Protein AF-0000000076527736 (afdb_homodimer)

Secondary structure (DSSP, 8-state):
-HHHHHHHHHHHHHHHHHHHHHTT----SSS-SS--HHHHHTSTHHHHHHHHHHH---SS--B-TTSPBPP-GGGS-SHHHHHHHHGGGG---HHHHHHHHHHHHHHHHHHHHHHHHHHHH-HHHHHHHHHHHTTSTTGGGGGSS-SHHHHHHHHHHHHHHHHTT-HHHHHHHHHHHHTTSTTHHHHHHHHHHHHHHHHHHHTTSS-HHHHHHH-TT-PPPPHHHHHHHHHHHHHHHHHHHHHHHHHHHHHS-TTHHHHHHHTTTSS---TTHHHHHHHHHHH-TTTHHHHHHHHHHHHHHHHHSHHHHTT-HHHHHHHHHHHHHHHHH---STTHHHHTGGGTHHHHHHHHHS-HHHHHHHHHHHHHHHHHIIIIIIT----------/-HHHHHHHHHHHHHHHHHHHHHTT----SSS-SS--HHHHHTSTHHHHHHHHHHH---SS--B-TTSPBPP-GGGS-SHHHHHHHHGGGG---HHHHHHHHHHHHHHHHHHHHHHHHHHHH-HHHHHHHHHHHTTSTTGGGGGSS-SHHHHHHHHHHHHHHHHTT-HHHHHHHHHHHHTTSTTHHHHHHHHHHHHHHHHHHHTTSS-HHHHHHH-TT-PPPPHHHHHHHHHHHHHHHHHHHHHHHHHHHHHS-TTHHHHHHHTTTSS---TTHHHHHHHHHHH-TTTHHHHHHHHHHHHHHHHHSHHHHTT-HHHHHHHHHHHHHHHHH---STTHHHHTGGGTHHHHHHHHHS-HHHHHHHHHHHHHHHHHIIIIIIT----------

Organism: NCBI:txid131109

Foldseek 3Di:
DLLLVLLVVLLVLLVVLLLVLLQQFDCDPQGHHSDDPLSLLCPDCNVLLVCCLVPNFDLAFDADPVRAGAAHNLLAFNLLSVQLVVVVVVVDDSFVSLLVVLLVLQSLLSVLLCLQQCVLQNNQLSSLLSNLLCLAQVVNQSRGNALLSVLSNLLSQLLSCVSVLNLQVSQVSLLSSLRSHLLLQLLLQLLVVLLVVLVCVVVPNQDPVNVCQQAVPDDRDDPVSSVSSVVSSVSSNVSSCVSLVVLCVSRVDNCRNVSNVCNVVVDDDAFLVLQLVVLCVVVHNVCSVVVVVVVVVVLVCLLSDPLQSSSGSSLSSSLVSLVNVCNTTNNPDVCVSVSCSSNSSSSSSQSSVDDPVSSVVSSVVRNVSNSVCSNVPSSVHPDDDDDDD/DLLLVLLVVLLVLLVVLLLVLLQQFDCDPQGHHSDDPLSLLCPDCNVLLVCCLVPNFDLAFDADPVRAGAAHNLLAFNLLSVQLVVVVVVVDDSFVSLLVVLLVLQSLLSVLLCLQQCVLQNNQLSSLLSNLLCLAQVVNQSRGNALLSVLSNLLSQLLSCVSVLNLQVSQVSLLSSLRSHLLLQLLLQLLVVLLVVLVCVVVVNQDPVNVCQQAVPDDRDDPVSSVSSVVSSVSSNVSSCVSLVVLCVSRVDNCRNVSNVCNVVVDDDAFLVLQLVVLCVVVHNVCSVVVVVVVVVVLVCLLSDPLQSSSGSSLSSSLVSLVNVCNTTNNPDVCVSVSCSSNSSSSSSQSSVDDPVSSVVSSVVRNVSNSVCSNVPSSVHPDDDDDDD

Radius of gyration: 29.12 Å; Cα contacts (8 Å, |Δi|>4): 1274; chains: 2; bounding box: 53×88×79 Å

Sequence (778 aa):
MQVLAVWAAASLTTFIILRLGAQDTPATPWAGAAPGWAQHMAFWDAGWYERISREGYPATLPVDGDGRVSQNSWAFMPLLPLLAGVLGWTGWSFHACAAAVSVAASAGAAIVADRWLAPRTGPTASLWAVGLVWSSPCAAILQVPYAESLGLLLVGLALLRLSRGRALSAIPFAVLASFARPVGVPLGAALGLWWAWETAHARGLVPRHWYRRLLPAQEPLVARSRLHLLVAALTTCAAALAWPAIAWAVTGRADAYTATETSWRGDHLVPFTPWLIRAGWWVGDHLGWALVLVALLAAALILSARASRLLGAPAWFWCAGYIVYLLAFFDPTTSLIRLLLPLAPLAWGAASVLGARGRLALLASCLGGQLWWVAWVWDLGTVHIQWVPMQVLAVWAAASLTTFIILRLGAQDTPATPWAGAAPGWAQHMAFWDAGWYERISREGYPATLPVDGDGRVSQNSWAFMPLLPLLAGVLGWTGWSFHACAAAVSVAASAGAAIVADRWLAPRTGPTASLWAVGLVWSSPCAAILQVPYAESLGLLLVGLALLRLSRGRALSAIPFAVLASFARPVGVPLGAALGLWWAWETAHARGLVPRHWYRRLLPAQEPLVARSRLHLLVAALTTCAAALAWPAIAWAVTGRADAYTATETSWRGDHLVPFTPWLIRAGWWVGDHLGWALVLVALLAAALILSARASRLLGAPAWFWCAGYIVYLLAFFDPTTSLIRLLLPLAPLAWGAASVLGARGRLALLASCLGGQLWWVAWVWDLGTVHIQWVP

Structure (mmCIF, N/CA/C/O backbone):
data_AF-0000000076527736-model_v1
#
loop_
_entity.id
_entity.type
_entity.pdbx_description
1 polymer 'Integral membrane protein'
#
loop_
_atom_site.group_PDB
_atom_site.id
_atom_site.type_symbol
_atom_site.label_atom_id
_atom_site.label_alt_id
_atom_site.label_comp_id
_atom_site.label_asym_id
_atom_site.label_entity_id
_atom_site.label_seq_id
_atom_site.pdbx_PDB_ins_code
_atom_site.Cartn_x
_atom_site.Cartn_y
_atom_site.Cartn_z
_atom_site.occupancy
_atom_site.B_iso_or_equiv
_atom_site.auth_seq_id
_atom_site.auth_comp_id
_atom_site.auth_asym_id
_atom_site.auth_atom_id
_atom_site.pdbx_PDB_model_num
ATOM 1 N N . MET A 1 1 ? -17.891 25.969 -6.906 1 87.19 1 MET A N 1
ATOM 2 C CA . MET A 1 1 ? -18.984 25.031 -6.703 1 87.19 1 MET A CA 1
ATOM 3 C C . MET A 1 1 ? -18.531 23.594 -6.949 1 87.19 1 MET A C 1
ATOM 5 O O . MET A 1 1 ? -18.797 22.703 -6.141 1 87.19 1 MET A O 1
ATOM 9 N N . GLN A 1 2 ? -17.672 23.406 -7.859 1 96.69 2 GLN A N 1
ATOM 10 C CA . GLN A 1 2 ? -17.25 22.047 -8.164 1 96.69 2 GLN A CA 1
ATOM 11 C C . GLN A 1 2 ? -16.328 21.5 -7.074 1 96.69 2 GLN A C 1
ATOM 13 O O . GLN A 1 2 ? -16.438 20.328 -6.703 1 96.69 2 GLN A O 1
ATOM 18 N N . VAL A 1 3 ? -15.555 22.359 -6.527 1 98.31 3 VAL A N 1
ATOM 19 C CA . VAL A 1 3 ? -14.625 21.938 -5.484 1 98.31 3 VAL A CA 1
ATOM 20 C C . VAL A 1 3 ? -15.406 21.453 -4.262 1 98.31 3 VAL A C 1
ATOM 22 O O . VAL A 1 3 ? -15.109 20.406 -3.703 1 98.31 3 VAL A O 1
ATOM 25 N N . LEU A 1 4 ? -16.375 22.156 -3.881 1 98.5 4 LEU A N 1
ATOM 26 C CA . LEU A 1 4 ? -17.172 21.797 -2.713 1 98.5 4 LEU A CA 1
ATOM 27 C C . LEU A 1 4 ? -17.984 20.531 -2.977 1 98.5 4 LEU A C 1
ATOM 29 O O . LEU A 1 4 ? -18.219 19.734 -2.062 1 98.5 4 LEU A O 1
ATOM 33 N N . ALA A 1 5 ? -18.406 20.359 -4.215 1 98.62 5 ALA A N 1
ATOM 34 C CA . ALA A 1 5 ? -19.125 19.141 -4.559 1 98.62 5 ALA A CA 1
ATOM 35 C C . ALA A 1 5 ? -18.234 17.922 -4.402 1 98.62 5 ALA A C 1
ATOM 37 O O . ALA A 1 5 ? -18.672 16.891 -3.881 1 98.62 5 ALA A O 1
ATOM 38 N N . VAL A 1 6 ? -17 18 -4.891 1 98.75 6 VAL A N 1
ATOM 39 C CA . VAL A 1 6 ? -16.047 16.891 -4.766 1 98.75 6 VAL A CA 1
ATOM 40 C C . VAL A 1 6 ? -15.695 16.672 -3.297 1 98.75 6 VAL A C 1
ATOM 42 O O . VAL A 1 6 ? -15.648 15.531 -2.83 1 98.75 6 VAL A O 1
ATOM 45 N N . TRP A 1 7 ? -15.508 17.781 -2.586 1 98.75 7 TRP A N 1
ATOM 46 C CA . TRP A 1 7 ? -15.25 17.703 -1.15 1 98.75 7 TRP A CA 1
ATOM 47 C C . TRP A 1 7 ? -16.406 17.016 -0.429 1 98.75 7 TRP A C 1
ATOM 49 O O . TRP A 1 7 ? -16.172 16.141 0.41 1 98.75 7 TRP A O 1
ATOM 59 N N . ALA A 1 8 ? -17.625 17.406 -0.76 1 98.75 8 ALA A N 1
ATOM 60 C CA . ALA A 1 8 ? -18.797 16.844 -0.107 1 98.75 8 ALA A CA 1
ATOM 61 C C . ALA A 1 8 ? -18.953 15.359 -0.407 1 98.75 8 ALA A C 1
ATOM 63 O O . ALA A 1 8 ? -19.297 14.578 0.476 1 98.75 8 ALA A O 1
ATOM 64 N N . ALA A 1 9 ? -18.703 14.969 -1.603 1 98.69 9 ALA A N 1
ATOM 65 C CA . ALA A 1 9 ? -18.812 13.562 -1.987 1 98.69 9 ALA A CA 1
ATOM 66 C C . ALA A 1 9 ? -17.781 12.711 -1.238 1 98.69 9 ALA A C 1
ATOM 68 O O . ALA A 1 9 ? -18.109 11.641 -0.732 1 98.69 9 ALA A O 1
ATOM 69 N N . ALA A 1 10 ? -16.578 13.188 -1.2 1 98.69 10 ALA A N 1
ATOM 70 C CA . ALA A 1 10 ? -15.523 12.469 -0.484 1 98.69 10 ALA A CA 1
ATOM 71 C C . ALA A 1 10 ? -15.812 12.414 1.013 1 98.69 10 ALA A C 1
ATOM 73 O O . ALA A 1 10 ? -15.648 11.367 1.646 1 98.69 10 ALA A O 1
ATOM 74 N N . SER A 1 11 ? -16.25 13.539 1.567 1 98.69 11 SER A N 1
ATOM 75 C CA . SER A 1 11 ? -16.547 13.609 2.992 1 98.69 11 SER A CA 1
ATOM 76 C C . SER A 1 11 ? -17.734 12.719 3.35 1 98.69 11 SER A C 1
ATOM 78 O O . SER A 1 11 ? -17.75 12.102 4.414 1 98.69 11 SER A O 1
ATOM 80 N N . LEU A 1 12 ? -18.719 12.688 2.482 1 98.5 12 LEU A N 1
ATOM 81 C CA . LEU A 1 12 ? -19.859 11.82 2.701 1 98.5 12 LEU A CA 1
ATOM 82 C C . LEU A 1 12 ? -19.453 10.352 2.652 1 98.5 12 LEU A C 1
ATOM 84 O O . LEU A 1 12 ? -19.953 9.539 3.443 1 98.5 12 LEU A O 1
ATOM 88 N N . THR A 1 13 ? -18.609 10.031 1.723 1 98.44 13 THR A N 1
ATOM 89 C CA . THR A 1 13 ? -18.094 8.664 1.639 1 98.44 13 THR A CA 1
ATOM 90 C C . THR A 1 13 ? -17.375 8.273 2.926 1 98.44 13 THR A C 1
ATOM 92 O O . THR A 1 13 ? -17.609 7.191 3.465 1 98.44 13 THR A O 1
ATOM 95 N N . THR A 1 14 ? -16.547 9.148 3.387 1 98.25 14 THR A N 1
ATOM 96 C CA . THR A 1 14 ? -15.828 8.914 4.641 1 98.25 14 THR A CA 1
ATOM 97 C C . THR A 1 14 ? -16.812 8.773 5.801 1 98.25 14 THR A C 1
ATOM 99 O O . THR A 1 14 ? -16.625 7.93 6.676 1 98.25 14 THR A O 1
ATOM 102 N N . PHE A 1 15 ? -17.844 9.609 5.801 1 98 15 PHE A N 1
ATOM 103 C CA . PHE A 1 15 ? -18.859 9.555 6.836 1 98 15 PHE A CA 1
ATOM 104 C C . PHE A 1 15 ? -19.547 8.188 6.836 1 98 15 PHE A C 1
ATOM 106 O O . PHE A 1 15 ? -19.75 7.594 7.898 1 98 15 PHE A O 1
ATOM 113 N N . ILE A 1 16 ? -19.859 7.688 5.684 1 98.06 16 ILE A N 1
ATOM 114 C CA . ILE A 1 16 ? -20.531 6.395 5.547 1 98.06 16 ILE A CA 1
ATOM 115 C C . ILE A 1 16 ? -19.594 5.285 6.035 1 98.06 16 ILE A C 1
ATOM 117 O O . ILE A 1 16 ? -20.031 4.379 6.75 1 98.06 16 ILE A O 1
ATOM 121 N N . ILE A 1 17 ? -18.359 5.32 5.715 1 97.56 17 ILE A N 1
ATOM 122 C CA . ILE A 1 17 ? -17.375 4.336 6.152 1 97.56 17 ILE A CA 1
ATOM 123 C C . ILE A 1 17 ? -17.281 4.348 7.676 1 97.56 17 ILE A C 1
ATOM 125 O O . ILE A 1 17 ? -17.25 3.289 8.312 1 97.56 17 ILE A O 1
ATOM 129 N N . LEU A 1 18 ? -17.281 5.535 8.258 1 96.75 18 LEU A N 1
ATOM 130 C CA . LEU A 1 18 ? -17.203 5.664 9.703 1 96.75 18 LEU A CA 1
ATOM 131 C C . LEU A 1 18 ? -18.453 5.078 10.367 1 96.75 18 LEU A C 1
ATOM 133 O O . LEU A 1 18 ? -18.344 4.363 11.367 1 96.75 18 LEU A O 1
ATOM 137 N N . ARG A 1 19 ? -19.562 5.383 9.773 1 96.81 19 ARG A N 1
ATOM 138 C CA . ARG A 1 19 ? -20.812 4.922 10.375 1 96.81 19 ARG A CA 1
ATOM 139 C C . ARG A 1 19 ? -20.938 3.408 10.266 1 96.81 19 ARG A C 1
ATOM 141 O O . ARG A 1 19 ? -21.391 2.75 11.211 1 96.81 19 ARG A O 1
ATOM 148 N N . LEU A 1 20 ? -20.562 2.889 9.188 1 95.88 20 LEU A N 1
ATOM 149 C CA . LEU A 1 20 ? -20.609 1.441 9.016 1 95.88 20 LEU A CA 1
ATOM 150 C C . LEU A 1 20 ? -19.562 0.757 9.891 1 95.88 20 LEU A C 1
ATOM 152 O O . LEU A 1 20 ? -19.844 -0.277 10.5 1 95.88 20 LEU A O 1
ATOM 156 N N . GLY A 1 21 ? -18.375 1.313 9.945 1 94.12 21 GLY A N 1
ATOM 157 C CA . GLY A 1 21 ? -17.312 0.765 10.781 1 94.12 21 GLY A CA 1
ATOM 158 C C . GLY A 1 21 ? -17.656 0.791 12.258 1 94.12 21 GLY A C 1
ATOM 159 O O . GLY A 1 21 ? -17.25 -0.094 13.016 1 94.12 21 GLY A O 1
ATOM 160 N N . ALA A 1 22 ? -18.406 1.789 12.656 1 95.12 22 ALA A N 1
ATOM 161 C CA . ALA A 1 22 ? -18.797 1.945 14.055 1 95.12 22 ALA A CA 1
ATOM 162 C C . ALA A 1 22 ? -19.578 0.734 14.547 1 95.12 22 ALA A C 1
ATOM 164 O O . ALA A 1 22 ? -19.5 0.374 15.727 1 95.12 22 ALA A O 1
ATOM 165 N N . GLN A 1 23 ? -20.312 0.082 13.656 1 94.19 23 GLN A N 1
ATOM 166 C CA . GLN A 1 23 ? -21.125 -1.074 14.016 1 94.19 23 GLN A CA 1
ATOM 167 C C . GLN A 1 23 ? -20.25 -2.242 14.469 1 94.19 23 GLN A C 1
ATOM 169 O O . GLN A 1 23 ? -20.703 -3.111 15.219 1 94.19 23 GLN A O 1
ATOM 174 N N . ASP A 1 24 ? -19.016 -2.227 14.07 1 91.44 24 ASP A N 1
ATOM 175 C CA . ASP A 1 24 ? -18.109 -3.322 14.383 1 91.44 24 ASP A CA 1
ATOM 176 C C . ASP A 1 24 ? -17.125 -2.922 15.477 1 91.44 24 ASP A C 1
ATOM 178 O O . ASP A 1 24 ? -16.266 -3.711 15.859 1 91.44 24 ASP A O 1
ATOM 182 N N . THR A 1 25 ? -17.156 -1.716 15.93 1 91.81 25 THR A N 1
ATOM 183 C CA . THR A 1 25 ? -16.266 -1.224 16.969 1 91.81 25 THR A CA 1
ATOM 184 C C . THR A 1 25 ? -16.547 -1.905 18.297 1 91.81 25 THR A C 1
ATOM 186 O O . THR A 1 25 ? -17.688 -1.92 18.766 1 91.81 25 THR A O 1
ATOM 189 N N . PRO A 1 26 ? -15.562 -2.492 18.906 1 90.88 26 PRO A N 1
ATOM 190 C CA . PRO A 1 26 ? -15.766 -3.076 20.234 1 90.88 26 PRO A CA 1
ATOM 191 C C . PRO A 1 26 ? -15.891 -2.021 21.344 1 90.88 26 PRO A C 1
ATOM 193 O O . PRO A 1 26 ? -15.797 -0.824 21.062 1 90.88 26 PRO A O 1
ATOM 196 N N . ALA A 1 27 ? -16.141 -2.545 22.547 1 92.38 27 ALA A N 1
ATOM 197 C CA . ALA A 1 27 ? -16.109 -1.615 23.672 1 92.38 27 ALA A CA 1
ATOM 198 C C . ALA A 1 27 ? -14.719 -1.013 23.844 1 92.38 27 ALA A C 1
ATOM 200 O O . ALA A 1 27 ? -13.711 -1.72 23.75 1 92.38 27 ALA A O 1
ATOM 201 N N . THR A 1 28 ? -14.703 0.259 23.891 1 89.44 28 THR A N 1
ATOM 202 C CA . THR A 1 28 ? -13.461 0.995 24.078 1 89.44 28 THR A CA 1
ATOM 203 C C . THR A 1 28 ? -13.5 1.788 25.391 1 89.44 28 THR A C 1
ATOM 205 O O . THR A 1 28 ? -14.531 1.833 26.062 1 89.44 28 THR A O 1
ATOM 208 N N . PRO A 1 29 ? -12.359 2.34 25.812 1 86.62 29 PRO A N 1
ATOM 209 C CA . PRO A 1 29 ? -12.375 3.178 27.016 1 86.62 29 PRO A CA 1
ATOM 210 C C . PRO A 1 29 ? -13.312 4.379 26.891 1 86.62 29 PRO A C 1
ATOM 212 O O . PRO A 1 29 ? -13.711 4.965 27.906 1 86.62 29 PRO A O 1
ATOM 215 N N . TRP A 1 30 ? -13.773 4.668 25.703 1 90.56 30 TRP A N 1
ATOM 216 C CA . TRP A 1 30 ? -14.516 5.902 25.469 1 90.56 30 TRP A CA 1
ATOM 217 C C . TRP A 1 30 ? -16 5.625 25.281 1 90.56 30 TRP A C 1
ATOM 219 O O . TRP A 1 30 ? -16.828 6.504 25.484 1 90.56 30 TRP A O 1
ATOM 229 N N . ALA A 1 31 ? -16.266 4.418 24.828 1 92.5 31 ALA A N 1
ATOM 230 C CA . ALA A 1 31 ? -17.656 4.109 24.516 1 92.5 31 ALA A CA 1
ATOM 231 C C . ALA A 1 31 ? -17.891 2.604 24.516 1 92.5 31 ALA A C 1
ATOM 233 O O . ALA A 1 31 ? -16.953 1.82 24.375 1 92.5 31 ALA A O 1
ATOM 234 N N . GLY A 1 32 ? -19.219 2.266 24.672 1 93.31 32 GLY A N 1
ATOM 235 C CA . GLY A 1 32 ? -19.594 0.875 24.484 1 93.31 32 GLY A CA 1
ATOM 236 C C . GLY A 1 32 ? -19.484 0.402 23.047 1 93.31 32 GLY A C 1
ATOM 237 O O . GLY A 1 32 ? -19.125 1.175 22.172 1 93.31 32 GLY A O 1
ATOM 238 N N . ALA A 1 33 ? -19.797 -0.866 22.906 1 94.06 33 ALA A N 1
ATOM 239 C CA . ALA A 1 33 ? -19.734 -1.447 21.578 1 94.06 33 ALA A CA 1
ATOM 240 C C . ALA A 1 33 ? -20.719 -0.768 20.641 1 94.06 33 ALA A C 1
ATOM 242 O O . ALA A 1 33 ? -21.781 -0.306 21.078 1 94.06 33 ALA A O 1
ATOM 243 N N . ALA A 1 34 ? -20.297 -0.664 19.359 1 94.94 34 ALA A N 1
ATOM 244 C CA . ALA A 1 34 ? -21.141 -0.097 18.297 1 94.94 34 ALA A CA 1
ATOM 245 C C . ALA A 1 34 ? -21.625 1.298 18.688 1 94.94 34 ALA A C 1
ATOM 247 O O . ALA A 1 34 ? -22.828 1.56 18.688 1 94.94 34 ALA A O 1
ATOM 248 N N . PRO A 1 35 ? -20.703 2.148 18.953 1 95.75 35 PRO A N 1
ATOM 249 C CA . PRO A 1 35 ? -21.062 3.49 19.422 1 95.75 35 PRO A CA 1
ATOM 250 C C . PRO A 1 35 ? -21.891 4.273 18.391 1 95.75 35 PRO A C 1
ATOM 252 O O . PRO A 1 35 ? -21.734 4.066 17.188 1 95.75 35 PRO A O 1
ATOM 255 N N . GLY A 1 36 ? -22.688 5.156 18.938 1 95.25 36 GLY A N 1
ATOM 256 C CA . GLY A 1 36 ? -23.375 6.113 18.078 1 95.25 36 GLY A CA 1
ATOM 257 C C . GLY A 1 36 ? -22.453 7.168 17.516 1 95.25 36 GLY A C 1
ATOM 258 O O . GLY A 1 36 ? -21.25 7.145 17.75 1 95.25 36 GLY A O 1
ATOM 259 N N . TRP A 1 37 ? -22.969 8.023 16.703 1 94 37 TRP A N 1
ATOM 260 C CA . TRP A 1 37 ? -22.172 9.039 16.016 1 94 37 TRP A CA 1
ATOM 261 C C . TRP A 1 37 ? -21.422 9.914 17 1 94 37 TRP A C 1
ATOM 263 O O . TRP A 1 37 ? -20.219 10.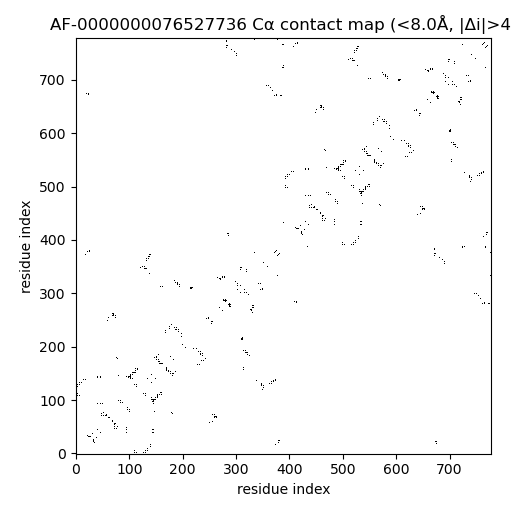094 16.891 1 94 37 TRP A O 1
ATOM 273 N N . ALA A 1 38 ? -22.078 10.406 18.031 1 92.5 38 ALA A N 1
ATOM 274 C CA . ALA A 1 38 ? -21.5 11.344 19 1 92.5 38 ALA A CA 1
ATOM 275 C C . ALA A 1 38 ? -20.375 10.695 19.797 1 92.5 38 ALA A C 1
ATOM 277 O O . ALA A 1 38 ? -19.344 11.312 20.031 1 92.5 38 ALA A O 1
ATOM 278 N N . GLN A 1 39 ? -20.594 9.508 20.141 1 93.94 39 GLN A N 1
ATOM 279 C CA . GLN A 1 39 ? -19.578 8.781 20.891 1 93.94 39 GLN A CA 1
ATOM 280 C C . GLN A 1 39 ? -18.375 8.445 20.016 1 93.94 39 GLN A C 1
ATOM 282 O O . GLN A 1 39 ? -17.219 8.578 20.453 1 93.94 39 GLN A O 1
ATOM 287 N N . HIS A 1 40 ? -18.688 8.023 18.812 1 93.94 40 HIS A N 1
ATOM 288 C CA . HIS A 1 40 ? -17.641 7.582 17.891 1 93.94 40 HIS A CA 1
ATOM 289 C C . HIS A 1 40 ? -16.703 8.734 17.531 1 93.94 40 HIS A C 1
ATOM 291 O O . HIS A 1 40 ? -15.5 8.531 17.359 1 93.94 40 HIS A O 1
ATOM 297 N N . MET A 1 41 ? -17.219 9.93 17.438 1 92.12 41 MET A N 1
ATOM 298 C CA . MET A 1 41 ? -16.391 11.078 17.047 1 92.12 41 MET A CA 1
ATOM 299 C C . MET A 1 41 ? -15.594 11.594 18.25 1 92.12 41 MET A C 1
ATOM 301 O O . MET A 1 41 ? -14.641 12.359 18.078 1 92.12 41 MET A O 1
ATOM 305 N N . ALA A 1 42 ? -15.875 11.078 19.438 1 92.5 42 ALA A N 1
ATOM 306 C CA . ALA A 1 42 ? -15.242 11.586 20.656 1 92.5 42 ALA A CA 1
ATOM 307 C C . ALA A 1 42 ? -14.031 10.742 21.031 1 92.5 42 ALA A C 1
ATOM 309 O O . ALA A 1 42 ? -13.477 10.898 22.125 1 92.5 42 ALA A O 1
ATOM 310 N N . PHE A 1 43 ? -13.688 9.906 20.109 1 92.75 43 PHE A N 1
ATOM 311 C CA . PHE A 1 43 ? -12.562 9.016 20.391 1 92.75 43 PHE A CA 1
ATOM 312 C C . PHE A 1 43 ? -11.25 9.789 20.406 1 92.75 43 PHE A C 1
ATOM 314 O O . PHE A 1 43 ? -11.117 10.812 19.719 1 92.75 43 PHE A O 1
ATOM 321 N N . TRP A 1 44 ? -10.242 9.32 21.156 1 92.94 44 TRP A N 1
ATOM 322 C CA . TRP A 1 44 ? -8.836 9.688 21.094 1 92.94 44 TRP A CA 1
ATOM 323 C C . TRP A 1 44 ? -8.633 11.156 21.438 1 92.94 44 TRP A C 1
ATOM 325 O O . TRP A 1 44 ? -8.945 11.594 22.547 1 92.94 44 TRP A O 1
ATOM 335 N N . ASP A 1 45 ? -8.172 11.953 20.5 1 93.94 45 ASP A N 1
ATOM 336 C CA . ASP A 1 45 ? -7.762 13.32 20.812 1 93.94 45 ASP A CA 1
ATOM 337 C C . ASP A 1 45 ? -8.969 14.195 21.141 1 93.94 45 ASP A C 1
ATOM 339 O O . ASP A 1 45 ? -8.828 15.25 21.766 1 93.94 45 ASP A O 1
ATOM 343 N N . ALA A 1 46 ? -10.133 13.781 20.703 1 95.62 46 ALA A N 1
ATOM 344 C CA . ALA A 1 46 ? -11.336 14.57 20.953 1 95.62 46 ALA A CA 1
ATOM 345 C C . ALA A 1 46 ? -11.57 14.758 22.453 1 95.62 46 ALA A C 1
ATOM 347 O O . ALA A 1 46 ? -12.023 15.82 22.875 1 95.62 46 ALA A O 1
ATOM 348 N N . GLY A 1 47 ? -11.258 13.773 23.203 1 94.19 47 GLY A N 1
ATOM 349 C CA . GLY A 1 47 ? -11.406 13.852 24.656 1 94.19 47 GLY A CA 1
ATOM 350 C C . GLY A 1 47 ? -10.508 14.891 25.297 1 94.19 47 GLY A C 1
ATOM 351 O O . GLY A 1 47 ? -10.891 15.539 26.266 1 94.19 47 GLY A O 1
ATOM 352 N N . TRP A 1 48 ? -9.391 15.016 24.766 1 94.69 48 TRP A N 1
ATOM 353 C CA . TRP A 1 48 ? -8.461 16 25.297 1 94.69 48 TRP A CA 1
ATOM 354 C C . TRP A 1 48 ? -8.953 17.422 25.016 1 94.69 48 TRP A C 1
ATOM 356 O O . TRP A 1 48 ? -8.836 18.312 25.875 1 94.69 48 TRP A O 1
ATOM 366 N N . TYR A 1 49 ? -9.5 17.609 23.891 1 97.06 49 TYR A N 1
ATOM 367 C CA . TYR A 1 49 ? -10.031 18.938 23.562 1 97.06 49 TYR A CA 1
ATOM 368 C C . TYR A 1 49 ? -11.242 19.266 24.422 1 97.06 49 TYR A C 1
ATOM 370 O O . TYR A 1 49 ? -11.43 20.422 24.812 1 97.06 49 TYR A O 1
ATOM 378 N N . GLU A 1 50 ? -11.984 18.281 24.672 1 96.25 50 GLU A N 1
ATOM 379 C CA . GLU A 1 50 ? -13.102 18.5 25.594 1 96.25 50 GLU A CA 1
ATOM 380 C C . GLU A 1 50 ? -12.609 18.859 26.984 1 96.25 50 GLU A C 1
ATOM 382 O O . GLU A 1 50 ? -13.172 19.75 27.641 1 96.25 50 GLU A O 1
ATOM 387 N N . ARG A 1 51 ? -11.609 18.203 27.406 1 95.62 51 ARG A N 1
ATOM 388 C CA . ARG A 1 51 ? -11.023 18.469 28.719 1 95.62 51 ARG A CA 1
ATOM 389 C C . ARG A 1 51 ? -10.523 19.906 28.797 1 95.62 51 ARG A C 1
ATOM 391 O O . ARG A 1 51 ? -10.703 20.578 29.828 1 95.62 51 ARG A O 1
ATOM 398 N N . ILE A 1 52 ? -9.93 20.344 27.812 1 97.19 52 ILE A N 1
ATOM 399 C CA . ILE A 1 52 ? -9.445 21.719 27.75 1 97.19 52 ILE A CA 1
ATOM 400 C C . ILE A 1 52 ? -10.617 22.672 27.891 1 97.19 52 ILE A C 1
ATOM 402 O O . ILE A 1 52 ? -10.516 23.688 28.594 1 97.19 52 ILE A O 1
ATOM 406 N N . SER A 1 53 ? -11.633 22.406 27.203 1 95.75 53 SER A N 1
ATOM 407 C CA . SER A 1 53 ? -12.812 23.266 27.25 1 95.75 53 SER A CA 1
ATOM 408 C C . SER A 1 53 ? -13.422 23.297 28.641 1 95.75 53 SER A C 1
ATOM 410 O O . SER A 1 53 ? -13.898 24.344 29.094 1 95.75 53 SER A O 1
ATOM 412 N N . ARG A 1 54 ? -13.328 22.266 29.422 1 94.69 54 ARG A N 1
ATOM 413 C CA . ARG A 1 54 ? -13.984 22.125 30.703 1 94.69 54 ARG A CA 1
ATOM 414 C C . ARG A 1 54 ? -13.078 22.609 31.844 1 94.69 54 ARG A C 1
ATOM 416 O O . ARG A 1 54 ? -13.531 23.281 32.75 1 94.69 54 ARG A O 1
ATOM 423 N N . GLU A 1 55 ? -11.789 22.203 31.703 1 96.12 55 GLU A N 1
ATOM 424 C CA . GLU A 1 55 ? -10.898 22.359 32.844 1 96.12 55 GLU A CA 1
ATOM 425 C C . GLU A 1 55 ? -9.773 23.344 32.562 1 96.12 55 GLU A C 1
ATOM 427 O O . GLU A 1 55 ? -9.078 23.797 33.469 1 96.12 55 GLU A O 1
ATOM 432 N N . GLY A 1 56 ? -9.633 23.641 31.281 1 96.19 56 GLY A N 1
ATOM 433 C CA . GLY A 1 56 ? -8.484 24.453 30.906 1 96.19 56 GLY A CA 1
ATOM 434 C C . GLY A 1 56 ? -7.172 23.688 30.953 1 96.19 56 GLY A C 1
ATOM 435 O O . GLY A 1 56 ? -7.148 22.469 30.766 1 96.19 56 GLY A O 1
ATOM 436 N N . TYR A 1 57 ? -6.07 24.469 31.047 1 97.5 57 TYR A N 1
ATOM 437 C CA . TYR A 1 57 ? -4.734 23.891 31.141 1 97.5 57 TYR A CA 1
ATOM 438 C C . TYR A 1 57 ? -4.254 23.828 32.594 1 97.5 57 TYR A C 1
ATOM 440 O O . TYR A 1 57 ? -4.445 24.781 33.344 1 97.5 57 TYR A O 1
ATOM 448 N N . PRO A 1 58 ? -3.693 22.766 33 1 96.38 58 PRO A N 1
ATOM 449 C CA . PRO A 1 58 ? -3.283 22.641 34.406 1 96.38 58 PRO A CA 1
ATOM 450 C C . PRO A 1 58 ? -2.129 23.578 34.781 1 96.38 58 PRO A C 1
ATOM 452 O O . PRO A 1 58 ? -1.157 23.672 34.031 1 96.38 58 PRO A O 1
ATOM 455 N N . ALA A 1 59 ? -2.203 24.125 35.906 1 96.06 59 ALA A N 1
ATOM 456 C CA . ALA A 1 59 ? -1.16 25.016 36.406 1 96.06 59 ALA A CA 1
ATOM 457 C C . ALA A 1 59 ? 0.045 24.219 36.906 1 96.06 59 ALA A C 1
ATOM 459 O O . ALA A 1 59 ? 1.174 24.719 36.906 1 96.06 59 ALA A O 1
ATOM 460 N N . THR A 1 60 ? -0.264 23.109 37.406 1 95.12 60 THR A N 1
ATOM 461 C CA . THR A 1 60 ? 0.776 22.172 37.812 1 95.12 60 THR A CA 1
ATOM 462 C C . THR A 1 60 ? 0.734 20.922 36.969 1 95.12 60 THR A C 1
ATOM 464 O O . THR A 1 60 ? -0.32 20.297 36.812 1 95.12 60 THR A O 1
ATOM 467 N N . LEU A 1 61 ? 1.871 20.547 36.406 1 95.31 61 LEU A N 1
ATOM 468 C CA . LEU A 1 61 ? 1.926 19.375 35.562 1 95.31 61 LEU A CA 1
ATOM 469 C C . LEU A 1 61 ? 1.629 18.109 36.344 1 95.31 61 LEU A C 1
ATOM 471 O O . LEU A 1 61 ? 2.221 17.875 37.406 1 95.31 61 LEU A O 1
ATOM 475 N N . PRO A 1 62 ? 0.723 17.359 35.875 1 94.19 62 PRO A N 1
ATOM 476 C CA . PRO A 1 62 ? 0.482 16.078 36.531 1 94.19 62 PRO A CA 1
ATOM 477 C C . PRO A 1 62 ? 1.659 15.117 36.406 1 94.19 62 PRO A C 1
ATOM 479 O O . PRO A 1 62 ? 2.309 15.062 35.375 1 94.19 62 PRO A O 1
ATOM 482 N N . VAL A 1 63 ? 1.951 14.367 37.438 1 92.31 63 VAL A N 1
ATOM 483 C CA . VAL A 1 63 ? 3.055 13.406 37.438 1 92.31 63 VAL A CA 1
ATOM 484 C C . VAL A 1 63 ? 2.551 12.039 37.875 1 92.31 63 VAL A C 1
ATOM 486 O O . VAL A 1 63 ? 1.574 11.938 38.625 1 92.31 63 VAL A O 1
ATOM 489 N N . ASP A 1 64 ? 3.18 11.016 37.312 1 89.56 64 ASP A N 1
ATOM 490 C CA . ASP A 1 64 ? 2.818 9.656 37.688 1 89.56 64 ASP A CA 1
ATOM 491 C C . ASP A 1 64 ? 3.516 9.242 38.969 1 89.56 64 ASP A C 1
ATOM 493 O O . ASP A 1 64 ? 4.102 10.086 39.656 1 89.56 64 ASP A O 1
ATOM 497 N N . GLY A 1 65 ? 3.359 7.914 39.438 1 87.44 65 GLY A N 1
ATOM 498 C CA . GLY A 1 65 ? 3.916 7.395 40.656 1 87.44 65 GLY A CA 1
ATOM 499 C C . GLY A 1 65 ? 5.426 7.504 40.719 1 87.44 65 GLY A C 1
ATOM 500 O O . GLY A 1 65 ? 6 7.578 41.812 1 87.44 65 GLY A O 1
ATOM 501 N N . ASP A 1 66 ? 6.125 7.672 39.625 1 87.19 66 ASP A N 1
ATOM 502 C CA . ASP A 1 66 ? 7.582 7.727 39.562 1 87.19 66 ASP A CA 1
ATOM 503 C C . ASP A 1 66 ? 8.07 9.164 39.406 1 87.19 66 ASP A C 1
ATOM 505 O O . ASP A 1 66 ? 9.266 9.406 39.219 1 87.19 66 ASP A O 1
ATOM 509 N N . GLY A 1 67 ? 7.117 10.117 39.406 1 85.56 67 GLY A N 1
ATOM 510 C CA . GLY A 1 67 ? 7.477 11.523 39.312 1 85.56 67 GLY A CA 1
ATOM 511 C C . GLY A 1 67 ? 7.617 12 37.875 1 85.56 67 GLY A C 1
ATOM 512 O O . GLY A 1 67 ? 8.086 13.117 37.625 1 85.56 67 GLY A O 1
ATOM 513 N N . ARG A 1 68 ? 7.324 11.188 37.031 1 87.62 68 ARG A N 1
ATOM 514 C CA . ARG A 1 68 ? 7.391 11.57 35.625 1 87.62 68 ARG A CA 1
ATOM 515 C C . ARG A 1 68 ? 6.102 12.25 35.156 1 87.62 68 ARG A C 1
ATOM 517 O O . ARG A 1 68 ? 5.012 11.867 35.594 1 87.62 68 ARG A O 1
ATOM 524 N N . VAL A 1 69 ? 6.242 13.266 34.25 1 90.75 69 VAL A N 1
ATOM 525 C CA . VAL A 1 69 ? 5.09 14 33.75 1 90.75 69 VAL A CA 1
ATOM 526 C C . VAL A 1 69 ? 4.172 13.055 32.969 1 90.75 69 VAL A C 1
ATOM 528 O O . VAL A 1 69 ? 4.637 12.289 32.125 1 90.75 69 VAL A O 1
ATOM 531 N N . SER A 1 70 ? 2.904 13.078 33.312 1 91.88 70 SER A N 1
ATOM 532 C CA . SER A 1 70 ? 1.902 12.266 32.625 1 91.88 70 SER A CA 1
ATOM 533 C C . SER A 1 70 ? 1.248 13.031 31.484 1 91.88 70 SER A C 1
ATOM 535 O O . SER A 1 70 ? 1.409 14.25 31.375 1 91.88 70 SER A O 1
ATOM 537 N N . GLN A 1 71 ? 0.614 12.258 30.703 1 91.12 71 GLN A N 1
ATOM 538 C CA . GLN A 1 71 ? -0.108 12.891 29.594 1 91.12 71 GLN A CA 1
ATOM 539 C C . GLN A 1 71 ? -1.052 13.977 30.109 1 91.12 71 GLN A C 1
ATOM 541 O O . GLN A 1 71 ? -1.705 13.805 31.141 1 91.12 71 GLN A O 1
ATOM 546 N N . ASN A 1 72 ? -1.027 15.102 29.406 1 93.75 72 ASN A N 1
ATOM 547 C CA . ASN A 1 72 ? -1.879 16.203 29.828 1 93.75 72 ASN A CA 1
ATOM 548 C C . ASN A 1 72 ? -2.234 17.125 28.656 1 93.75 72 ASN A C 1
ATOM 550 O O . ASN A 1 72 ? -1.721 16.953 27.547 1 93.75 72 ASN A O 1
ATOM 554 N N . SER A 1 73 ? -3.002 18.156 28.922 1 96.06 73 SER A N 1
ATOM 555 C CA . SER A 1 73 ? -3.668 18.953 27.891 1 96.06 73 SER A CA 1
ATOM 556 C C . SER A 1 73 ? -2.693 19.906 27.219 1 96.06 73 SER A C 1
ATOM 558 O O . SER A 1 73 ? -2.979 20.438 26.141 1 96.06 73 SER A O 1
ATOM 560 N N . TRP A 1 74 ? -1.53 20.141 27.75 1 95.88 74 TRP A N 1
ATOM 561 C CA . TRP A 1 74 ? -0.569 21.078 27.188 1 95.88 74 TRP A CA 1
ATOM 562 C C . TRP A 1 74 ? -0.055 20.578 25.844 1 95.88 74 TRP A C 1
ATOM 564 O O . TRP A 1 74 ? 0.549 21.344 25.078 1 95.88 74 TRP A O 1
ATOM 574 N N . ALA A 1 75 ? -0.344 19.328 25.531 1 94.31 75 ALA A N 1
ATOM 575 C CA . ALA A 1 75 ? 0.052 18.75 24.234 1 94.31 75 ALA A CA 1
ATOM 576 C C . ALA A 1 75 ? -0.867 19.234 23.125 1 94.31 75 ALA A C 1
ATOM 578 O O . ALA A 1 75 ? -0.536 19.109 21.938 1 94.31 75 ALA A O 1
ATOM 579 N N . PHE A 1 76 ? -2.029 19.828 23.484 1 96.31 76 PHE A N 1
ATOM 580 C CA . PHE A 1 76 ? -3.043 20.219 22.5 1 96.31 76 PHE A CA 1
ATOM 581 C C . PHE A 1 76 ? -3.219 21.734 22.484 1 96.31 76 PHE A C 1
ATOM 583 O O . PHE A 1 76 ? -3.303 22.359 23.531 1 96.31 76 PHE A O 1
ATOM 590 N N . MET A 1 77 ? -3.277 22.297 21.312 1 97.19 77 MET A N 1
ATOM 591 C CA . MET A 1 77 ? -3.328 23.75 21.125 1 97.19 77 MET A CA 1
ATOM 592 C C . MET A 1 77 ? -4.734 24.266 21.391 1 97.19 77 MET A C 1
ATOM 594 O O . MET A 1 77 ? -5.711 23.531 21.297 1 97.19 77 MET A O 1
ATOM 598 N N . PRO A 1 78 ? -4.871 25.5 21.609 1 97.69 78 PRO A N 1
ATOM 599 C CA . PRO A 1 78 ? -6.113 26.031 22.172 1 97.69 78 PRO A CA 1
ATOM 600 C C . PRO A 1 78 ? -7.113 26.469 21.109 1 97.69 78 PRO A C 1
ATOM 602 O O . PRO A 1 78 ? -8.281 26.719 21.422 1 97.69 78 PRO A O 1
ATOM 605 N N . LEU A 1 79 ? -6.746 26.578 19.891 1 98.31 79 LEU A N 1
ATOM 606 C CA . LEU A 1 79 ? -7.59 27.25 18.906 1 98.31 79 LEU A CA 1
ATOM 607 C C . LEU A 1 79 ? -8.898 26.5 18.703 1 98.31 79 LEU A C 1
ATOM 609 O O . LEU A 1 79 ? -9.969 27.109 18.625 1 98.31 79 LEU A O 1
ATOM 613 N N . LEU A 1 80 ? -8.891 25.188 18.562 1 98.44 80 LEU A N 1
ATOM 614 C CA . LEU A 1 80 ? -10.094 24.422 18.297 1 98.44 80 LEU A CA 1
ATOM 615 C C . LEU A 1 80 ? -11.086 24.531 19.453 1 98.44 80 LEU A C 1
ATOM 617 O O . LEU A 1 80 ? -12.258 24.875 19.234 1 98.44 80 LEU A O 1
ATOM 621 N N . PRO A 1 81 ? -10.695 24.25 20.703 1 97.94 81 PRO A N 1
ATOM 622 C CA . PRO A 1 81 ? -11.664 24.391 21.797 1 97.94 81 PRO A CA 1
ATOM 623 C C . PRO A 1 81 ? -12.156 25.828 21.969 1 97.94 81 PRO A C 1
ATOM 625 O O . PRO A 1 81 ? -13.305 26.047 22.359 1 97.94 81 PRO A O 1
ATOM 628 N N . LEU A 1 82 ? -11.305 26.797 21.656 1 97.88 82 LEU A N 1
ATOM 629 C CA . LEU A 1 82 ? -11.75 28.188 21.703 1 97.88 82 LEU A CA 1
ATOM 630 C C . LEU A 1 82 ? -12.859 28.438 20.688 1 97.88 82 LEU A C 1
ATOM 632 O O . LEU A 1 82 ? -13.883 29.047 21.031 1 97.88 82 LEU A O 1
ATOM 636 N N . LEU A 1 83 ? -12.672 27.969 19.484 1 98.31 83 LEU A N 1
ATOM 637 C CA . LEU A 1 83 ? -13.664 28.172 18.438 1 98.31 83 LEU A CA 1
ATOM 638 C C . LEU A 1 83 ? -14.922 27.359 18.719 1 98.31 83 LEU A C 1
ATOM 640 O O . LEU A 1 83 ? -16.031 27.812 18.422 1 98.31 83 LEU A O 1
ATOM 644 N N . ALA A 1 84 ? -14.75 26.172 19.188 1 98.06 84 ALA A N 1
ATOM 645 C CA . ALA A 1 84 ? -15.906 25.375 19.594 1 98.06 84 ALA A CA 1
ATOM 646 C C . ALA A 1 84 ? -16.703 26.094 20.688 1 98.06 84 ALA A C 1
ATOM 648 O O . ALA A 1 84 ? -17.938 26.047 20.688 1 98.06 84 ALA A O 1
ATOM 649 N N . GLY A 1 85 ? -15.984 26.766 21.625 1 97.12 85 GLY A N 1
ATOM 650 C CA . GLY A 1 85 ? -16.625 27.516 22.688 1 97.12 85 GLY A CA 1
ATOM 651 C C . GLY A 1 85 ? -17.484 28.656 22.172 1 97.12 85 GLY A C 1
ATOM 652 O O . GLY A 1 85 ? -18.531 28.953 22.75 1 97.12 85 GLY A O 1
ATOM 653 N N . VAL A 1 86 ? -17.047 29.25 21.141 1 97.25 86 VAL A N 1
ATOM 654 C CA . VAL A 1 86 ? -17.797 30.344 20.516 1 97.25 86 VAL A CA 1
ATOM 655 C C . VAL A 1 86 ? -19.156 29.828 20.047 1 97.25 86 VAL A C 1
ATOM 657 O O . VAL A 1 86 ? -20.141 30.562 20.062 1 97.25 86 VAL A O 1
ATOM 660 N N . LEU A 1 87 ? -19.25 28.531 19.719 1 97.06 87 LEU A N 1
ATOM 661 C CA . LEU A 1 87 ? -20.484 27.953 19.219 1 97.06 87 LEU A CA 1
ATOM 662 C C . LEU A 1 87 ? -21.328 27.422 20.391 1 97.06 87 LEU A C 1
ATOM 664 O O . LEU A 1 87 ? -22.375 26.812 20.172 1 97.06 87 LEU A O 1
ATOM 668 N N . GLY A 1 88 ? -20.938 27.719 21.547 1 92.94 88 GLY A N 1
ATOM 669 C CA . GLY A 1 88 ? -21.609 27.234 22.734 1 92.94 88 GLY A CA 1
ATOM 670 C C . GLY A 1 88 ? -23.047 27.734 22.844 1 92.94 88 GLY A C 1
ATOM 671 O O . GLY A 1 88 ? -23.891 27.078 23.469 1 92.94 88 GLY A O 1
ATOM 672 N N . TRP A 1 89 ? -23.328 28.844 22.234 1 94.88 89 TRP A N 1
ATOM 673 C CA . TRP A 1 89 ? -24.656 29.438 22.328 1 94.88 89 TRP A CA 1
ATOM 674 C C . TRP A 1 89 ? -25.703 28.562 21.656 1 94.88 89 TRP A C 1
ATOM 676 O O . TRP A 1 89 ? -26.891 28.688 21.938 1 94.88 89 TRP A O 1
ATOM 686 N N . THR A 1 90 ? -25.375 27.578 20.828 1 95.94 90 THR A N 1
ATOM 687 C CA . THR A 1 90 ? -26.297 26.703 20.109 1 95.94 90 THR A CA 1
ATOM 688 C C . THR A 1 90 ? -26.938 25.688 21.047 1 95.94 90 THR A C 1
ATOM 690 O O . THR A 1 90 ? -27.953 25.078 20.719 1 95.94 90 THR A O 1
ATOM 693 N N . GLY A 1 91 ? -26.281 25.375 22.172 1 96 91 GLY A N 1
ATOM 694 C CA . GLY A 1 91 ? -26.734 24.344 23.094 1 96 91 GLY A CA 1
ATOM 695 C C . GLY A 1 91 ? -26.266 22.953 22.703 1 96 91 GLY A C 1
ATOM 696 O O . GLY A 1 91 ? -26.547 21.984 23.391 1 96 91 GLY A O 1
ATOM 697 N N . TRP A 1 92 ? -25.484 22.906 21.641 1 95.81 92 TRP A N 1
ATOM 698 C CA . TRP A 1 92 ? -24.922 21.625 21.219 1 95.81 92 TRP A CA 1
ATOM 699 C C . TRP A 1 92 ? -23.812 21.188 22.172 1 95.81 92 TRP A C 1
ATOM 701 O O . TRP A 1 92 ? -23.25 22 22.906 1 95.81 92 TRP A O 1
ATOM 711 N N . SER A 1 93 ? -23.594 19.891 22.172 1 95.62 93 SER A N 1
ATOM 712 C CA . SER A 1 93 ? -22.469 19.375 22.953 1 95.62 93 SER A CA 1
ATOM 713 C C . SER A 1 93 ? -21.141 19.906 22.422 1 95.62 93 SER A C 1
ATOM 715 O O . SER A 1 93 ? -21.078 20.406 21.297 1 95.62 93 SER A O 1
ATOM 717 N N . PHE A 1 94 ? -20.141 19.906 23.234 1 95.75 94 PHE A N 1
ATOM 718 C CA . PHE A 1 94 ? -18.812 20.328 22.812 1 95.75 94 PHE A CA 1
ATOM 719 C C . PHE A 1 94 ? -18.391 19.609 21.547 1 95.75 94 PHE A C 1
ATOM 721 O O . PHE A 1 94 ? -17.891 20.25 20.609 1 95.75 94 PHE A O 1
ATOM 728 N N . HIS A 1 95 ? -18.578 18.281 21.531 1 95.88 95 HIS A N 1
ATOM 729 C CA . HIS A 1 95 ? -18.125 17.484 20.406 1 95.88 95 HIS A CA 1
ATOM 730 C C . HIS A 1 95 ? -18.844 17.891 19.125 1 95.88 95 HIS A C 1
ATOM 732 O O . HIS A 1 95 ? -18.234 17.922 18.047 1 95.88 95 HIS A O 1
ATOM 738 N N . ALA A 1 96 ? -20.062 18.156 19.219 1 96.38 96 ALA A N 1
ATOM 739 C CA . ALA A 1 96 ? -20.812 18.609 18.047 1 96.38 96 ALA A CA 1
ATOM 740 C C . ALA A 1 96 ? -20.312 19.953 17.547 1 96.38 96 ALA A C 1
ATOM 742 O O . ALA A 1 96 ? -20.141 20.156 16.344 1 96.38 96 ALA A O 1
ATOM 743 N N . CYS A 1 97 ? -20.031 20.859 18.469 1 97.94 97 CYS A N 1
ATOM 744 C CA . CYS A 1 97 ? -19.516 22.188 18.109 1 97.94 97 CYS A CA 1
ATOM 745 C C . CYS A 1 97 ? -18.125 22.078 17.484 1 97.94 97 CYS A C 1
ATOM 747 O O . CYS A 1 97 ? -17.859 22.688 16.453 1 97.94 97 CYS A O 1
ATOM 749 N N . ALA A 1 98 ? -17.312 21.312 18.141 1 98.12 98 ALA A N 1
ATOM 750 C CA . ALA A 1 98 ? -15.953 21.141 17.656 1 98.12 98 ALA A CA 1
ATOM 751 C C . ALA A 1 98 ? -15.945 20.453 16.281 1 98.12 98 ALA A C 1
ATOM 753 O O . ALA A 1 98 ? -15.148 20.797 15.414 1 98.12 98 ALA A O 1
ATOM 754 N N . ALA A 1 99 ? -16.812 19.453 16.094 1 97.75 99 ALA A N 1
ATOM 755 C CA . ALA A 1 99 ? -16.938 18.797 14.797 1 97.75 99 ALA A CA 1
ATOM 756 C C . ALA A 1 99 ? -17.391 19.781 13.719 1 97.75 99 ALA A C 1
ATOM 758 O O . ALA A 1 99 ? -16.938 19.719 12.578 1 97.75 99 ALA A O 1
ATOM 759 N N . ALA A 1 100 ? -18.297 20.625 14.078 1 98.06 100 ALA A N 1
ATOM 760 C CA . ALA A 1 100 ? -18.781 21.625 13.141 1 98.06 100 ALA A CA 1
ATOM 761 C C . ALA A 1 100 ? -17.656 22.547 12.688 1 98.06 100 ALA A C 1
ATOM 763 O O . ALA A 1 100 ? -17.547 22.891 11.508 1 98.06 100 ALA A O 1
ATOM 764 N N . VAL A 1 101 ? -16.844 22.953 13.633 1 98.56 101 VAL A N 1
ATOM 765 C CA . VAL A 1 101 ? -15.68 23.781 13.312 1 98.56 101 VAL A CA 1
ATOM 766 C C . VAL A 1 101 ? -14.742 23.016 12.383 1 98.56 101 VAL A C 1
ATOM 768 O O . VAL A 1 101 ? -14.266 23.562 11.383 1 98.56 101 VAL A O 1
ATOM 771 N N . SER A 1 102 ? -14.5 21.781 12.719 1 98.56 102 SER A N 1
ATOM 772 C CA . SER A 1 102 ? -13.602 20.953 11.93 1 98.56 102 SER A CA 1
ATOM 773 C C . SER A 1 102 ? -14.125 20.766 10.508 1 98.56 102 SER A C 1
ATOM 775 O O . SER A 1 102 ? -13.375 20.906 9.539 1 98.56 102 SER A O 1
ATOM 777 N N . VAL A 1 103 ? -15.383 20.516 10.312 1 98.62 103 VAL A N 1
ATOM 778 C CA . VAL A 1 103 ? -15.992 20.281 9.008 1 98.62 103 VAL A CA 1
ATOM 779 C C . VAL A 1 103 ? -15.953 21.562 8.18 1 98.62 103 VAL A C 1
ATOM 781 O O . VAL A 1 103 ? -15.641 21.547 6.992 1 98.62 103 VAL A O 1
ATOM 784 N N . ALA A 1 104 ? -16.266 22.688 8.82 1 98.75 104 ALA A N 1
ATOM 785 C CA . ALA A 1 104 ? -16.203 23.984 8.133 1 98.75 104 ALA A CA 1
ATOM 786 C C . ALA A 1 104 ? -14.789 24.297 7.68 1 98.75 104 ALA A C 1
ATOM 788 O O . ALA A 1 104 ? -14.578 24.766 6.555 1 98.75 104 ALA A O 1
ATOM 789 N N . ALA A 1 105 ? -13.883 24.094 8.586 1 98.88 105 ALA A N 1
ATOM 790 C CA . ALA A 1 105 ? -12.484 24.312 8.234 1 98.88 105 ALA A CA 1
ATOM 791 C C . ALA A 1 105 ? -12.031 23.375 7.121 1 98.88 105 ALA A C 1
ATOM 793 O O . ALA A 1 105 ? -11.234 23.766 6.262 1 98.88 105 ALA A O 1
ATOM 794 N N . SER A 1 106 ? -12.508 22.125 7.176 1 98.88 106 SER A N 1
ATOM 795 C CA . SER A 1 106 ? -12.211 21.141 6.137 1 98.88 106 SER A CA 1
ATOM 796 C C . SER A 1 106 ? -12.703 21.625 4.773 1 98.88 106 SER A C 1
ATOM 798 O O . SER A 1 106 ? -11.969 21.547 3.785 1 98.88 106 SER A O 1
ATOM 800 N N . ALA A 1 107 ? -13.891 22.109 4.68 1 98.88 107 ALA A N 1
ATOM 801 C CA . ALA A 1 107 ? -14.43 22.672 3.441 1 98.88 107 ALA A CA 1
ATOM 802 C C . ALA A 1 107 ? -13.602 23.875 2.977 1 98.88 107 ALA A C 1
ATOM 804 O O . ALA A 1 107 ? -13.281 23.984 1.791 1 98.88 107 ALA A O 1
ATOM 805 N N . GLY A 1 108 ? -13.281 24.734 3.924 1 98.88 108 GLY A N 1
ATOM 806 C CA . GLY A 1 108 ? -12.445 25.875 3.6 1 98.88 108 GLY A CA 1
ATOM 807 C C . GLY A 1 108 ? -11.078 25.484 3.082 1 98.88 108 GLY A C 1
ATOM 808 O O . GLY A 1 108 ? -10.555 26.109 2.152 1 98.88 108 GLY A O 1
ATOM 809 N N . ALA A 1 109 ? -10.523 24.469 3.701 1 98.88 109 ALA A N 1
ATOM 810 C CA . ALA A 1 109 ? -9.211 24 3.275 1 98.88 109 ALA A CA 1
ATOM 811 C C . ALA A 1 109 ? -9.25 23.5 1.832 1 98.88 109 ALA A C 1
ATOM 813 O O . ALA A 1 109 ? -8.305 23.734 1.068 1 98.88 109 ALA A O 1
ATOM 814 N N . ALA A 1 110 ? -10.305 22.797 1.465 1 98.88 110 ALA A N 1
ATOM 815 C CA . ALA A 1 110 ? -10.453 22.328 0.094 1 98.88 110 ALA A CA 1
ATOM 816 C C . ALA A 1 110 ? -10.5 23.484 -0.893 1 98.88 110 ALA A C 1
ATOM 818 O O . ALA A 1 110 ? -9.844 23.453 -1.937 1 98.88 110 ALA A O 1
ATOM 819 N N . ILE A 1 111 ? -11.25 24.516 -0.594 1 98.81 111 ILE A N 1
ATOM 820 C CA . ILE A 1 111 ? -11.383 25.688 -1.446 1 98.81 111 ILE A CA 1
ATOM 821 C C . ILE A 1 111 ? -10.039 26.391 -1.572 1 98.81 111 ILE A C 1
ATOM 823 O O . ILE A 1 111 ? -9.609 26.75 -2.676 1 98.81 111 ILE A O 1
ATOM 827 N N . VAL A 1 112 ? -9.383 26.578 -0.448 1 98.88 112 VAL A N 1
ATOM 828 C CA . VAL A 1 112 ? -8.117 27.297 -0.414 1 98.88 112 VAL A CA 1
ATOM 829 C C . VAL A 1 112 ? -7.062 26.531 -1.206 1 98.88 112 VAL A C 1
ATOM 831 O O . VAL A 1 112 ? -6.309 27.109 -1.986 1 98.88 112 VAL A O 1
ATOM 834 N N . ALA A 1 113 ? -7.02 25.25 -1.041 1 98.75 113 ALA A N 1
ATOM 835 C CA . ALA A 1 113 ? -6.047 24.438 -1.762 1 98.75 113 ALA A CA 1
ATOM 836 C C . ALA A 1 113 ? -6.285 24.5 -3.268 1 98.75 113 ALA A C 1
ATOM 838 O O . ALA A 1 113 ? -5.336 24.594 -4.051 1 98.75 113 ALA A O 1
ATOM 839 N N . ASP A 1 114 ? -7.512 24.422 -3.643 1 98.75 114 ASP A N 1
ATOM 840 C CA . ASP A 1 114 ? -7.855 24.516 -5.059 1 98.75 114 ASP A CA 1
ATOM 841 C C . ASP A 1 114 ? -7.453 25.875 -5.621 1 98.75 114 ASP A C 1
ATOM 843 O O . ASP A 1 114 ? -6.883 25.969 -6.711 1 98.75 114 ASP A O 1
ATOM 847 N N . ARG A 1 115 ? -7.754 26.938 -4.934 1 98.38 115 ARG A N 1
ATOM 848 C CA . ARG A 1 115 ? -7.414 28.281 -5.379 1 98.38 115 ARG A CA 1
ATOM 849 C C . ARG A 1 115 ? -5.902 28.469 -5.469 1 98.38 115 ARG A C 1
ATOM 851 O O . ARG A 1 115 ? -5.41 29.188 -6.336 1 98.38 115 ARG A O 1
ATOM 858 N N . TRP A 1 116 ? -5.223 27.812 -4.617 1 98.31 116 TRP A N 1
ATOM 859 C CA . TRP A 1 116 ? -3.773 27.922 -4.496 1 98.31 116 TRP A CA 1
ATOM 860 C C . TRP A 1 116 ? -3.074 27.109 -5.578 1 98.31 116 TRP A C 1
ATOM 862 O O . TRP A 1 116 ? -2.137 27.594 -6.219 1 98.31 116 TRP A O 1
ATOM 872 N N . LEU A 1 117 ? -3.531 25.922 -5.91 1 98.44 117 LEU A N 1
ATOM 873 C CA . LEU A 1 117 ? -2.695 24.984 -6.664 1 98.44 117 LEU A CA 1
ATOM 874 C C . LEU A 1 117 ? -3.291 24.719 -8.039 1 98.44 117 LEU A C 1
ATOM 876 O O . LEU A 1 117 ? -2.594 24.234 -8.938 1 98.44 117 LEU A O 1
ATOM 880 N N . ALA A 1 118 ? -4.586 25.016 -8.25 1 98.25 118 ALA A N 1
ATOM 881 C CA . ALA A 1 118 ? -5.223 24.781 -9.539 1 98.25 118 ALA A CA 1
ATOM 882 C C . ALA A 1 118 ? -4.512 25.562 -10.648 1 98.25 118 ALA A C 1
ATOM 884 O O . ALA A 1 118 ? -4.363 25.047 -11.766 1 98.25 118 ALA A O 1
ATOM 885 N N . PRO A 1 119 ? -4.109 26.812 -10.391 1 97.31 119 PRO A N 1
ATOM 886 C CA . PRO A 1 119 ? -3.43 27.547 -11.453 1 97.31 119 PRO A CA 1
ATOM 887 C C . PRO A 1 119 ? -2.143 26.875 -11.914 1 97.31 119 PRO A C 1
ATOM 889 O O . PRO A 1 119 ? -1.703 27.094 -13.047 1 97.31 119 PRO A O 1
ATOM 892 N N . ARG A 1 120 ? -1.581 26.062 -11.102 1 96.25 120 ARG A N 1
ATOM 893 C CA . ARG A 1 120 ? -0.317 25.406 -11.43 1 96.25 120 ARG A CA 1
ATOM 894 C C . ARG A 1 120 ? -0.552 24.031 -12.047 1 96.25 120 ARG A C 1
ATOM 896 O O . ARG A 1 120 ? 0.264 23.562 -12.836 1 96.25 120 ARG A O 1
ATOM 903 N N . THR A 1 121 ? -1.603 23.359 -11.656 1 97.5 121 THR A N 1
ATOM 904 C CA . THR A 1 121 ? -1.776 21.969 -12.047 1 97.5 121 THR A CA 1
ATOM 905 C C . THR A 1 121 ? -2.93 21.828 -13.031 1 97.5 121 THR A C 1
ATOM 907 O O . THR A 1 121 ? -3.049 20.797 -13.703 1 97.5 121 THR A O 1
ATOM 910 N N . GLY A 1 122 ? -3.828 22.859 -13.117 1 97.81 122 GLY A N 1
ATOM 911 C CA . GLY A 1 122 ? -5.035 22.766 -13.922 1 97.81 122 GLY A CA 1
ATOM 912 C C . GLY A 1 122 ? -6.266 22.406 -13.117 1 97.81 122 GLY A C 1
ATOM 913 O O . GLY A 1 122 ? -6.16 21.781 -12.055 1 97.81 122 GLY A O 1
ATOM 914 N N . PRO A 1 123 ? -7.441 22.766 -13.586 1 97.75 123 PRO A N 1
ATOM 915 C CA . PRO A 1 123 ? -8.688 22.578 -12.836 1 97.75 123 PRO A CA 1
ATOM 916 C C . PRO A 1 123 ? -9.031 21.094 -12.617 1 97.75 123 PRO A C 1
ATOM 918 O O . PRO A 1 123 ? -9.477 20.719 -11.531 1 97.75 123 PRO A O 1
ATOM 921 N N . THR A 1 124 ? -8.836 20.281 -13.648 1 98.06 124 THR A N 1
ATOM 922 C CA . THR A 1 124 ? -9.18 18.859 -13.531 1 98.06 124 THR A CA 1
ATOM 923 C C . THR A 1 124 ? -8.305 18.172 -12.492 1 98.06 124 THR A C 1
ATOM 925 O O . THR A 1 124 ? -8.812 17.469 -11.609 1 98.06 124 THR A O 1
ATOM 928 N N . ALA A 1 125 ? -7.012 18.391 -12.57 1 98.25 125 ALA A N 1
ATOM 929 C CA . ALA A 1 125 ? -6.078 17.797 -11.609 1 98.25 125 ALA A CA 1
ATOM 930 C C . ALA A 1 125 ? -6.375 18.281 -10.195 1 98.25 125 ALA A C 1
ATOM 932 O O . ALA A 1 125 ? -6.258 17.516 -9.234 1 98.25 125 ALA A O 1
ATOM 933 N N . SER A 1 126 ? -6.727 19.516 -10.109 1 98.69 126 SER A N 1
ATOM 934 C CA . SER A 1 126 ? -7.012 20.078 -8.789 1 98.69 126 SER A CA 1
ATOM 935 C C . SER A 1 126 ? -8.227 19.406 -8.156 1 98.69 126 SER A C 1
ATOM 937 O O . SER A 1 126 ? -8.211 19.078 -6.965 1 98.69 126 SER A O 1
ATOM 939 N N . LEU A 1 127 ? -9.297 19.203 -8.93 1 98.75 127 LEU A N 1
ATOM 940 C CA . LEU A 1 127 ? -10.484 18.531 -8.406 1 98.75 127 LEU A CA 1
ATOM 941 C C . LEU A 1 127 ? -10.156 17.109 -7.98 1 98.75 127 LEU A C 1
ATOM 943 O O . LEU A 1 127 ? -10.633 16.641 -6.945 1 98.75 127 LEU A O 1
ATOM 947 N N . TRP A 1 128 ? -9.32 16.406 -8.742 1 98.62 128 TRP A N 1
ATOM 948 C CA . TRP A 1 128 ? -8.875 15.062 -8.375 1 98.62 128 TRP A CA 1
ATOM 949 C C . TRP A 1 128 ? -8.07 15.086 -7.086 1 98.62 128 TRP A C 1
ATOM 951 O O . TRP A 1 128 ? -8.211 14.203 -6.234 1 98.62 128 TRP A O 1
ATOM 961 N N . ALA A 1 129 ? -7.215 16.125 -6.996 1 98.81 129 ALA A N 1
ATOM 962 C CA . ALA A 1 129 ? -6.391 16.234 -5.793 1 98.81 129 ALA A CA 1
ATOM 963 C C . ALA A 1 129 ? -7.258 16.406 -4.551 1 98.81 129 ALA A C 1
ATOM 965 O O . ALA A 1 129 ? -6.996 15.805 -3.508 1 98.81 129 ALA A O 1
ATOM 966 N N . VAL A 1 130 ? -8.273 17.219 -4.66 1 98.88 130 VAL A N 1
ATOM 967 C CA . VAL A 1 130 ? -9.219 17.375 -3.559 1 98.88 130 VAL A CA 1
ATOM 968 C C . VAL A 1 130 ? -9.867 16.031 -3.232 1 98.88 130 VAL A C 1
ATOM 970 O O . VAL A 1 130 ? -9.914 15.625 -2.068 1 98.88 130 VAL A O 1
ATOM 973 N N . GLY A 1 131 ? -10.336 15.359 -4.238 1 98.69 131 GLY A N 1
ATOM 974 C CA . GLY A 1 131 ? -10.922 14.039 -4.035 1 98.69 131 GLY A CA 1
ATOM 975 C C . GLY A 1 131 ? -9.977 13.062 -3.367 1 98.69 131 GLY A C 1
ATOM 976 O O . GLY A 1 131 ? -10.383 12.305 -2.486 1 98.69 131 GLY A O 1
ATOM 977 N N . LEU A 1 132 ? -8.734 13.117 -3.752 1 98.62 132 LEU A N 1
ATOM 978 C CA . LEU A 1 132 ? -7.73 12.195 -3.225 1 98.62 132 LEU A CA 1
ATOM 979 C C . LEU A 1 132 ? -7.422 12.508 -1.764 1 98.62 132 LEU A C 1
ATOM 981 O O . LEU A 1 132 ? -7.426 11.609 -0.92 1 98.62 132 LEU A O 1
ATOM 985 N N . VAL A 1 133 ? -7.195 13.758 -1.425 1 98.69 133 VAL A N 1
ATOM 986 C CA . VAL A 1 133 ? -6.824 14.141 -0.067 1 98.69 133 VAL A CA 1
ATOM 987 C C . VAL A 1 133 ? -7.973 13.828 0.89 1 98.69 133 VAL A C 1
ATOM 989 O O . VAL A 1 133 ? -7.754 13.289 1.976 1 98.69 133 VAL A O 1
ATOM 992 N N . TRP A 1 134 ? -9.18 14.109 0.468 1 98.81 134 TRP A N 1
ATOM 993 C CA . TRP A 1 134 ? -10.328 13.922 1.341 1 98.81 134 TRP A CA 1
ATOM 994 C C . TRP A 1 134 ? -10.844 12.484 1.263 1 98.81 134 TRP A C 1
ATOM 996 O O . TRP A 1 134 ? -11.875 12.156 1.854 1 98.81 134 TRP A O 1
ATOM 1006 N N . SER A 1 135 ? -10.117 11.586 0.521 1 98.5 135 SER A N 1
ATOM 1007 C CA . SER A 1 135 ? -10.352 10.148 0.542 1 98.5 135 SER A CA 1
ATOM 1008 C C . SER A 1 135 ? -9.141 9.398 1.07 1 98.5 135 SER A C 1
ATOM 1010 O O . SER A 1 135 ? -9.094 8.164 1.016 1 98.5 135 SER A O 1
ATOM 1012 N N . SER A 1 136 ? -8.164 10.125 1.508 1 98 136 SER A N 1
ATOM 1013 C CA . SER A 1 136 ? -6.961 9.5 2.037 1 98 136 SER A CA 1
ATOM 1014 C C . SER A 1 136 ? -7.281 8.586 3.213 1 98 136 SER A C 1
ATOM 1016 O O . SER A 1 136 ? -8.375 8.641 3.773 1 98 136 SER A O 1
ATOM 1018 N N . PRO A 1 137 ? -6.391 7.742 3.66 1 96.75 137 PRO A N 1
ATOM 1019 C CA . PRO A 1 137 ? -6.672 6.762 4.711 1 96.75 137 PRO A CA 1
ATOM 1020 C C . PRO A 1 137 ? -7.152 7.41 6.008 1 96.75 137 PRO A C 1
ATOM 1022 O O . PRO A 1 137 ? -8.031 6.867 6.688 1 96.75 137 PRO A O 1
ATOM 1025 N N . CYS A 1 138 ? -6.668 8.562 6.316 1 96.56 138 CYS A N 1
ATOM 1026 C CA . CYS A 1 138 ? -7.012 9.18 7.594 1 96.56 138 CYS A CA 1
ATOM 1027 C C . CYS A 1 138 ? -7.965 10.352 7.395 1 96.56 138 CYS A C 1
ATOM 1029 O O . CYS A 1 138 ? -8.062 11.227 8.258 1 96.56 138 CYS A O 1
ATOM 1031 N N . ALA A 1 139 ? -8.656 10.391 6.301 1 97.5 139 ALA A N 1
ATOM 1032 C CA . ALA A 1 139 ? -9.531 11.508 5.973 1 97.5 139 ALA A CA 1
ATOM 1033 C C . ALA A 1 139 ? -10.617 11.688 7.031 1 97.5 139 ALA A C 1
ATOM 1035 O O . ALA A 1 139 ? -11.203 12.766 7.152 1 97.5 139 ALA A O 1
ATOM 1036 N N . ALA A 1 140 ? -10.883 10.68 7.816 1 96.75 140 ALA A N 1
ATOM 1037 C CA . ALA A 1 140 ? -11.883 10.734 8.883 1 96.75 140 ALA A CA 1
ATOM 1038 C C . ALA A 1 140 ? -11.578 11.859 9.867 1 96.75 140 ALA A C 1
ATOM 1040 O O . ALA A 1 140 ? -12.492 12.477 10.414 1 96.75 140 ALA A O 1
ATOM 1041 N N . ILE A 1 141 ? -10.359 12.203 10 1 97.19 141 ILE A N 1
ATOM 1042 C CA . ILE A 1 141 ? -9.953 13.164 11.023 1 97.19 141 ILE A CA 1
ATOM 1043 C C . ILE A 1 141 ? -10.344 14.578 10.602 1 97.19 141 ILE A C 1
ATOM 1045 O O . ILE A 1 141 ? -10.312 15.508 11.406 1 97.19 141 ILE A O 1
ATOM 1049 N N . LEU A 1 142 ? -10.766 14.711 9.336 1 98.25 142 LEU A N 1
ATOM 1050 C CA . LEU A 1 142 ? -11.133 16.016 8.812 1 98.25 142 LEU A CA 1
ATOM 1051 C C . LEU A 1 142 ? -12.594 16.344 9.117 1 98.25 142 LEU A C 1
ATOM 1053 O O . LEU A 1 142 ? -13.086 17.406 8.773 1 98.25 142 LEU A O 1
ATOM 1057 N N . GLN A 1 143 ? -13.297 15.375 9.781 1 97.5 143 GLN A N 1
ATOM 1058 C CA . GLN A 1 143 ? -14.695 15.641 10.094 1 97.5 143 GLN A CA 1
ATOM 1059 C C . GLN A 1 143 ? -15.008 15.305 11.547 1 97.5 143 GLN A C 1
ATOM 1061 O O . GLN A 1 143 ? -16.172 15.148 11.922 1 97.5 143 GLN A O 1
ATOM 1066 N N . VAL A 1 144 ? -14.008 15.07 12.406 1 97.19 144 VAL A N 1
ATOM 1067 C CA . VAL A 1 144 ? -14.156 14.828 13.836 1 97.19 144 VAL A CA 1
ATOM 1068 C C . VAL A 1 144 ? -13.531 15.977 14.617 1 97.19 144 VAL A C 1
ATOM 1070 O O . VAL A 1 144 ? -12.898 16.859 14.039 1 97.19 144 VAL A O 1
ATOM 1073 N N . PRO A 1 145 ? -13.781 16.016 15.953 1 97.56 145 PRO A N 1
ATOM 1074 C CA . PRO A 1 145 ? -13.266 17.125 16.734 1 97.56 145 PRO A CA 1
ATOM 1075 C C . PRO A 1 145 ? -11.742 17.109 16.875 1 97.56 145 PRO A C 1
ATOM 1077 O O . PRO A 1 145 ? -11.219 17.016 17.984 1 97.56 145 PRO A O 1
ATOM 1080 N N . TYR A 1 146 ? -11.117 17.234 15.758 1 97.44 146 TYR A N 1
ATOM 1081 C CA . TYR A 1 146 ? -9.664 17.328 15.641 1 97.44 146 TYR A CA 1
ATOM 1082 C C . TYR A 1 146 ? -9.266 18.672 15.031 1 97.44 146 TYR A C 1
ATOM 1084 O O . TYR A 1 146 ? -10.094 19.359 14.438 1 97.44 146 TYR A O 1
ATOM 1092 N N . ALA A 1 147 ? -8.07 19.016 15.219 1 98 147 ALA A N 1
ATOM 1093 C CA . ALA A 1 147 ? -7.605 20.328 14.781 1 98 147 ALA A CA 1
ATOM 1094 C C . ALA A 1 147 ? -6.914 20.234 13.422 1 98 147 ALA A C 1
ATOM 1096 O O . ALA A 1 147 ? -6.469 21.25 12.875 1 98 147 ALA A O 1
ATOM 1097 N N . GLU A 1 148 ? -6.832 19.062 12.789 1 97.75 148 GLU A N 1
ATOM 1098 C CA . GLU A 1 148 ? -6.125 18.859 11.531 1 97.75 148 GLU A CA 1
ATOM 1099 C C . GLU A 1 148 ? -6.727 19.719 10.414 1 97.75 148 GLU A C 1
ATOM 1101 O O . GLU A 1 148 ? -5.996 20.266 9.586 1 97.75 148 GLU A O 1
ATOM 1106 N N . SER A 1 149 ? -8.055 19.812 10.422 1 98.25 149 SER A N 1
ATOM 1107 C CA . SER A 1 149 ? -8.711 20.641 9.406 1 98.25 149 SER A CA 1
ATOM 1108 C C . SER A 1 149 ? -8.312 22.094 9.539 1 98.25 149 SER A C 1
ATOM 1110 O O . SER A 1 149 ? -8.07 22.781 8.539 1 98.25 149 SER A O 1
ATOM 1112 N N . LEU A 1 150 ? -8.266 22.562 10.789 1 98.44 150 LEU A N 1
ATOM 1113 C CA . LEU A 1 150 ? -7.848 23.938 11.031 1 98.44 150 LEU A CA 1
ATOM 1114 C C . LEU A 1 150 ? -6.41 24.156 10.578 1 98.44 150 LEU A C 1
ATOM 1116 O O . LEU A 1 150 ? -6.098 25.188 9.969 1 98.44 150 LEU A O 1
ATOM 1120 N N . GLY A 1 151 ? -5.574 23.203 10.922 1 98.31 151 GLY A N 1
ATOM 1121 C CA . GLY A 1 151 ? -4.188 23.297 10.484 1 98.31 151 GLY A CA 1
ATOM 1122 C C . GLY A 1 151 ? -4.047 23.344 8.977 1 98.31 151 GLY A C 1
ATOM 1123 O O . GLY A 1 151 ? -3.305 24.188 8.453 1 98.31 151 GLY A O 1
ATOM 1124 N N . LEU A 1 152 ? -4.766 22.516 8.289 1 98.5 152 LEU A N 1
ATOM 1125 C CA . LEU A 1 152 ? -4.719 22.453 6.836 1 98.5 152 LEU A CA 1
ATOM 1126 C C . LEU A 1 152 ? -5.195 23.781 6.227 1 98.5 152 LEU A C 1
ATOM 1128 O O . LEU A 1 152 ? -4.605 24.266 5.262 1 98.5 152 LEU A O 1
ATOM 1132 N N . LEU A 1 153 ? -6.25 24.312 6.758 1 98.81 153 LEU A N 1
ATOM 1133 C CA . LEU A 1 153 ? -6.828 25.547 6.258 1 98.81 153 LEU A CA 1
ATOM 1134 C C . LEU A 1 153 ? -5.867 26.719 6.461 1 98.81 153 LEU A C 1
ATOM 1136 O O . LEU A 1 153 ? -5.578 27.469 5.52 1 98.81 153 LEU A O 1
ATOM 1140 N N . LEU A 1 154 ? -5.371 26.844 7.664 1 98.88 154 LEU A N 1
ATOM 1141 C CA . LEU A 1 154 ? -4.574 28.016 8.016 1 98.88 154 LEU A CA 1
ATOM 1142 C C . LEU A 1 154 ? -3.203 27.953 7.352 1 98.88 154 LEU A C 1
ATOM 1144 O O . LEU A 1 154 ? -2.707 28.969 6.852 1 98.88 154 LEU A O 1
ATOM 1148 N N . VAL A 1 155 ? -2.602 26.781 7.344 1 98.88 155 VAL A N 1
ATOM 1149 C CA . VAL A 1 155 ? -1.348 26.625 6.613 1 98.88 155 VAL A CA 1
ATOM 1150 C C . VAL A 1 155 ? -1.583 26.891 5.125 1 98.88 155 VAL A C 1
ATOM 1152 O O . VAL A 1 155 ? -0.783 27.562 4.473 1 98.88 155 VAL A O 1
ATOM 1155 N N . GLY A 1 156 ? -2.668 26.359 4.59 1 98.81 156 GLY A N 1
ATOM 1156 C CA . GLY A 1 156 ? -3.023 26.609 3.203 1 98.81 156 GLY A CA 1
ATOM 1157 C C . GLY A 1 156 ? -3.189 28.094 2.883 1 98.81 156 GLY A C 1
ATOM 1158 O O . GLY A 1 156 ? -2.727 28.562 1.843 1 98.81 156 GLY A O 1
ATOM 1159 N N . LEU A 1 157 ? -3.867 28.812 3.748 1 98.88 157 LEU A N 1
ATOM 1160 C CA . LEU A 1 157 ? -4.062 30.25 3.553 1 98.88 157 LEU A CA 1
ATOM 1161 C C . LEU A 1 157 ? -2.729 30.984 3.566 1 98.88 157 LEU A C 1
ATOM 1163 O O . LEU A 1 157 ? -2.506 31.891 2.758 1 98.88 157 LEU A O 1
ATOM 1167 N N . ALA A 1 158 ? -1.882 30.609 4.484 1 98.88 158 ALA A N 1
ATOM 1168 C CA . ALA A 1 158 ? -0.557 31.219 4.547 1 98.88 158 ALA A CA 1
ATOM 1169 C C . ALA A 1 158 ? 0.224 30.969 3.26 1 98.88 158 ALA A C 1
ATOM 1171 O O . ALA A 1 158 ? 0.776 31.906 2.672 1 98.88 158 ALA A O 1
ATOM 1172 N N . LEU A 1 159 ? 0.227 29.781 2.789 1 98.69 159 LEU A N 1
ATOM 1173 C CA . LEU A 1 159 ? 1 29.406 1.608 1 98.69 159 LEU A CA 1
ATOM 1174 C C . LEU A 1 159 ? 0.388 30.016 0.349 1 98.69 159 LEU A C 1
ATOM 1176 O O . LEU A 1 159 ? 1.107 30.375 -0.588 1 98.69 159 LEU A O 1
ATOM 1180 N N . LEU A 1 160 ? -0.939 30.109 0.333 1 98.62 160 LEU A N 1
ATOM 1181 C CA . LEU A 1 160 ? -1.604 30.797 -0.768 1 98.62 160 LEU A CA 1
ATOM 1182 C C . LEU A 1 160 ? -1.145 32.25 -0.859 1 98.62 160 LEU A C 1
ATOM 1184 O O . LEU A 1 160 ? -0.834 32.75 -1.947 1 98.62 160 LEU A O 1
ATOM 1188 N N . ARG A 1 161 ? -1.12 32.969 0.255 1 98.56 161 ARG A N 1
ATOM 1189 C CA . ARG A 1 161 ? -0.671 34.344 0.263 1 98.56 161 ARG A CA 1
ATOM 1190 C C . ARG A 1 161 ? 0.786 34.469 -0.173 1 98.56 161 ARG A C 1
ATOM 1192 O O . ARG A 1 161 ? 1.153 35.375 -0.907 1 98.56 161 ARG A O 1
ATOM 1199 N N . LEU A 1 162 ? 1.573 33.531 0.272 1 97.94 162 LEU A N 1
ATOM 1200 C CA . LEU A 1 162 ? 2.982 33.531 -0.107 1 97.94 162 LEU A CA 1
ATOM 1201 C C . LEU A 1 162 ? 3.139 33.312 -1.607 1 97.94 162 LEU A C 1
ATOM 1203 O O . LEU A 1 162 ? 4.004 33.906 -2.242 1 97.94 162 LEU A O 1
ATOM 1207 N N . SER A 1 163 ? 2.33 32.438 -2.141 1 96.5 163 SER A N 1
ATOM 1208 C CA . SER A 1 163 ? 2.396 32.125 -3.568 1 96.5 163 SER A CA 1
ATOM 1209 C C . SER A 1 163 ? 2.037 33.344 -4.406 1 96.5 163 SER A C 1
ATOM 1211 O O . SER A 1 163 ? 2.445 33.469 -5.562 1 96.5 163 SER A O 1
ATOM 1213 N N . ARG A 1 164 ? 1.338 34.312 -3.816 1 96.25 164 ARG A N 1
ATOM 1214 C CA . ARG A 1 164 ? 0.931 35.531 -4.5 1 96.25 164 ARG A CA 1
ATOM 1215 C C . ARG A 1 164 ? 1.896 36.656 -4.199 1 96.25 164 ARG A C 1
ATOM 1217 O O . ARG A 1 164 ? 1.618 37.812 -4.527 1 96.25 164 ARG A O 1
ATOM 1224 N N . GLY A 1 165 ? 2.914 36.375 -3.467 1 95.81 165 GLY A N 1
ATOM 1225 C CA . GLY A 1 165 ? 3.93 37.375 -3.18 1 95.81 165 GLY A CA 1
ATOM 1226 C C . GLY A 1 165 ? 3.578 38.25 -2.002 1 95.81 165 GLY A C 1
ATOM 1227 O O . GLY A 1 165 ? 4.109 39.375 -1.868 1 95.81 165 GLY A O 1
ATOM 1228 N N . ARG A 1 166 ? 2.666 37.812 -1.218 1 97.31 166 ARG A N 1
ATOM 1229 C CA . ARG A 1 166 ? 2.207 38.594 -0.089 1 97.31 166 ARG A CA 1
ATOM 1230 C C . ARG A 1 166 ? 2.648 38 1.235 1 97.31 166 ARG A C 1
ATOM 1232 O O . ARG A 1 166 ? 1.814 37.594 2.053 1 97.31 166 ARG A O 1
ATOM 1239 N N . ALA A 1 167 ? 3.893 38.062 1.47 1 97.69 167 ALA A N 1
ATOM 1240 C CA . ALA A 1 167 ? 4.5 37.375 2.607 1 97.69 167 ALA A CA 1
ATOM 1241 C C . ALA A 1 167 ? 3.996 37.938 3.928 1 97.69 167 ALA A C 1
ATOM 1243 O O . ALA A 1 167 ? 3.719 37.188 4.871 1 97.69 167 ALA A O 1
ATOM 1244 N N . LEU A 1 168 ? 3.822 39.25 3.996 1 98.06 168 LEU A N 1
ATOM 1245 C CA . LEU A 1 168 ? 3.404 39.844 5.246 1 98.06 168 LEU A CA 1
ATOM 1246 C C . LEU A 1 168 ? 1.953 39.531 5.566 1 98.06 168 LEU A C 1
ATOM 1248 O O . LEU A 1 168 ? 1.593 39.344 6.734 1 98.06 168 LEU A O 1
ATOM 1252 N N . SER A 1 169 ? 1.154 39.375 4.586 1 98.31 169 SER A N 1
ATOM 1253 C CA . SER A 1 169 ? -0.247 39.031 4.797 1 98.31 169 SER A CA 1
ATOM 1254 C C . SER A 1 169 ? -0.399 37.562 5.199 1 98.31 169 SER A C 1
ATOM 1256 O O . SER A 1 169 ? -1.459 37.156 5.676 1 98.31 169 SER A O 1
ATOM 1258 N N . ALA A 1 170 ? 0.598 36.75 5.012 1 98.62 170 ALA A N 1
ATOM 1259 C CA . ALA A 1 170 ? 0.583 35.344 5.41 1 98.62 170 ALA A CA 1
ATOM 1260 C C . ALA A 1 170 ? 0.752 35.188 6.922 1 98.62 170 ALA A C 1
ATOM 1262 O O . ALA A 1 170 ? 0.373 34.188 7.5 1 98.62 170 ALA A O 1
ATOM 1263 N N . ILE A 1 171 ? 1.295 36.188 7.578 1 98.62 171 ILE A N 1
ATOM 1264 C CA . ILE A 1 171 ? 1.763 36.156 8.961 1 98.62 171 ILE A CA 1
ATOM 1265 C C . ILE A 1 171 ? 0.593 35.812 9.883 1 98.62 171 ILE A C 1
ATOM 1267 O O . ILE A 1 171 ? 0.684 34.938 10.727 1 98.62 171 ILE A O 1
ATOM 1271 N N . PRO A 1 172 ? -0.575 36.531 9.75 1 98.75 172 PRO A N 1
ATOM 1272 C CA . PRO A 1 172 ? -1.668 36.219 10.672 1 98.75 172 PRO A CA 1
ATOM 1273 C C . PRO A 1 172 ? -2.107 34.75 10.586 1 98.75 172 PRO A C 1
ATOM 1275 O O . PRO A 1 172 ? -2.447 34.156 11.602 1 98.75 172 PRO A O 1
ATOM 1278 N N . PHE A 1 173 ? -2.105 34.219 9.422 1 98.81 173 PHE A N 1
ATOM 1279 C CA . PHE A 1 173 ? -2.512 32.812 9.242 1 98.81 173 PHE A CA 1
ATOM 1280 C C . PHE A 1 173 ? -1.469 31.875 9.82 1 98.81 173 PHE A C 1
ATOM 1282 O O . PHE A 1 173 ? -1.813 30.844 10.414 1 98.81 173 PHE A O 1
ATOM 1289 N N . ALA A 1 174 ? -0.22 32.188 9.609 1 98.75 174 ALA A N 1
ATOM 1290 C CA . ALA A 1 174 ? 0.855 31.375 10.172 1 98.75 174 ALA A CA 1
ATOM 1291 C C . ALA A 1 174 ? 0.806 31.359 11.695 1 98.75 174 ALA A C 1
ATOM 1293 O O . ALA A 1 174 ? 1.005 30.328 12.328 1 98.75 174 ALA A O 1
ATOM 1294 N N . VAL A 1 175 ? 0.535 32.5 12.266 1 98.62 175 VAL A N 1
ATOM 1295 C CA . VAL A 1 175 ? 0.452 32.625 13.711 1 98.62 175 VAL A CA 1
ATOM 1296 C C . VAL A 1 175 ? -0.73 31.828 14.234 1 98.62 175 VAL A C 1
ATOM 1298 O O . VAL A 1 175 ? -0.59 31.047 15.188 1 98.62 175 VAL A O 1
ATOM 1301 N N . LEU A 1 176 ? -1.859 31.969 13.633 1 98.69 176 LEU A N 1
ATOM 1302 C CA . LEU A 1 176 ? -3.039 31.219 14.055 1 98.69 176 LEU A CA 1
ATOM 1303 C C . LEU A 1 176 ? -2.816 29.719 13.883 1 98.69 176 LEU A C 1
ATOM 1305 O O . LEU A 1 176 ? -3.262 28.922 14.711 1 98.69 176 LEU A O 1
ATOM 1309 N N . ALA A 1 177 ? -2.168 29.344 12.781 1 98.69 177 ALA A N 1
ATOM 1310 C CA . ALA A 1 177 ? -1.869 27.938 12.547 1 98.69 177 ALA A CA 1
ATOM 1311 C C . ALA A 1 177 ? -1.029 27.359 13.672 1 98.69 177 ALA A C 1
ATOM 1313 O O . ALA A 1 177 ? -1.207 26.188 14.055 1 98.69 177 ALA A O 1
ATOM 1314 N N . SER A 1 178 ? -0.133 28.141 14.227 1 98.19 178 SER A N 1
ATOM 1315 C CA . SER A 1 178 ? 0.762 27.703 15.297 1 98.19 178 SER A CA 1
ATOM 1316 C C . SER A 1 178 ? -0.004 27.453 16.594 1 98.19 178 SER A C 1
ATOM 1318 O O . SER A 1 178 ? 0.509 26.797 17.5 1 98.19 178 SER A O 1
ATOM 1320 N N . PHE A 1 179 ? -1.228 27.953 16.656 1 98.25 179 PHE A N 1
ATOM 1321 C CA . PHE A 1 179 ? -2.057 27.734 17.844 1 98.25 179 PHE A CA 1
ATOM 1322 C C . PHE A 1 179 ? -3.162 26.734 17.531 1 98.25 179 PHE A C 1
ATOM 1324 O O . PHE A 1 179 ? -4.008 26.453 18.391 1 98.25 179 PHE A O 1
ATOM 1331 N N . ALA A 1 180 ? -3.211 26.25 16.359 1 97.94 180 ALA A N 1
ATOM 1332 C CA . ALA A 1 180 ? -4.141 25.188 15.977 1 97.94 180 ALA A CA 1
ATOM 1333 C C . ALA A 1 180 ? -3.49 23.812 16.109 1 97.94 180 ALA A C 1
ATOM 1335 O O . ALA A 1 180 ? -4.102 22.875 16.625 1 97.94 180 ALA A O 1
ATOM 1336 N N . ARG A 1 181 ? -2.318 23.672 15.586 1 96.19 181 ARG A N 1
ATOM 1337 C CA . ARG A 1 181 ? -1.481 22.469 15.625 1 96.19 181 ARG A CA 1
ATOM 1338 C C . ARG A 1 181 ? -0.005 22.844 15.727 1 96.19 181 ARG A C 1
ATOM 1340 O O . ARG A 1 181 ? 0.369 24 15.516 1 96.19 181 ARG A O 1
ATOM 1347 N N . PRO A 1 182 ? 0.814 21.828 16.141 1 94.12 182 PRO A N 1
ATOM 1348 C CA . PRO A 1 182 ? 2.25 22.125 16.156 1 94.12 182 PRO A CA 1
ATOM 1349 C C . PRO A 1 182 ? 2.855 22.172 14.758 1 94.12 182 PRO A C 1
ATOM 1351 O O . PRO A 1 182 ? 3.861 21.5 14.492 1 94.12 182 PRO A O 1
ATOM 1354 N N . VAL A 1 183 ? 2.379 23.016 13.914 1 96.75 183 VAL A N 1
ATOM 1355 C CA . VAL A 1 183 ? 2.824 23.125 12.531 1 96.75 183 VAL A CA 1
ATOM 1356 C C . VAL A 1 183 ? 3.697 24.375 12.367 1 96.75 183 VAL A C 1
ATOM 1358 O O . VAL A 1 183 ? 4.227 24.625 11.281 1 96.75 183 VAL A O 1
ATOM 1361 N N . GLY A 1 184 ? 3.867 25.141 13.438 1 97.38 184 GLY A N 1
ATOM 1362 C CA . GLY A 1 184 ? 4.688 26.344 13.375 1 97.38 184 GLY A CA 1
ATOM 1363 C C . GLY A 1 184 ? 6.148 26.047 13.086 1 97.38 184 GLY A C 1
ATOM 1364 O O . GLY A 1 184 ? 6.801 26.781 12.344 1 97.38 184 GLY A O 1
ATOM 1365 N N . VAL A 1 185 ? 6.582 24.984 13.688 1 96.06 185 VAL A N 1
ATOM 1366 C CA . VAL A 1 185 ? 7.992 24.641 13.539 1 96.06 185 VAL A CA 1
ATOM 1367 C C . VAL A 1 185 ? 8.281 24.266 12.086 1 96.06 185 VAL A C 1
ATOM 1369 O O . VAL A 1 185 ? 9.164 24.844 11.453 1 96.06 185 VAL A O 1
ATOM 1372 N N . PRO A 1 186 ? 7.527 23.344 11.531 1 97.88 186 PRO A N 1
ATOM 1373 C CA . PRO A 1 186 ? 7.816 23.016 10.133 1 97.88 186 PRO A CA 1
ATOM 1374 C C . PRO A 1 186 ? 7.52 24.172 9.188 1 97.88 186 PRO A C 1
ATOM 1376 O O . PRO A 1 186 ? 8.203 24.344 8.172 1 97.88 186 PRO A O 1
ATOM 1379 N N . LEU A 1 187 ? 6.535 24.938 9.445 1 98.62 187 LEU A N 1
ATOM 1380 C CA . LEU A 1 187 ? 6.242 26.094 8.602 1 98.62 187 LEU A CA 1
ATOM 1381 C C . LEU A 1 187 ? 7.359 27.125 8.68 1 98.62 187 LEU A C 1
ATOM 1383 O O . LEU A 1 187 ? 7.781 27.672 7.664 1 98.62 187 LEU A O 1
ATOM 1387 N N . GLY A 1 188 ? 7.824 27.391 9.906 1 98.38 188 GLY A N 1
ATOM 1388 C CA . GLY A 1 188 ? 8.969 28.281 10.07 1 98.38 188 GLY A CA 1
ATOM 1389 C C . GLY A 1 188 ? 10.211 27.781 9.359 1 98.38 188 GLY A C 1
ATOM 1390 O O . GLY A 1 188 ? 10.914 28.547 8.703 1 98.38 188 GLY A O 1
ATOM 1391 N N . ALA A 1 189 ? 10.445 26.531 9.5 1 97.38 189 ALA A N 1
ATOM 1392 C CA . ALA A 1 189 ? 11.578 25.906 8.82 1 97.38 189 ALA A CA 1
ATOM 1393 C C . ALA A 1 189 ? 11.445 26.031 7.305 1 97.38 189 ALA A C 1
ATOM 1395 O O . ALA A 1 189 ? 12.43 26.312 6.613 1 97.38 189 ALA A O 1
ATOM 1396 N N . ALA A 1 190 ? 10.289 25.812 6.805 1 98.44 190 ALA A N 1
ATOM 1397 C CA . ALA A 1 190 ? 10.031 25.906 5.371 1 98.44 190 ALA A CA 1
ATOM 1398 C C . ALA A 1 190 ? 10.32 27.328 4.863 1 98.44 190 ALA A C 1
ATOM 1400 O O . ALA A 1 190 ? 11.016 27.5 3.859 1 98.44 190 ALA A O 1
ATOM 1401 N N . LEU A 1 191 ? 9.812 28.297 5.535 1 98.56 191 LEU A N 1
ATOM 1402 C CA . LEU A 1 191 ? 10.016 29.672 5.137 1 98.56 191 LEU A CA 1
ATOM 1403 C C . LEU A 1 191 ? 11.477 30.078 5.277 1 98.56 191 LEU A C 1
ATOM 1405 O O . LEU A 1 191 ? 12.016 30.797 4.43 1 98.56 191 LEU A O 1
ATOM 1409 N N . GLY A 1 192 ? 12.07 29.625 6.359 1 98.31 192 GLY A N 1
ATOM 1410 C CA . GLY A 1 192 ? 13.484 29.891 6.547 1 98.31 192 GLY A CA 1
ATOM 1411 C C . GLY A 1 192 ? 14.359 29.281 5.465 1 98.31 192 GLY A C 1
ATOM 1412 O O . GLY A 1 192 ? 15.273 29.922 4.957 1 98.31 192 GLY A O 1
ATOM 1413 N N . LEU A 1 193 ? 14.094 28.078 5.133 1 97.94 193 LEU A N 1
ATOM 1414 C CA . LEU A 1 193 ? 14.836 27.391 4.078 1 97.94 193 LEU A CA 1
ATOM 1415 C C . LEU A 1 193 ? 14.633 28.094 2.736 1 97.94 193 LEU A C 1
ATOM 1417 O O . LEU A 1 193 ? 15.57 28.219 1.949 1 97.94 193 LEU A O 1
ATOM 1421 N N . TRP A 1 194 ? 13.398 28.438 2.484 1 98.06 194 TRP A N 1
ATOM 1422 C CA . TRP A 1 194 ? 13.102 29.172 1.262 1 98.06 194 TRP A CA 1
ATOM 1423 C C . TRP A 1 194 ? 13.875 30.484 1.214 1 98.06 194 TRP A C 1
ATOM 1425 O O . TRP A 1 194 ? 14.492 30.812 0.198 1 98.06 194 TRP A O 1
ATOM 1435 N N . TRP A 1 195 ? 13.875 31.203 2.309 1 98.25 195 TRP A N 1
ATOM 1436 C CA . TRP A 1 195 ? 14.617 32.469 2.395 1 98.25 195 TRP A CA 1
ATOM 1437 C C . TRP A 1 195 ? 16.109 32.219 2.162 1 98.25 195 TRP A C 1
ATOM 1439 O O . TRP A 1 195 ? 16.75 32.969 1.428 1 98.25 195 TRP A O 1
ATOM 1449 N N . ALA A 1 196 ? 16.641 31.234 2.844 1 98.06 196 ALA A N 1
ATOM 1450 C CA . ALA A 1 196 ? 18.062 30.922 2.699 1 98.06 196 ALA A CA 1
ATOM 1451 C C . ALA A 1 196 ? 18.406 30.609 1.246 1 98.06 196 ALA A C 1
ATOM 1453 O O . ALA A 1 196 ? 19.453 31 0.751 1 98.06 196 ALA A O 1
ATOM 1454 N N . TRP A 1 197 ? 17.516 29.859 0.609 1 97.44 197 TRP A N 1
ATOM 1455 C CA . TRP A 1 197 ? 17.719 29.5 -0.792 1 97.44 197 TRP A CA 1
ATOM 1456 C C . TRP A 1 197 ? 17.75 30.75 -1.67 1 97.44 197 TRP A C 1
ATOM 1458 O O . TRP A 1 197 ? 18.641 30.891 -2.516 1 97.44 197 TRP A O 1
ATOM 1468 N N . GLU A 1 198 ? 16.844 31.672 -1.465 1 97.5 198 GLU A N 1
ATOM 1469 C CA . GLU A 1 198 ? 16.766 32.906 -2.229 1 97.5 198 GLU A CA 1
ATOM 1470 C C . GLU A 1 198 ? 17.984 33.812 -1.958 1 97.5 198 GLU A C 1
ATOM 1472 O O . GLU A 1 198 ? 18.516 34.438 -2.875 1 97.5 198 GLU A O 1
ATOM 1477 N N . THR A 1 199 ? 18.359 33.875 -0.754 1 97.69 199 THR A N 1
ATOM 1478 C CA . THR A 1 199 ? 19.5 34.688 -0.371 1 97.69 199 THR A CA 1
ATOM 1479 C C . THR A 1 199 ? 20.797 34.125 -0.922 1 97.69 199 THR A C 1
ATOM 1481 O O . THR A 1 199 ? 21.672 34.844 -1.379 1 97.69 199 THR A O 1
ATOM 1484 N N . ALA A 1 200 ? 20.938 32.812 -0.818 1 97.75 200 ALA A N 1
ATOM 1485 C CA . ALA A 1 200 ? 22.109 32.156 -1.373 1 97.75 200 ALA A CA 1
ATOM 1486 C C . ALA A 1 200 ? 22.234 32.406 -2.873 1 97.75 200 ALA A C 1
ATOM 1488 O O . ALA A 1 200 ? 23.328 32.594 -3.395 1 97.75 200 ALA A O 1
ATOM 1489 N N . HIS A 1 201 ? 21.094 32.375 -3.527 1 96.81 201 HIS A N 1
ATOM 1490 C CA . HIS A 1 201 ? 21.109 32.656 -4.953 1 96.81 201 HIS A CA 1
ATOM 1491 C C . HIS A 1 201 ? 21.5 34.125 -5.207 1 96.81 201 HIS A C 1
ATOM 1493 O O . HIS A 1 201 ? 22.297 34.406 -6.09 1 96.81 201 HIS A O 1
ATOM 1499 N N . ALA A 1 202 ? 20.953 35.062 -4.5 1 96.62 202 ALA A N 1
ATOM 1500 C CA . ALA A 1 202 ? 21.234 36.469 -4.648 1 96.62 202 ALA A CA 1
ATOM 1501 C C . ALA A 1 202 ? 22.703 36.781 -4.395 1 96.62 202 ALA A C 1
ATOM 1503 O O . ALA A 1 202 ? 23.281 37.656 -5.012 1 96.62 202 ALA A O 1
ATOM 1504 N N . ARG A 1 203 ? 23.312 36.031 -3.553 1 97 203 ARG A N 1
ATOM 1505 C CA . ARG A 1 203 ? 24.703 36.25 -3.193 1 97 203 ARG A CA 1
ATOM 1506 C C . ARG A 1 203 ? 25.625 35.5 -4.148 1 97 203 ARG A C 1
ATOM 1508 O O . ARG A 1 203 ? 26.859 35.5 -3.979 1 97 203 ARG A O 1
ATOM 1515 N N . GLY A 1 204 ? 25.125 34.688 -5.047 1 95.88 204 GLY A N 1
ATOM 1516 C CA . GLY A 1 204 ? 25.906 34 -6.059 1 95.88 204 GLY A CA 1
ATOM 1517 C C . GLY A 1 204 ? 26.344 32.625 -5.637 1 95.88 204 GLY A C 1
ATOM 1518 O O . GLY A 1 204 ? 27.109 31.953 -6.344 1 95.88 204 GLY A O 1
ATOM 1519 N N . LEU A 1 205 ? 25.844 32.125 -4.531 1 96.62 205 LEU A N 1
ATOM 1520 C CA . LEU A 1 205 ? 26.234 30.828 -4.016 1 96.62 205 LEU A CA 1
ATOM 1521 C C . LEU A 1 205 ? 25.469 29.719 -4.715 1 96.62 205 LEU A C 1
ATOM 1523 O O . LEU A 1 205 ? 25.938 28.578 -4.781 1 96.62 205 LEU A O 1
ATOM 1527 N N . VAL A 1 206 ? 24.266 29.969 -5.18 1 95.88 206 VAL A N 1
ATOM 1528 C CA . VAL A 1 206 ? 23.438 29.047 -5.938 1 95.88 206 VAL A CA 1
ATOM 1529 C C . VAL A 1 206 ? 23.328 29.516 -7.387 1 95.88 206 VAL A C 1
ATOM 1531 O O . VAL A 1 206 ? 22.594 30.469 -7.68 1 95.88 206 VAL A O 1
ATOM 1534 N N . PRO A 1 207 ? 24 28.797 -8.227 1 95.44 207 PRO A N 1
ATOM 1535 C CA . PRO A 1 207 ? 23.922 29.188 -9.641 1 95.44 207 PRO A CA 1
ATOM 1536 C C . PRO A 1 207 ? 22.516 29.094 -10.211 1 95.44 207 PRO A C 1
ATOM 1538 O O . PRO A 1 207 ? 21.672 28.375 -9.672 1 95.44 207 PRO A O 1
ATOM 1541 N N . ARG A 1 208 ? 22.25 29.797 -11.305 1 91.19 208 ARG A N 1
ATOM 1542 C CA . ARG A 1 208 ? 20.953 29.922 -11.938 1 91.19 208 ARG A CA 1
ATOM 1543 C C . ARG A 1 208 ? 20.422 28.547 -12.383 1 91.19 208 ARG A C 1
ATOM 1545 O O . ARG A 1 208 ? 19.219 28.297 -12.344 1 91.19 208 ARG A O 1
ATOM 1552 N N . HIS A 1 209 ? 21.328 27.703 -12.836 1 94.12 209 HIS A N 1
ATOM 1553 C CA . HIS A 1 209 ? 20.891 26.406 -13.328 1 94.12 209 HIS A CA 1
ATOM 1554 C C . HIS A 1 209 ? 20.359 25.531 -12.203 1 94.12 209 HIS A C 1
ATOM 1556 O O . HIS A 1 209 ? 19.391 24.797 -12.383 1 94.12 209 HIS A O 1
ATOM 1562 N N . TRP A 1 210 ? 20.922 25.625 -11.078 1 93.94 210 TRP A N 1
ATOM 1563 C CA . TRP A 1 210 ? 20.453 24.891 -9.914 1 93.94 210 TRP A CA 1
ATOM 1564 C C . TRP A 1 210 ? 19.125 25.469 -9.414 1 93.94 210 TRP A C 1
ATOM 1566 O O . TRP A 1 210 ? 18.234 24.719 -8.977 1 93.94 210 TRP A O 1
ATOM 1576 N N . TYR A 1 211 ? 19.062 26.781 -9.43 1 95.38 211 TYR A N 1
ATOM 1577 C CA . TYR A 1 211 ? 17.828 27.453 -9.031 1 95.38 211 TYR A CA 1
ATOM 1578 C C . TYR A 1 211 ? 16.672 27 -9.898 1 95.38 211 TYR A C 1
ATOM 1580 O O . TYR A 1 211 ? 15.609 26.625 -9.375 1 95.38 211 TYR A O 1
ATOM 1588 N N . ARG A 1 212 ? 16.922 26.906 -11.227 1 94.12 212 ARG A N 1
ATOM 1589 C CA . ARG A 1 212 ? 15.875 26.531 -12.172 1 94.12 212 ARG A CA 1
ATOM 1590 C C . ARG A 1 212 ? 15.547 25.047 -12.07 1 94.12 212 ARG A C 1
ATOM 1592 O O . ARG A 1 212 ? 14.414 24.625 -12.32 1 94.12 212 ARG A O 1
ATOM 1599 N N . ARG A 1 213 ? 16.531 24.344 -11.695 1 94.06 213 ARG A N 1
ATOM 1600 C CA . ARG A 1 213 ? 16.312 22.906 -11.531 1 94.06 213 ARG A CA 1
ATOM 1601 C C . ARG A 1 213 ? 15.367 22.625 -10.367 1 94.06 213 ARG A C 1
ATOM 1603 O O . ARG A 1 213 ? 14.5 21.75 -10.461 1 94.06 213 ARG A O 1
ATOM 1610 N N . LEU A 1 214 ? 15.5 23.312 -9.289 1 94.62 214 LEU A N 1
ATOM 1611 C CA . LEU A 1 214 ? 14.672 23.094 -8.102 1 94.62 214 LEU A CA 1
ATOM 1612 C C . LEU A 1 214 ? 13.312 23.766 -8.266 1 94.62 214 LEU A C 1
ATOM 1614 O O . LEU A 1 214 ? 12.289 23.188 -7.887 1 94.62 214 LEU A O 1
ATOM 1618 N N . LEU A 1 215 ? 13.359 24.969 -8.797 1 95.06 215 LEU A N 1
ATOM 1619 C CA . LEU A 1 215 ? 12.148 25.766 -8.945 1 95.06 215 LEU A CA 1
ATOM 1620 C C . LEU A 1 215 ? 11.984 26.25 -10.383 1 95.06 215 LEU A C 1
ATOM 1622 O O . LEU A 1 215 ? 12.117 27.438 -10.664 1 95.06 215 LEU A O 1
ATOM 1626 N N . PRO A 1 216 ? 11.547 25.391 -11.203 1 91.38 216 PRO A N 1
ATOM 1627 C CA . PRO A 1 216 ? 11.516 25.719 -12.633 1 91.38 216 PRO A CA 1
ATOM 1628 C C . PRO A 1 216 ? 10.492 26.812 -12.961 1 91.38 216 PRO A C 1
ATOM 1630 O O . PRO A 1 216 ? 10.656 27.531 -13.945 1 91.38 216 PRO A O 1
ATOM 1633 N N . ALA A 1 217 ? 9.484 26.938 -12.211 1 84.62 217 ALA A N 1
ATOM 1634 C CA . ALA A 1 217 ? 8.422 27.875 -12.57 1 84.62 217 ALA A CA 1
ATOM 1635 C C . ALA A 1 217 ? 8.461 29.125 -11.688 1 84.62 217 ALA A C 1
ATOM 1637 O O . ALA A 1 217 ? 7.496 29.891 -11.641 1 84.62 217 ALA A O 1
ATOM 1638 N N . GLN A 1 218 ? 9.586 29.328 -11 1 90.19 218 GLN A N 1
ATOM 1639 C CA . GLN A 1 218 ? 9.664 30.422 -10.055 1 90.19 218 GLN A CA 1
ATOM 1640 C C . GLN A 1 218 ? 10.805 31.375 -10.406 1 90.19 218 GLN A C 1
ATOM 1642 O O . GLN A 1 218 ? 11.891 30.938 -10.789 1 90.19 218 GLN A O 1
ATOM 1647 N N . GLU A 1 219 ? 10.516 32.688 -10.414 1 92.12 219 GLU A N 1
ATOM 1648 C CA . GLU A 1 219 ? 11.57 33.688 -10.547 1 92.12 219 GLU A CA 1
ATOM 1649 C C . GLU A 1 219 ? 12.141 34.062 -9.18 1 92.12 219 GLU A C 1
ATOM 1651 O O . GLU A 1 219 ? 11.414 34.094 -8.188 1 92.12 219 GLU A O 1
ATOM 1656 N N . PRO A 1 220 ? 13.422 34.375 -9.195 1 94.88 220 PRO A N 1
ATOM 1657 C CA . PRO A 1 220 ? 14.047 34.781 -7.934 1 94.88 220 PRO A CA 1
ATOM 1658 C C . PRO A 1 220 ? 13.375 36 -7.312 1 94.88 220 PRO A C 1
ATOM 1660 O O . PRO A 1 220 ? 12.938 36.906 -8.031 1 94.88 220 PRO A O 1
ATOM 1663 N N . LEU A 1 221 ? 13.445 36.031 -6.043 1 96.06 221 LEU A N 1
ATOM 1664 C CA . LEU A 1 221 ? 12.805 37.125 -5.316 1 96.06 221 LEU A CA 1
ATOM 1665 C C . LEU A 1 221 ? 13.688 38.344 -5.316 1 96.06 221 LEU A C 1
ATOM 1667 O O . LEU A 1 221 ? 14.914 38.25 -5.25 1 96.06 221 LEU A O 1
ATOM 1671 N N . VAL A 1 222 ? 13.023 39.531 -5.348 1 96 222 VAL A N 1
ATOM 1672 C CA . VAL A 1 222 ? 13.75 40.781 -5.199 1 96 222 VAL A CA 1
ATOM 1673 C C . VAL A 1 222 ? 14.094 41 -3.727 1 96 222 VAL A C 1
ATOM 1675 O O . VAL A 1 222 ? 13.586 40.281 -2.85 1 96 222 VAL A O 1
ATOM 1678 N N . ALA A 1 223 ? 14.898 41.969 -3.402 1 96.75 223 ALA A N 1
ATOM 1679 C CA . ALA A 1 223 ? 15.438 42.219 -2.064 1 96.75 223 ALA A CA 1
ATOM 1680 C C . ALA A 1 223 ? 14.312 42.5 -1.066 1 96.75 223 ALA A C 1
ATOM 1682 O O . ALA A 1 223 ? 14.32 41.969 0.046 1 96.75 223 ALA A O 1
ATOM 1683 N N . ARG A 1 224 ? 13.398 43.25 -1.427 1 97.06 224 ARG A N 1
ATOM 1684 C CA . ARG A 1 224 ? 12.281 43.625 -0.554 1 97.06 224 ARG A CA 1
ATOM 1685 C C . ARG A 1 224 ? 11.453 42.375 -0.209 1 97.06 224 ARG A C 1
ATOM 1687 O O . ARG A 1 224 ? 11.047 42.188 0.94 1 97.06 224 ARG A O 1
ATOM 1694 N N . SER A 1 225 ? 11.219 41.562 -1.215 1 97.25 225 SER A N 1
ATOM 1695 C CA . SER A 1 225 ? 10.445 40.344 -1.014 1 97.25 225 SER A CA 1
ATOM 1696 C C . SER A 1 225 ? 11.195 39.375 -0.12 1 97.25 225 SER A C 1
ATOM 1698 O O . SER A 1 225 ? 10.586 38.656 0.676 1 97.25 225 SER A O 1
ATOM 1700 N N . ARG A 1 226 ? 12.469 39.25 -0.275 1 97.62 226 ARG A N 1
ATOM 1701 C CA . ARG A 1 226 ? 13.281 38.406 0.589 1 97.62 226 ARG A CA 1
ATOM 1702 C C . ARG A 1 226 ? 13.195 38.875 2.041 1 97.62 226 ARG A C 1
ATOM 1704 O O . ARG A 1 226 ? 13.133 38.031 2.955 1 97.62 226 ARG A O 1
ATOM 1711 N N . LEU A 1 227 ? 13.227 40.156 2.217 1 98 227 LEU A N 1
ATOM 1712 C CA . LEU A 1 227 ? 13.102 40.719 3.564 1 98 227 LEU A CA 1
ATOM 1713 C C . LEU A 1 227 ? 11.742 40.375 4.164 1 98 227 LEU A C 1
ATOM 1715 O O . LEU A 1 227 ? 11.648 40.031 5.344 1 98 227 LEU A O 1
ATOM 1719 N N . HIS A 1 228 ? 10.695 40.562 3.355 1 98.44 228 HIS A N 1
ATOM 1720 C CA . HIS A 1 228 ? 9.359 40.219 3.82 1 98.44 228 HIS A CA 1
ATOM 1721 C C . HIS A 1 228 ? 9.281 38.719 4.184 1 98.44 228 HIS A C 1
ATOM 1723 O O . HIS A 1 228 ? 8.625 38.375 5.16 1 98.44 228 HIS A O 1
ATOM 1729 N N . LEU A 1 229 ? 9.891 37.906 3.363 1 98.31 229 LEU A N 1
ATOM 1730 C CA . LEU A 1 229 ? 9.93 36.469 3.633 1 98.31 229 LEU A CA 1
ATOM 1731 C C . LEU A 1 229 ? 10.664 36.156 4.938 1 98.31 229 LEU A C 1
ATOM 1733 O O . LEU A 1 229 ? 10.25 35.312 5.711 1 98.31 229 LEU A O 1
ATOM 1737 N N . LEU A 1 230 ? 11.734 36.844 5.184 1 98.44 230 LEU A N 1
ATOM 1738 C CA . LEU A 1 230 ? 12.484 36.719 6.426 1 98.44 230 LEU A CA 1
ATOM 1739 C C . LEU A 1 230 ? 11.625 37.094 7.625 1 98.44 230 LEU A C 1
ATOM 1741 O O . LEU A 1 230 ? 11.625 36.406 8.648 1 98.44 230 LEU A O 1
ATOM 1745 N N . VAL A 1 231 ? 10.945 38.188 7.52 1 98.69 231 VAL A N 1
ATOM 1746 C CA . VAL A 1 231 ? 10.07 38.625 8.594 1 98.69 231 VAL A CA 1
ATOM 1747 C C . VAL A 1 231 ? 8.992 37.594 8.859 1 98.69 231 VAL A C 1
ATOM 1749 O O . VAL A 1 231 ? 8.695 37.25 10.016 1 98.69 231 VAL A O 1
ATOM 1752 N N . ALA A 1 232 ? 8.391 37.094 7.801 1 98.69 232 ALA A N 1
ATOM 1753 C CA . ALA A 1 232 ? 7.383 36.031 7.938 1 98.69 232 ALA A CA 1
ATOM 1754 C C . ALA A 1 232 ? 7.965 34.781 8.609 1 98.69 232 ALA A C 1
ATOM 1756 O O . ALA A 1 232 ? 7.328 34.188 9.477 1 98.69 232 ALA A O 1
ATOM 1757 N N . ALA A 1 233 ? 9.164 34.375 8.18 1 98.56 233 ALA A N 1
ATOM 1758 C CA . ALA A 1 233 ? 9.836 33.219 8.75 1 98.56 233 ALA A CA 1
ATOM 1759 C C . ALA A 1 233 ? 10.102 33.406 10.242 1 98.56 233 ALA A C 1
ATOM 1761 O O . ALA A 1 233 ? 9.789 32.531 11.055 1 98.56 233 ALA A O 1
ATOM 1762 N N . LEU A 1 234 ? 10.648 34.531 10.602 1 98.56 234 LEU A N 1
ATOM 1763 C CA . LEU A 1 234 ? 11.008 34.812 11.992 1 98.56 234 LEU A CA 1
ATOM 1764 C C . LEU A 1 234 ? 9.758 34.906 12.867 1 98.56 234 LEU A C 1
ATOM 1766 O O . LEU A 1 234 ? 9.758 34.438 14 1 98.56 234 LEU A O 1
ATOM 1770 N N . THR A 1 235 ? 8.75 35.562 12.375 1 98.62 235 THR A N 1
ATOM 1771 C CA . THR A 1 235 ? 7.504 35.688 13.117 1 98.62 235 THR A CA 1
ATOM 1772 C C . THR A 1 235 ? 6.867 34.312 13.32 1 98.62 235 THR A C 1
ATOM 1774 O O . THR A 1 235 ? 6.328 34.031 14.391 1 98.62 235 THR A O 1
ATOM 1777 N N . THR A 1 236 ? 6.879 33.5 12.281 1 98.62 236 THR A N 1
ATOM 1778 C CA . THR A 1 236 ? 6.352 32.156 12.391 1 98.62 236 THR A CA 1
ATOM 1779 C C . THR A 1 236 ? 7.141 31.344 13.422 1 98.62 236 THR A C 1
ATOM 1781 O O . THR A 1 236 ? 6.555 30.609 14.219 1 98.62 236 THR A O 1
ATOM 1784 N N . CYS A 1 237 ? 8.453 31.469 13.391 1 98.12 237 CYS A N 1
ATOM 1785 C CA . CYS A 1 237 ? 9.297 30.797 14.383 1 98.12 237 CYS A CA 1
ATOM 1786 C C . CYS A 1 237 ? 8.961 31.266 15.789 1 98.12 237 CYS A C 1
ATOM 1788 O O . CYS A 1 237 ? 8.883 30.469 16.719 1 98.12 237 CYS A O 1
ATOM 1790 N N . ALA A 1 238 ? 8.781 32.531 15.93 1 98.38 238 ALA A N 1
ATOM 1791 C CA . ALA A 1 238 ? 8.398 33.094 17.219 1 98.38 238 ALA A CA 1
ATOM 1792 C C . ALA A 1 238 ? 7.047 32.531 17.672 1 98.38 238 ALA A C 1
ATOM 1794 O O . ALA A 1 238 ? 6.859 32.219 18.859 1 98.38 238 ALA A O 1
ATOM 1795 N N . ALA A 1 239 ? 6.145 32.5 16.766 1 98.25 239 ALA A N 1
ATOM 1796 C CA . ALA A 1 239 ? 4.824 31.938 17.078 1 98.25 239 ALA A CA 1
ATOM 1797 C C . ALA A 1 239 ? 4.926 30.469 17.484 1 98.25 239 ALA A C 1
ATOM 1799 O O . ALA A 1 239 ? 4.195 30.016 18.359 1 98.25 239 ALA A O 1
ATOM 1800 N N . ALA A 1 240 ? 5.777 29.719 16.828 1 97.25 240 ALA A N 1
ATOM 1801 C CA . ALA A 1 240 ? 5.988 28.312 17.141 1 97.25 240 ALA A CA 1
ATOM 1802 C C . ALA A 1 240 ? 6.48 28.141 18.578 1 97.25 240 ALA A C 1
ATOM 1804 O O . ALA A 1 240 ? 6.172 27.141 19.219 1 97.25 240 ALA A O 1
ATOM 1805 N N . LEU A 1 241 ? 7.188 29.094 19.078 1 97.06 241 LEU A N 1
ATOM 1806 C CA . LEU A 1 241 ? 7.773 29 20.406 1 97.06 241 LEU A CA 1
ATOM 1807 C C . LEU A 1 241 ? 6.855 29.641 21.453 1 97.06 241 LEU A C 1
ATOM 1809 O O . LEU A 1 241 ? 7.094 29.516 22.656 1 97.06 241 LEU A O 1
ATOM 1813 N N . ALA A 1 242 ? 5.844 30.25 21 1 97.75 242 ALA A N 1
ATOM 1814 C CA . ALA A 1 242 ? 4.945 30.953 21.906 1 97.75 242 ALA A CA 1
ATOM 1815 C C . ALA A 1 242 ? 4.238 29.984 22.844 1 97.75 242 ALA A C 1
ATOM 1817 O O . ALA A 1 242 ? 4.121 30.25 24.047 1 97.75 242 ALA A O 1
ATOM 1818 N N . TRP A 1 243 ? 3.771 28.844 22.328 1 97 243 TRP A N 1
ATOM 1819 C CA . TRP A 1 243 ? 3.006 27.922 23.156 1 97 243 TRP A CA 1
ATOM 1820 C C . TRP A 1 243 ? 3.889 27.281 24.219 1 97 243 TRP A C 1
ATOM 1822 O O . TRP A 1 243 ? 3.506 27.234 25.391 1 97 243 TRP A O 1
ATOM 1832 N N . PRO A 1 244 ? 5.105 26.812 23.891 1 96.44 244 PRO A N 1
ATOM 1833 C CA . PRO A 1 244 ? 6.016 26.359 24.938 1 96.44 244 PRO A CA 1
ATOM 1834 C C . PRO A 1 244 ? 6.32 27.453 25.969 1 96.44 244 PRO A C 1
ATOM 1836 O O . PRO A 1 244 ? 6.434 27.156 27.172 1 96.44 244 PRO A O 1
ATOM 1839 N N . ALA A 1 245 ? 6.438 28.641 25.531 1 97.62 245 ALA A N 1
ATOM 1840 C CA . ALA A 1 245 ? 6.711 29.75 26.438 1 97.62 245 ALA A CA 1
ATOM 1841 C C . ALA A 1 245 ? 5.52 30.016 27.359 1 97.62 245 ALA A C 1
ATOM 1843 O O . ALA A 1 245 ? 5.695 30.312 28.547 1 97.62 245 ALA A O 1
ATOM 1844 N N . ILE A 1 246 ? 4.375 29.953 26.828 1 97.69 246 ILE A N 1
ATOM 1845 C CA . ILE A 1 246 ? 3.17 30.141 27.625 1 97.69 246 ILE A CA 1
ATOM 1846 C C . ILE A 1 246 ? 3.051 29.031 28.656 1 97.69 246 ILE A C 1
ATOM 1848 O O . ILE A 1 246 ? 2.744 29.281 29.828 1 97.69 246 ILE A O 1
ATOM 1852 N N . ALA A 1 247 ? 3.256 27.781 28.219 1 97.5 247 ALA A N 1
ATOM 1853 C CA . ALA A 1 247 ? 3.248 26.656 29.156 1 97.5 247 ALA A CA 1
ATOM 1854 C C . ALA A 1 247 ? 4.246 26.875 30.281 1 97.5 247 ALA A C 1
ATOM 1856 O O . ALA A 1 247 ? 3.947 26.578 31.438 1 97.5 247 ALA A O 1
ATOM 1857 N N . TRP A 1 248 ? 5.402 27.391 29.906 1 97.38 248 TRP A N 1
ATOM 1858 C CA . TRP A 1 248 ? 6.43 27.703 30.891 1 97.38 248 TRP A CA 1
ATOM 1859 C C . TRP A 1 248 ? 5.938 28.766 31.875 1 97.38 248 TRP A C 1
ATOM 1861 O O . TRP A 1 248 ? 6.078 28.625 33.094 1 97.38 248 TRP A O 1
ATOM 1871 N N . ALA A 1 249 ? 5.375 29.75 31.406 1 97.75 249 ALA A N 1
ATOM 1872 C CA . ALA A 1 249 ? 4.922 30.875 32.219 1 97.75 249 ALA A CA 1
ATOM 1873 C C . ALA A 1 249 ? 3.822 30.438 33.188 1 97.75 249 ALA A C 1
ATOM 1875 O O . ALA A 1 249 ? 3.764 30.922 34.312 1 97.75 249 ALA A O 1
ATOM 1876 N N . VAL A 1 250 ? 3.014 29.547 32.719 1 97.25 250 VAL A N 1
ATOM 1877 C CA . VAL A 1 250 ? 1.858 29.141 33.531 1 97.25 250 VAL A CA 1
ATOM 1878 C C . VAL A 1 250 ? 2.279 28.094 34.531 1 97.25 250 VAL A C 1
ATOM 1880 O O . VAL A 1 250 ? 1.862 28.156 35.719 1 97.25 250 VAL A O 1
ATOM 1883 N N . THR A 1 251 ? 3.094 27.203 34.188 1 97 251 THR A N 1
ATOM 1884 C CA . THR A 1 251 ? 3.406 26.062 35.062 1 97 251 THR A CA 1
ATOM 1885 C C . THR A 1 251 ? 4.648 26.344 35.875 1 97 251 THR A C 1
ATOM 1887 O O . THR A 1 251 ? 4.906 25.641 36.875 1 97 251 THR A O 1
ATOM 1890 N N . GLY A 1 252 ? 5.539 27.203 35.375 1 96.5 252 GLY A N 1
ATOM 1891 C CA . GLY A 1 252 ? 6.797 27.5 36.062 1 96.5 252 GLY A CA 1
ATOM 1892 C C . GLY A 1 252 ? 7.926 26.578 35.625 1 96.5 252 GLY A C 1
ATOM 1893 O O . GLY A 1 252 ? 9.07 26.75 36.062 1 96.5 252 GLY A O 1
ATOM 1894 N N . ARG A 1 253 ? 7.613 25.703 34.875 1 95.12 253 ARG A N 1
ATOM 1895 C CA . ARG A 1 253 ? 8.609 24.75 34.406 1 95.12 253 ARG A CA 1
ATOM 1896 C C . ARG A 1 253 ? 9 25.031 32.938 1 95.12 253 ARG A C 1
ATOM 1898 O O . ARG A 1 253 ? 8.148 25.031 32.062 1 95.12 253 ARG A O 1
ATOM 1905 N N . ALA A 1 254 ? 10.297 25.125 32.75 1 94.5 254 ALA A N 1
ATOM 1906 C CA . ALA A 1 254 ? 10.805 25.5 31.438 1 94.5 254 ALA A CA 1
ATOM 1907 C C . ALA A 1 254 ? 10.578 24.391 30.422 1 94.5 254 ALA A C 1
ATOM 1909 O O . ALA A 1 254 ? 10.414 24.641 29.219 1 94.5 254 ALA A O 1
ATOM 1910 N N . ASP A 1 255 ? 10.578 23.156 30.797 1 93 255 ASP A N 1
ATOM 1911 C CA . ASP A 1 255 ? 10.422 22.031 29.891 1 93 255 ASP A CA 1
ATOM 1912 C C . ASP A 1 255 ? 8.992 21.5 29.906 1 93 255 ASP A C 1
ATOM 1914 O O . ASP A 1 255 ? 8.758 20.344 29.578 1 93 255 ASP A O 1
ATOM 1918 N N . ALA A 1 256 ? 8.031 22.375 30.297 1 94.75 256 ALA A N 1
ATOM 1919 C CA . ALA A 1 256 ? 6.648 21.938 30.469 1 94.75 256 ALA A CA 1
ATOM 1920 C C . ALA A 1 256 ? 6.105 21.312 29.203 1 94.75 256 ALA A C 1
ATOM 1922 O O . ALA A 1 256 ? 5.531 20.219 29.234 1 94.75 256 ALA A O 1
ATOM 1923 N N . TYR A 1 257 ? 6.316 21.953 28.125 1 93.5 257 TYR A N 1
ATOM 1924 C CA . TYR A 1 257 ? 5.785 21.453 26.859 1 93.5 257 TYR A CA 1
ATOM 1925 C C . TYR A 1 257 ? 6.516 20.188 26.422 1 93.5 257 TYR A C 1
ATOM 1927 O O . TYR A 1 257 ? 5.883 19.203 26.047 1 93.5 257 TYR A O 1
ATOM 1935 N N . THR A 1 258 ? 7.809 20.156 26.391 1 89.12 258 THR A N 1
ATOM 1936 C CA . THR A 1 258 ? 8.586 19.016 25.922 1 89.12 258 THR A CA 1
ATOM 1937 C C . THR A 1 258 ? 8.398 17.812 26.859 1 89.12 258 THR A C 1
ATOM 1939 O O . THR A 1 258 ? 8.344 16.672 26.406 1 89.12 258 THR A O 1
ATOM 1942 N N . ALA A 1 259 ? 8.273 18.109 28.125 1 90.12 259 ALA A N 1
ATOM 1943 C CA . ALA A 1 259 ? 8.008 17.031 29.078 1 90.12 259 ALA A CA 1
ATOM 1944 C C . ALA A 1 259 ? 6.645 16.406 28.828 1 90.12 259 ALA A C 1
ATOM 1946 O O . ALA A 1 259 ? 6.48 15.188 28.984 1 90.12 259 ALA A O 1
ATOM 1947 N N . THR A 1 260 ? 5.695 17.25 28.5 1 91.06 260 THR A N 1
ATOM 1948 C CA . THR A 1 260 ? 4.355 16.766 28.188 1 91.06 260 THR A CA 1
ATOM 1949 C C . THR A 1 260 ? 4.375 15.906 26.922 1 91.06 260 THR A C 1
ATOM 1951 O O . THR A 1 260 ? 3.797 14.82 26.891 1 91.06 260 THR A O 1
ATOM 1954 N N . GLU A 1 261 ? 5.09 16.328 25.938 1 86.56 261 GLU A N 1
ATOM 1955 C CA . GLU A 1 261 ? 5.156 15.609 24.656 1 86.56 261 GLU A CA 1
ATOM 1956 C C . GLU A 1 261 ? 5.855 14.266 24.828 1 86.56 261 GLU A C 1
ATOM 1958 O O . GLU A 1 261 ? 5.492 13.281 24.172 1 86.56 261 GLU A O 1
ATOM 1963 N N . THR A 1 262 ? 6.82 14.133 25.641 1 82.62 262 THR A N 1
ATOM 1964 C CA . THR A 1 262 ? 7.602 12.914 25.828 1 82.62 262 THR A CA 1
ATOM 1965 C C . THR A 1 262 ? 6.801 11.891 26.625 1 82.62 262 THR A C 1
ATOM 1967 O O . THR A 1 262 ? 7.129 10.695 26.625 1 82.62 262 THR A O 1
ATOM 1970 N N . SER A 1 263 ? 5.812 12.391 27.297 1 81.94 263 SER A N 1
ATOM 1971 C CA . SER A 1 263 ? 4.992 11.484 28.094 1 81.94 263 SER A CA 1
ATOM 1972 C C . SER A 1 263 ? 4.254 10.484 27.203 1 81.94 263 SER A C 1
ATOM 1974 O O . SER A 1 263 ? 3.867 9.406 27.656 1 81.94 263 SER A O 1
ATOM 1976 N N . TRP A 1 264 ? 4.035 10.789 26 1 78.38 264 TRP A N 1
ATOM 1977 C CA . TRP A 1 264 ? 3.408 9.867 25.062 1 78.38 264 TRP A CA 1
ATOM 1978 C C . TRP A 1 264 ? 4.418 8.852 24.547 1 78.38 264 TRP A C 1
ATOM 1980 O O . TRP A 1 264 ? 4.039 7.758 24.109 1 78.38 264 TRP A O 1
ATOM 1990 N N . ARG A 1 265 ? 5.668 9.094 24.484 1 70.12 265 ARG A N 1
ATOM 1991 C CA . ARG A 1 265 ? 6.707 8.258 23.891 1 70.12 265 ARG A CA 1
ATOM 1992 C C . ARG A 1 265 ? 7.379 7.383 24.953 1 70.12 265 ARG A C 1
ATOM 1994 O O . ARG A 1 265 ? 7.84 6.281 24.641 1 70.12 265 ARG A O 1
ATOM 2001 N N . GLY A 1 266 ? 7.496 7.762 26.094 1 62.75 266 GLY A N 1
ATOM 2002 C CA . GLY A 1 266 ? 8.148 7.039 27.188 1 62.75 266 GLY A CA 1
ATOM 2003 C C . GLY A 1 266 ? 9.602 7.426 27.375 1 62.75 266 GLY A C 1
ATOM 2004 O O . GLY A 1 266 ? 10.102 7.434 28.5 1 62.75 266 GLY A O 1
ATOM 2005 N N . ASP A 1 267 ? 10.406 7.609 26.234 1 64.38 267 ASP A N 1
ATOM 2006 C CA . ASP A 1 267 ? 11.836 7.871 26.375 1 64.38 267 ASP A CA 1
ATOM 2007 C C . ASP A 1 267 ? 12.203 9.242 25.812 1 64.38 267 ASP A C 1
ATOM 2009 O O . ASP A 1 267 ? 11.391 9.883 25.141 1 64.38 267 ASP A O 1
ATOM 2013 N N . HIS A 1 268 ? 13.445 9.672 26.219 1 64.62 268 HIS A N 1
ATOM 2014 C CA . HIS A 1 268 ? 13.977 10.953 25.781 1 64.62 268 HIS A CA 1
ATOM 2015 C C . HIS A 1 268 ? 14.078 11.016 24.25 1 64.62 268 HIS A C 1
ATOM 2017 O O . HIS A 1 268 ? 14.359 10 23.609 1 64.62 268 HIS A O 1
ATOM 2023 N N . LEU A 1 269 ? 13.719 12.188 23.75 1 64.94 269 LEU A N 1
ATOM 2024 C CA . LEU A 1 269 ? 13.711 12.383 22.297 1 64.94 269 LEU A CA 1
ATOM 2025 C C . LEU A 1 269 ? 15.102 12.758 21.797 1 64.94 269 LEU A C 1
ATOM 2027 O O . LEU A 1 269 ? 15.68 13.75 22.25 1 64.94 269 LEU A O 1
ATOM 2031 N N . VAL A 1 270 ? 15.797 11.859 21.125 1 68.06 270 VAL A N 1
ATOM 2032 C CA . VAL A 1 270 ? 16.969 12.18 20.312 1 68.06 270 VAL A CA 1
ATOM 2033 C C . VAL A 1 270 ? 16.562 12.25 18.844 1 68.06 270 VAL A C 1
ATOM 2035 O O . VAL A 1 270 ? 16.031 11.289 18.281 1 68.06 270 VAL A O 1
ATOM 2038 N N . PRO A 1 271 ? 16.812 13.352 18.281 1 72.69 271 PRO A N 1
ATOM 2039 C CA . PRO A 1 271 ? 16.375 13.523 16.891 1 72.69 271 PRO A CA 1
ATOM 2040 C C . PRO A 1 271 ? 16.844 12.383 15.984 1 72.69 271 PRO A C 1
ATOM 2042 O O . PRO A 1 271 ? 17.938 11.859 16.156 1 72.69 271 PRO A O 1
ATOM 2045 N N . PHE A 1 272 ? 16.062 11.945 15.102 1 75.44 272 PHE A N 1
ATOM 2046 C CA . PHE A 1 272 ? 16.297 10.984 14.031 1 75.44 272 PHE A CA 1
ATOM 2047 C C . PHE A 1 272 ? 16.391 9.57 14.594 1 75.44 272 PHE A C 1
ATOM 2049 O O . PHE A 1 272 ? 16.188 8.594 13.867 1 75.44 272 PHE A O 1
ATOM 2056 N N . THR A 1 273 ? 16.625 9.43 15.875 1 76.75 273 THR A N 1
ATOM 2057 C CA . THR A 1 273 ? 16.828 8.117 16.484 1 76.75 273 THR A CA 1
ATOM 2058 C C . THR A 1 273 ? 15.516 7.332 16.531 1 76.75 273 THR A C 1
ATOM 2060 O O . THR A 1 273 ? 15.516 6.109 16.359 1 76.75 273 THR A O 1
ATOM 2063 N N . PRO A 1 274 ? 14.453 8.047 16.656 1 80.88 274 PRO A N 1
ATOM 2064 C CA . PRO A 1 274 ? 13.203 7.293 16.781 1 80.88 274 PRO A CA 1
ATOM 2065 C C . PRO A 1 274 ? 12.859 6.5 15.531 1 80.88 274 PRO A C 1
ATOM 2067 O O . PRO A 1 274 ? 12.211 5.449 15.617 1 80.88 274 PRO A O 1
ATOM 2070 N N . TRP A 1 275 ? 13.336 6.922 14.391 1 84.44 275 TRP A N 1
ATOM 2071 C CA . TRP A 1 275 ? 13 6.23 13.148 1 84.44 275 TRP A CA 1
ATOM 2072 C C . TRP A 1 275 ? 13.641 4.848 13.102 1 84.44 275 TRP A C 1
ATOM 2074 O O . TRP A 1 275 ? 13.016 3.885 12.656 1 84.44 275 TRP A O 1
ATOM 2084 N N . LEU A 1 276 ? 14.812 4.777 13.617 1 82.12 276 LEU A N 1
ATOM 2085 C CA . LEU A 1 276 ? 15.477 3.48 13.609 1 82.12 276 LEU A CA 1
ATOM 2086 C C . LEU A 1 276 ? 14.867 2.547 14.648 1 82.12 276 LEU A C 1
ATOM 2088 O O . LEU A 1 276 ? 14.656 1.362 14.375 1 82.12 276 LEU A O 1
ATOM 2092 N N . ILE A 1 277 ? 14.547 3.154 15.734 1 82.75 277 ILE A N 1
ATOM 2093 C CA . ILE A 1 277 ? 13.977 2.361 16.812 1 82.75 277 ILE A CA 1
ATOM 2094 C C . ILE A 1 277 ? 12.586 1.859 16.406 1 82.75 277 ILE A C 1
ATOM 2096 O O . ILE A 1 277 ? 12.305 0.664 16.5 1 82.75 277 ILE A O 1
ATOM 2100 N N . ARG A 1 278 ? 11.789 2.709 15.922 1 85.69 278 ARG A N 1
ATOM 2101 C CA . ARG A 1 278 ? 10.414 2.342 15.586 1 85.69 278 ARG A CA 1
ATOM 2102 C C . ARG A 1 278 ? 10.383 1.439 14.352 1 85.69 278 ARG A C 1
ATOM 2104 O O . ARG A 1 278 ? 9.516 0.568 14.242 1 85.69 278 ARG A O 1
ATOM 2111 N N . ALA A 1 279 ? 11.281 1.676 13.461 1 86.5 279 ALA A N 1
ATOM 2112 C CA . ALA A 1 279 ? 11.344 0.775 12.312 1 86.5 279 ALA A CA 1
ATOM 2113 C C . ALA A 1 279 ? 11.594 -0.663 12.758 1 86.5 279 ALA A C 1
ATOM 2115 O O . ALA A 1 279 ? 11.078 -1.605 12.148 1 86.5 279 ALA A O 1
ATOM 2116 N N . GLY A 1 280 ? 12.352 -0.796 13.734 1 86 280 GLY A N 1
ATOM 2117 C CA . GLY A 1 280 ? 12.586 -2.117 14.297 1 86 280 GLY A CA 1
ATOM 2118 C C . GLY A 1 280 ? 11.328 -2.758 14.859 1 86 280 GLY A C 1
ATOM 2119 O O . GLY A 1 280 ? 11.188 -3.98 14.82 1 86 280 GLY A O 1
ATOM 2120 N N . TRP A 1 281 ? 10.398 -1.868 15.289 1 83.56 281 TRP A N 1
ATOM 2121 C CA . TRP A 1 281 ? 9.117 -2.369 15.766 1 83.56 281 TRP A CA 1
ATOM 2122 C C . TRP A 1 281 ? 8.32 -2.994 14.617 1 83.56 281 TRP A C 1
ATOM 2124 O O . TRP A 1 281 ? 7.598 -3.973 14.82 1 83.56 281 TRP A O 1
ATOM 2134 N N . TRP A 1 282 ? 8.523 -2.406 13.492 1 86.12 282 TRP A N 1
ATOM 2135 C CA . TRP A 1 282 ? 7.699 -2.818 12.367 1 86.12 282 TRP A CA 1
ATOM 2136 C C . TRP A 1 282 ? 8.266 -4.07 11.703 1 86.12 282 TRP A C 1
ATOM 2138 O O . TRP A 1 282 ? 7.516 -4.969 11.312 1 86.12 282 TRP A O 1
ATOM 2148 N N . VAL A 1 283 ? 9.586 -4.129 11.586 1 90.5 283 VAL A N 1
ATOM 2149 C CA . VAL A 1 283 ? 10.117 -5.195 10.742 1 90.5 283 VAL A CA 1
ATOM 2150 C C . VAL A 1 283 ? 11.242 -5.926 11.469 1 90.5 283 VAL A C 1
ATOM 2152 O O . VAL A 1 283 ? 11.891 -6.805 10.898 1 90.5 283 VAL A O 1
ATOM 2155 N N . GLY A 1 284 ? 11.477 -5.621 12.742 1 89.31 284 GLY A N 1
ATOM 2156 C CA . GLY A 1 284 ? 12.562 -6.227 13.492 1 89.31 284 GLY A CA 1
ATOM 2157 C C . GLY A 1 284 ? 13.82 -5.371 13.523 1 89.31 284 GLY A C 1
ATOM 2158 O O . GLY A 1 284 ? 14.031 -4.547 12.633 1 89.31 284 GLY A O 1
ATOM 2159 N N . ASP A 1 285 ? 14.688 -5.578 14.469 1 90 285 ASP A N 1
ATOM 2160 C CA . ASP A 1 285 ? 15.859 -4.746 14.719 1 90 285 ASP A CA 1
ATOM 2161 C C . ASP A 1 285 ? 16.859 -4.844 13.57 1 90 285 ASP A C 1
ATOM 2163 O O . ASP A 1 285 ? 17.562 -3.873 13.258 1 90 285 ASP A O 1
ATOM 2167 N N . HIS A 1 286 ? 16.953 -5.949 13 1 93.25 286 HIS A N 1
ATOM 2168 C CA . HIS A 1 286 ? 18 -6.168 12.016 1 93.25 286 HIS A CA 1
ATOM 2169 C C . HIS A 1 286 ? 17.578 -5.672 10.633 1 93.25 286 HIS A C 1
ATOM 2171 O O . HIS A 1 286 ? 18.406 -5.492 9.75 1 93.25 286 HIS A O 1
ATOM 2177 N N . LEU A 1 287 ? 16.25 -5.43 10.461 1 93.81 287 LEU A N 1
ATOM 2178 C CA . LEU A 1 287 ? 15.75 -4.965 9.164 1 93.81 287 LEU A CA 1
ATOM 2179 C C . LEU A 1 287 ? 15.32 -3.504 9.25 1 93.81 287 LEU A C 1
ATOM 2181 O O . LEU A 1 287 ? 15.023 -2.883 8.227 1 93.81 287 LEU A O 1
ATOM 2185 N N . GLY A 1 288 ? 15.305 -2.963 10.43 1 92.62 288 GLY A N 1
ATOM 2186 C CA . GLY A 1 288 ? 14.797 -1.618 10.641 1 92.62 288 GLY A CA 1
ATOM 2187 C C . GLY A 1 288 ? 15.477 -0.575 9.781 1 92.62 288 GLY A C 1
ATOM 2188 O O . GLY A 1 288 ? 14.812 0.281 9.188 1 92.62 288 GLY A O 1
ATOM 2189 N N . TRP A 1 289 ? 16.797 -0.702 9.688 1 93.44 289 TRP A N 1
ATOM 2190 C CA . TRP A 1 289 ? 17.562 0.279 8.922 1 93.44 289 TRP A CA 1
ATOM 2191 C C . TRP A 1 289 ? 17.156 0.248 7.449 1 93.44 289 TRP A C 1
ATOM 2193 O O . TRP A 1 289 ? 17.156 1.282 6.773 1 93.44 289 TRP A O 1
ATOM 2203 N N . ALA A 1 290 ? 16.797 -0.866 6.898 1 95.31 290 ALA A N 1
ATOM 2204 C CA . ALA A 1 290 ? 16.375 -0.997 5.508 1 95.31 290 ALA A CA 1
ATOM 2205 C C . ALA A 1 290 ? 15.039 -0.298 5.273 1 95.31 290 ALA A C 1
ATOM 2207 O O . ALA A 1 290 ? 14.828 0.315 4.223 1 95.31 290 ALA A O 1
ATOM 2208 N N . LEU A 1 291 ? 14.156 -0.438 6.234 1 93.81 291 LEU A N 1
ATOM 2209 C CA . LEU A 1 291 ? 12.867 0.236 6.125 1 93.81 291 LEU A CA 1
ATOM 2210 C C . LEU A 1 291 ? 13.047 1.75 6.113 1 93.81 291 LEU A C 1
ATOM 2212 O O . LEU A 1 291 ? 12.367 2.453 5.363 1 93.81 291 LEU A O 1
ATOM 2216 N N . VAL A 1 292 ? 13.945 2.27 6.957 1 94.62 292 VAL A N 1
ATOM 2217 C CA . VAL A 1 292 ? 14.242 3.699 6.996 1 94.62 292 VAL A CA 1
ATOM 2218 C C . VAL A 1 292 ? 14.805 4.145 5.648 1 94.62 292 VAL A C 1
ATOM 2220 O O . VAL A 1 292 ? 14.453 5.215 5.145 1 94.62 292 VAL A O 1
ATOM 2223 N N . LEU A 1 293 ? 15.688 3.336 5.012 1 95.62 293 LEU A N 1
ATOM 2224 C CA . LEU A 1 293 ? 16.25 3.652 3.705 1 95.62 293 LEU A CA 1
ATOM 2225 C C . LEU A 1 293 ? 15.156 3.729 2.645 1 95.62 293 LEU A C 1
ATOM 2227 O O . LEU A 1 293 ? 15.195 4.598 1.771 1 95.62 293 LEU A O 1
ATOM 2231 N N . VAL A 1 294 ? 14.211 2.855 2.721 1 94.75 294 VAL A N 1
ATOM 2232 C CA . VAL A 1 294 ? 13.094 2.865 1.783 1 94.75 294 VAL A CA 1
ATOM 2233 C C . VAL A 1 294 ? 12.289 4.152 1.952 1 94.75 294 VAL A C 1
ATOM 2235 O O . VAL A 1 294 ? 11.898 4.777 0.967 1 94.75 294 VAL A O 1
ATOM 2238 N N . ALA A 1 295 ? 12.008 4.574 3.205 1 93.75 295 ALA A N 1
ATOM 2239 C CA . ALA A 1 295 ? 11.258 5.797 3.484 1 93.75 295 ALA A CA 1
ATOM 2240 C C . ALA A 1 295 ? 12 7.023 2.961 1 93.75 295 ALA A C 1
ATOM 2242 O O . ALA A 1 295 ? 11.391 7.922 2.373 1 93.75 295 ALA A O 1
ATOM 2243 N N . LEU A 1 296 ? 13.344 7.043 3.16 1 95.69 296 LEU A N 1
ATOM 2244 C CA . LEU A 1 296 ? 14.156 8.156 2.693 1 95.69 296 LEU A CA 1
ATOM 2245 C C . LEU A 1 296 ? 14.18 8.211 1.169 1 95.69 296 LEU A C 1
ATOM 2247 O O . LEU A 1 296 ? 14.133 9.297 0.585 1 95.69 296 LEU A O 1
ATOM 2251 N N . LEU A 1 297 ? 14.242 7.074 0.554 1 96.06 297 LEU A N 1
ATOM 2252 C CA . LEU A 1 297 ? 14.195 7.016 -0.903 1 96.06 297 LEU A CA 1
ATOM 2253 C C . LEU A 1 297 ? 12.859 7.527 -1.427 1 96.06 297 LEU A C 1
ATOM 2255 O O . LEU A 1 297 ? 12.812 8.273 -2.406 1 96.06 297 LEU A O 1
ATOM 2259 N N . ALA A 1 298 ? 11.805 7.133 -0.759 1 94.12 298 ALA A N 1
ATOM 2260 C CA . ALA A 1 298 ? 10.484 7.602 -1.155 1 94.12 298 ALA A CA 1
ATOM 2261 C C . ALA A 1 298 ? 10.383 9.117 -1.049 1 94.12 298 ALA A C 1
ATOM 2263 O O . ALA A 1 298 ? 9.875 9.781 -1.957 1 94.12 298 ALA A O 1
ATOM 2264 N N . ALA A 1 299 ? 10.875 9.656 0.049 1 95.5 299 ALA A N 1
ATOM 2265 C CA . ALA A 1 299 ? 10.867 11.102 0.252 1 95.5 299 ALA A CA 1
ATOM 2266 C C . ALA A 1 299 ? 11.688 11.812 -0.824 1 95.5 299 ALA A C 1
ATOM 2268 O O . ALA A 1 299 ? 11.25 12.828 -1.378 1 95.5 299 ALA A O 1
ATOM 2269 N N . ALA A 1 300 ? 12.836 11.25 -1.159 1 96.75 300 ALA A N 1
ATOM 2270 C CA . ALA A 1 300 ? 13.711 11.828 -2.174 1 96.75 300 ALA A CA 1
ATOM 2271 C C . ALA A 1 300 ? 13.055 11.789 -3.551 1 96.75 300 ALA A C 1
ATOM 2273 O O . ALA A 1 300 ? 13.117 12.766 -4.305 1 96.75 300 ALA A O 1
ATOM 2274 N N . LEU A 1 301 ? 12.406 10.688 -3.861 1 95.69 301 LEU A N 1
ATOM 2275 C CA . LEU A 1 301 ? 11.75 10.539 -5.156 1 95.69 301 LEU A CA 1
ATOM 2276 C C . LEU A 1 301 ? 10.578 11.508 -5.285 1 95.69 301 LEU A C 1
ATOM 2278 O O . LEU A 1 301 ? 10.367 12.094 -6.348 1 95.69 301 LEU A O 1
ATOM 2282 N N . ILE A 1 302 ? 9.875 11.711 -4.207 1 95 302 ILE A N 1
ATOM 2283 C CA . ILE A 1 302 ? 8.703 12.578 -4.227 1 95 302 ILE A CA 1
ATOM 2284 C C . ILE A 1 302 ? 9.141 14.031 -4.355 1 95 302 ILE A C 1
ATOM 2286 O O . ILE A 1 302 ? 8.633 14.766 -5.211 1 95 302 ILE A O 1
ATOM 2290 N N . LEU A 1 303 ? 10.125 14.445 -3.607 1 95.81 303 LEU A N 1
ATOM 2291 C CA . LEU A 1 303 ? 10.531 15.844 -3.574 1 95.81 303 LEU A CA 1
ATOM 2292 C C . LEU A 1 303 ? 11.289 16.219 -4.848 1 95.81 303 LEU A C 1
ATOM 2294 O O . LEU A 1 303 ? 11.227 17.359 -5.297 1 95.81 303 LEU A O 1
ATOM 2298 N N . SER A 1 304 ? 11.977 15.25 -5.441 1 95.94 304 SER A N 1
ATOM 2299 C CA . SER A 1 304 ? 12.781 15.555 -6.625 1 95.94 304 SER A CA 1
ATOM 2300 C C . SER A 1 304 ? 11.945 15.438 -7.898 1 95.94 304 SER A C 1
ATOM 2302 O O . SER A 1 304 ? 12.398 15.828 -8.977 1 95.94 304 SER A O 1
ATOM 2304 N N . ALA A 1 305 ? 10.742 14.977 -7.766 1 95.94 305 ALA A N 1
ATOM 2305 C CA . ALA A 1 305 ? 9.883 14.836 -8.938 1 95.94 305 ALA A CA 1
ATOM 2306 C C . ALA A 1 305 ? 9.578 16.188 -9.562 1 95.94 305 ALA A C 1
ATOM 2308 O O . ALA A 1 305 ? 9.375 17.188 -8.852 1 95.94 305 ALA A O 1
ATOM 2309 N N . ARG A 1 306 ? 9.547 16.266 -10.844 1 94.88 306 ARG A N 1
ATOM 2310 C CA . ARG A 1 306 ? 9.242 17.5 -11.562 1 94.88 306 ARG A CA 1
ATOM 2311 C C . ARG A 1 306 ? 7.871 18.031 -11.164 1 94.88 306 ARG A C 1
ATOM 2313 O O . ARG A 1 306 ? 7.699 19.25 -11.016 1 94.88 306 ARG A O 1
ATOM 2320 N N . ALA A 1 307 ? 6.926 17.141 -10.984 1 95.44 307 ALA A N 1
ATOM 2321 C CA . ALA A 1 307 ? 5.57 17.547 -10.609 1 95.44 307 ALA A CA 1
ATOM 2322 C C . ALA A 1 307 ? 5.566 18.297 -9.273 1 95.44 307 ALA A C 1
ATOM 2324 O O . ALA A 1 307 ? 4.805 19.234 -9.094 1 95.44 307 ALA A O 1
ATOM 2325 N N . SER A 1 308 ? 6.375 17.828 -8.289 1 96.75 308 SER A N 1
ATOM 2326 C CA . SER A 1 308 ? 6.477 18.5 -6.996 1 96.75 308 SER A CA 1
ATOM 2327 C C . SER A 1 308 ? 7.141 19.875 -7.129 1 96.75 308 SER A C 1
ATOM 2329 O O . SER A 1 308 ? 6.711 20.844 -6.5 1 96.75 308 SER A O 1
ATOM 2331 N N . ARG A 1 309 ? 8.109 19.938 -7.941 1 96.88 309 ARG A N 1
ATOM 2332 C CA . ARG A 1 309 ? 8.852 21.172 -8.133 1 96.88 309 ARG A CA 1
ATOM 2333 C C . ARG A 1 309 ? 8.016 22.219 -8.875 1 96.88 309 ARG A C 1
ATOM 2335 O O . ARG A 1 309 ? 8.188 23.422 -8.672 1 96.88 309 ARG A O 1
ATOM 2342 N N . LEU A 1 310 ? 7.109 21.766 -9.656 1 96.69 310 LEU A N 1
ATOM 2343 C CA . LEU A 1 310 ? 6.281 22.656 -10.461 1 96.69 310 LEU A CA 1
ATOM 2344 C C . LEU A 1 310 ? 5.148 23.25 -9.633 1 96.69 310 LEU A C 1
ATOM 2346 O O . LEU A 1 310 ? 4.457 24.172 -10.078 1 96.69 310 LEU A O 1
ATOM 2350 N N . LEU A 1 311 ? 4.965 22.781 -8.414 1 97.25 311 LEU A N 1
ATOM 2351 C CA . LEU A 1 311 ? 3.922 23.312 -7.547 1 97.25 311 LEU A CA 1
ATOM 2352 C C . LEU A 1 311 ? 4.289 24.703 -7.051 1 97.25 311 LEU A C 1
ATOM 2354 O O . LEU A 1 311 ? 3.432 25.438 -6.543 1 97.25 311 LEU A O 1
ATOM 2358 N N . GLY A 1 312 ? 5.578 25.047 -7.156 1 96.56 312 GLY A N 1
ATOM 2359 C CA . GLY A 1 312 ? 6.035 26.359 -6.723 1 96.56 312 GLY A CA 1
ATOM 2360 C C . GLY A 1 312 ? 6.816 26.328 -5.426 1 96.56 312 GLY A C 1
ATOM 2361 O O . GLY A 1 312 ? 6.812 25.312 -4.723 1 96.56 312 GLY A O 1
ATOM 2362 N N . ALA A 1 313 ? 7.406 27.406 -5.117 1 97.5 313 ALA A N 1
ATOM 2363 C CA . ALA A 1 313 ? 8.336 27.484 -3.992 1 97.5 313 ALA A CA 1
ATOM 2364 C C . ALA A 1 313 ? 7.609 27.25 -2.67 1 97.5 313 ALA A C 1
ATOM 2366 O O . ALA A 1 313 ? 8.055 26.453 -1.841 1 97.5 313 ALA A O 1
ATOM 2367 N N . PRO A 1 314 ? 6.445 27.938 -2.471 1 97.75 314 PRO A N 1
ATOM 2368 C CA . PRO A 1 314 ? 5.789 27.734 -1.176 1 97.75 314 PRO A CA 1
ATOM 2369 C C . PRO A 1 314 ? 5.43 26.281 -0.92 1 97.75 314 PRO A C 1
ATOM 2371 O O . PRO A 1 314 ? 5.668 25.766 0.175 1 97.75 314 PRO A O 1
ATOM 2374 N N . ALA A 1 315 ? 4.926 25.594 -1.928 1 98.19 315 ALA A N 1
ATOM 2375 C CA . ALA A 1 315 ? 4.512 24.203 -1.765 1 98.19 315 ALA A CA 1
ATOM 2376 C C . ALA A 1 315 ? 5.719 23.281 -1.582 1 98.19 315 ALA A C 1
ATOM 2378 O O . ALA A 1 315 ? 5.715 22.406 -0.717 1 98.19 315 ALA A O 1
ATOM 2379 N N . TRP A 1 316 ? 6.719 23.453 -2.412 1 98.19 316 TRP A N 1
ATOM 2380 C CA . TRP A 1 316 ? 7.879 22.562 -2.369 1 98.19 316 TRP A CA 1
ATOM 2381 C C . TRP A 1 316 ? 8.617 22.703 -1.043 1 98.19 316 TRP A C 1
ATOM 2383 O O . TRP A 1 316 ? 8.93 21.719 -0.389 1 98.19 316 TRP A O 1
ATOM 2393 N N . PHE A 1 317 ? 8.906 23.953 -0.594 1 98.38 317 PHE A N 1
ATOM 2394 C CA . PHE A 1 317 ? 9.633 24.172 0.648 1 98.38 317 PHE A CA 1
ATOM 2395 C C . PHE A 1 317 ? 8.805 23.75 1.851 1 98.38 317 PHE A C 1
ATOM 2397 O O . PHE A 1 317 ? 9.344 23.266 2.848 1 98.38 317 PHE A O 1
ATOM 2404 N N . TRP A 1 318 ? 7.484 23.938 1.766 1 98.69 318 TRP A N 1
ATOM 2405 C CA . TRP A 1 318 ? 6.625 23.438 2.828 1 98.69 318 TRP A CA 1
ATOM 2406 C C . TRP A 1 318 ? 6.777 21.922 2.977 1 98.69 318 TRP A C 1
ATOM 2408 O O . TRP A 1 318 ? 7.023 21.422 4.074 1 98.69 318 TRP A O 1
ATOM 2418 N N . CYS A 1 319 ? 6.645 21.172 1.848 1 98.56 319 CYS A N 1
ATOM 2419 C CA . CYS A 1 319 ? 6.73 19.719 1.892 1 98.56 319 CYS A CA 1
ATOM 2420 C C . CYS A 1 319 ? 8.117 19.266 2.342 1 98.56 319 CYS A C 1
ATOM 2422 O O . CYS A 1 319 ? 8.242 18.344 3.146 1 98.56 319 CYS A O 1
ATOM 2424 N N . ALA A 1 320 ? 9.172 19.938 1.838 1 98.06 320 ALA A N 1
ATOM 2425 C CA . ALA A 1 320 ? 10.539 19.594 2.244 1 98.06 320 ALA A CA 1
ATOM 2426 C C . ALA A 1 320 ? 10.742 19.859 3.734 1 98.06 320 ALA A C 1
ATOM 2428 O O . ALA A 1 320 ? 11.273 19.016 4.453 1 98.06 320 ALA A O 1
ATOM 2429 N N . GLY A 1 321 ? 10.336 21.062 4.141 1 97.5 321 GLY A N 1
ATOM 2430 C CA . GLY A 1 321 ? 10.461 21.406 5.547 1 97.5 321 GLY A CA 1
ATOM 2431 C C . GLY A 1 321 ? 9.68 20.469 6.457 1 97.5 321 GLY A C 1
ATOM 2432 O O . GLY A 1 321 ? 10.172 20.078 7.516 1 97.5 321 GLY A O 1
ATOM 2433 N N . TYR A 1 322 ? 8.492 20.141 6.066 1 97.94 322 TYR A N 1
ATOM 2434 C CA . TYR A 1 322 ? 7.645 19.266 6.871 1 97.94 322 TYR A CA 1
ATOM 2435 C C . TYR A 1 322 ? 8.242 17.875 6.961 1 97.94 322 TYR A C 1
ATOM 2437 O O . TYR A 1 322 ? 8.219 17.234 8.023 1 97.94 322 TYR A O 1
ATOM 2445 N N . ILE A 1 323 ? 8.789 17.344 5.867 1 96.44 323 ILE A N 1
ATOM 2446 C CA . ILE A 1 323 ? 9.414 16.031 5.859 1 96.44 323 ILE A CA 1
ATOM 2447 C C . ILE A 1 323 ? 10.633 16.031 6.781 1 96.44 323 ILE A C 1
ATOM 2449 O O . ILE A 1 323 ? 10.82 15.102 7.57 1 96.44 323 ILE A O 1
ATOM 2453 N N . VAL A 1 324 ? 11.422 17.047 6.723 1 93.88 324 VAL A N 1
ATOM 2454 C CA . VAL A 1 324 ? 12.586 17.156 7.586 1 93.88 324 VAL A CA 1
ATOM 2455 C C . VAL A 1 324 ? 12.148 17.203 9.047 1 93.88 324 VAL A C 1
ATOM 2457 O O . VAL A 1 324 ? 12.758 16.578 9.914 1 93.88 324 VAL A O 1
ATOM 2460 N N . TYR A 1 325 ? 11.125 17.953 9.289 1 94.25 325 TYR A N 1
ATOM 2461 C CA . TYR A 1 325 ? 10.57 18.062 10.633 1 94.25 325 TYR A CA 1
ATOM 2462 C C . TYR A 1 325 ? 10.133 16.688 11.148 1 94.25 325 TYR A C 1
ATOM 2464 O O . TYR A 1 325 ? 10.438 16.328 12.289 1 94.25 325 TYR A O 1
ATOM 2472 N N . LEU A 1 326 ? 9.414 15.906 10.305 1 93.25 326 LEU A N 1
ATOM 2473 C CA . LEU A 1 326 ? 8.977 14.57 10.695 1 93.25 326 LEU A CA 1
ATOM 2474 C C . LEU A 1 326 ? 10.164 13.664 10.984 1 93.25 326 LEU A C 1
ATOM 2476 O O . LEU A 1 326 ? 10.148 12.898 11.945 1 93.25 326 LEU A O 1
ATOM 2480 N N . LEU A 1 327 ? 11.18 13.773 10.164 1 89.31 327 LEU A N 1
ATOM 2481 C CA . LEU A 1 327 ? 12.367 12.93 10.32 1 89.31 327 LEU A CA 1
ATOM 2482 C C . LEU A 1 327 ? 13.133 13.297 11.578 1 89.31 327 LEU A C 1
ATOM 2484 O O . LEU A 1 327 ? 13.68 12.43 12.258 1 89.31 327 LEU A O 1
ATOM 2488 N N . ALA A 1 328 ? 13.102 14.508 11.961 1 86.94 328 ALA A N 1
ATOM 2489 C CA . ALA A 1 328 ? 13.914 14.992 13.07 1 86.94 328 ALA A CA 1
ATOM 2490 C C . ALA A 1 328 ? 13.188 14.805 14.406 1 86.94 328 ALA A C 1
ATOM 2492 O O . ALA A 1 328 ? 13.805 14.453 15.414 1 86.94 328 ALA A O 1
ATOM 2493 N N . PHE A 1 329 ? 11.891 14.977 14.398 1 83.5 329 PHE A N 1
ATOM 2494 C CA . PHE A 1 329 ? 11.266 15.172 15.695 1 83.5 329 PHE A CA 1
ATOM 2495 C C . PHE A 1 329 ? 10.164 14.133 15.93 1 83.5 329 PHE A C 1
ATOM 2497 O O . PHE A 1 329 ? 9.742 13.922 17.062 1 83.5 329 PHE A O 1
ATOM 2504 N N . PHE A 1 330 ? 9.766 13.516 14.945 1 81.75 330 PHE A N 1
ATOM 2505 C CA . PHE A 1 330 ? 8.594 12.664 15.133 1 81.75 330 PHE A CA 1
ATOM 2506 C C . PHE A 1 330 ? 9.008 11.234 15.445 1 81.75 330 PHE A C 1
ATOM 2508 O O . PHE A 1 330 ? 9.984 10.727 14.883 1 81.75 330 PHE A O 1
ATOM 2515 N N . ASP A 1 331 ? 8.266 10.68 16.391 1 80.31 331 ASP A N 1
ATOM 2516 C CA . ASP A 1 331 ? 8.289 9.242 16.641 1 80.31 331 ASP A CA 1
ATOM 2517 C C . ASP A 1 331 ? 7.324 8.508 15.719 1 80.31 331 ASP A C 1
ATOM 2519 O O . ASP A 1 331 ? 6.105 8.594 15.891 1 80.31 331 ASP A O 1
ATOM 2523 N N . PRO A 1 332 ? 7.902 7.77 14.773 1 81.94 332 PRO A N 1
ATOM 2524 C CA . PRO A 1 332 ? 7.035 7.219 13.727 1 81.94 332 PRO A CA 1
ATOM 2525 C C . PRO A 1 332 ? 6.238 6.004 14.203 1 81.94 332 PRO A C 1
ATOM 2527 O O . PRO A 1 332 ? 6.441 4.895 13.703 1 81.94 332 PRO A O 1
ATOM 2530 N N . THR A 1 333 ? 5.277 6.285 15.047 1 83.5 333 THR A N 1
ATOM 2531 C CA . THR A 1 333 ? 4.273 5.285 15.398 1 83.5 333 THR A CA 1
ATOM 2532 C C . THR A 1 333 ? 3.18 5.219 14.336 1 83.5 333 THR A C 1
ATOM 2534 O O . THR A 1 333 ? 3.369 5.691 13.211 1 83.5 333 THR A O 1
ATOM 2537 N N . THR A 1 334 ? 2.027 4.613 14.68 1 83.5 334 THR A N 1
ATOM 2538 C CA . THR A 1 334 ? 0.967 4.461 13.688 1 83.5 334 THR A CA 1
ATOM 2539 C C . THR A 1 334 ? 0.281 5.797 13.422 1 83.5 334 THR A C 1
ATOM 2541 O O . THR A 1 334 ? -0.423 5.949 12.422 1 83.5 334 THR A O 1
ATOM 2544 N N . SER A 1 335 ? 0.55 6.762 14.211 1 88.69 335 SER A N 1
ATOM 2545 C CA . SER A 1 335 ? -0.007 8.094 14.008 1 88.69 335 SER A CA 1
ATOM 2546 C C . SER A 1 335 ? 0.656 8.797 12.828 1 88.69 335 SER A C 1
ATOM 2548 O O . SER A 1 335 ? 0.186 9.844 12.383 1 88.69 335 SER A O 1
ATOM 2550 N N . LEU A 1 336 ? 1.696 8.156 12.328 1 87.62 336 LEU A N 1
ATOM 2551 C CA . LEU A 1 336 ? 2.414 8.711 11.188 1 87.62 336 LEU A CA 1
ATOM 2552 C C . LEU A 1 336 ? 1.475 8.914 10 1 87.62 336 LEU A C 1
ATOM 2554 O O . LEU A 1 336 ? 1.622 9.875 9.242 1 87.62 336 LEU A O 1
ATOM 2558 N N . ILE A 1 337 ? 0.542 8.102 9.836 1 91.19 337 ILE A N 1
ATOM 2559 C CA . ILE A 1 337 ? -0.364 8.188 8.695 1 91.19 337 ILE A CA 1
ATOM 2560 C C . ILE A 1 337 ? -1.127 9.508 8.742 1 91.19 337 ILE A C 1
ATOM 2562 O O . ILE A 1 337 ? -1.241 10.203 7.727 1 91.19 337 ILE A O 1
ATOM 2566 N N . ARG A 1 338 ? -1.562 9.852 9.875 1 94 338 ARG A N 1
ATOM 2567 C CA . ARG A 1 338 ? -2.256 11.125 10.062 1 94 338 ARG A CA 1
ATOM 2568 C C . ARG A 1 338 ? -1.3 12.305 9.891 1 94 338 ARG A C 1
ATOM 2570 O O . ARG A 1 338 ? -1.674 13.336 9.336 1 94 338 ARG A O 1
ATOM 2577 N N . LEU A 1 339 ? -0.132 12.109 10.336 1 93.94 339 LEU A N 1
ATOM 2578 C CA . LEU A 1 339 ? 0.84 13.195 10.328 1 93.94 339 LEU A CA 1
ATOM 2579 C C . LEU A 1 339 ? 1.347 13.453 8.914 1 93.94 339 LEU A C 1
ATOM 2581 O O . LEU A 1 339 ? 1.984 14.477 8.656 1 93.94 339 LEU A O 1
ATOM 2585 N N . LEU A 1 340 ? 0.944 12.586 7.98 1 96 340 LEU A N 1
ATOM 2586 C CA . LEU A 1 340 ? 1.34 12.812 6.598 1 96 340 LEU A CA 1
ATOM 2587 C C . LEU A 1 340 ? 0.333 13.711 5.887 1 96 340 LEU A C 1
ATOM 2589 O O . LEU A 1 340 ? 0.596 14.195 4.785 1 96 340 LEU A O 1
ATOM 2593 N N . LEU A 1 341 ? -0.727 14.039 6.473 1 96.69 341 LEU A N 1
ATOM 2594 C CA . LEU A 1 341 ? -1.813 14.789 5.852 1 96.69 341 LEU A CA 1
ATOM 2595 C C . LEU A 1 341 ? -1.346 16.188 5.434 1 96.69 341 LEU A C 1
ATOM 2597 O O . LEU A 1 341 ? -1.72 16.672 4.367 1 96.69 341 LEU A O 1
ATOM 2601 N N . PRO A 1 342 ? -0.482 16.828 6.195 1 97.69 342 PRO A N 1
ATOM 2602 C CA . PRO A 1 342 ? -0.033 18.172 5.809 1 97.69 342 PRO A CA 1
ATOM 2603 C C . PRO A 1 342 ? 0.792 18.172 4.523 1 97.69 342 PRO A C 1
ATOM 2605 O O . PRO A 1 342 ? 1.082 19.234 3.967 1 97.69 342 PRO A O 1
ATOM 2608 N N . LEU A 1 343 ? 1.16 17 4.035 1 98.25 343 LEU A N 1
ATOM 2609 C CA . LEU A 1 343 ? 1.821 16.891 2.74 1 98.25 343 LEU A CA 1
ATOM 2610 C C . LEU A 1 343 ? 0.799 16.875 1.609 1 98.25 343 LEU A C 1
ATOM 2612 O O . LEU A 1 343 ? 1.109 16.438 0.495 1 98.25 343 LEU A O 1
ATOM 2616 N N . ALA A 1 344 ? -0.347 17.406 1.823 1 98.12 344 ALA A N 1
ATOM 2617 C CA . ALA A 1 344 ? -1.505 17.391 0.934 1 98.12 344 ALA A CA 1
ATOM 2618 C C . ALA A 1 344 ? -1.154 17.969 -0.433 1 98.12 344 ALA A C 1
ATOM 2620 O O . ALA A 1 344 ? -1.635 17.484 -1.461 1 98.12 344 ALA A O 1
ATOM 2621 N N . PRO A 1 345 ? -0.306 19.016 -0.525 1 98.44 345 PRO A N 1
ATOM 2622 C CA . PRO A 1 345 ? -0.004 19.578 -1.842 1 98.44 345 PRO A CA 1
ATOM 2623 C C . PRO A 1 345 ? 0.569 18.547 -2.811 1 98.44 345 PRO A C 1
ATOM 2625 O O . PRO A 1 345 ? 0.409 18.672 -4.027 1 98.44 345 PRO A O 1
ATOM 2628 N N . LEU A 1 346 ? 1.156 17.531 -2.291 1 98.19 346 LEU A N 1
ATOM 2629 C CA . LEU A 1 346 ? 1.756 16.5 -3.141 1 98.19 346 LEU A CA 1
ATOM 2630 C C . LEU A 1 346 ? 0.686 15.75 -3.924 1 98.19 346 LEU A C 1
ATOM 2632 O O . LEU A 1 346 ? 0.971 15.172 -4.977 1 98.19 346 LEU A O 1
ATOM 2636 N N . ALA A 1 347 ? -0.531 15.75 -3.426 1 98.44 347 ALA A N 1
ATOM 2637 C CA . ALA A 1 347 ? -1.635 15.141 -4.168 1 98.44 347 ALA A CA 1
ATOM 2638 C C . ALA A 1 347 ? -1.899 15.891 -5.469 1 98.44 347 ALA A C 1
ATOM 2640 O O . ALA A 1 347 ? -2.275 15.289 -6.477 1 98.44 347 ALA A O 1
ATOM 2641 N N . TRP A 1 348 ? -1.757 17.234 -5.473 1 98.62 348 TRP A N 1
ATOM 2642 C CA . TRP A 1 348 ? -1.908 18.031 -6.688 1 98.62 348 TRP A CA 1
ATOM 2643 C C . TRP A 1 348 ? -0.819 17.688 -7.699 1 98.62 348 TRP A C 1
ATOM 2645 O O . TRP A 1 348 ? -1.084 17.609 -8.898 1 98.62 348 TRP A O 1
ATOM 2655 N N . GLY A 1 349 ? 0.42 17.5 -7.195 1 97.75 349 GLY A N 1
ATOM 2656 C CA . GLY A 1 349 ? 1.474 17.031 -8.078 1 97.75 349 GLY A CA 1
ATOM 2657 C C . GLY A 1 349 ? 1.164 15.68 -8.703 1 97.75 349 GLY A C 1
ATOM 2658 O O . GLY A 1 349 ? 1.288 15.508 -9.914 1 97.75 349 GLY A O 1
ATOM 2659 N N . ALA A 1 350 ? 0.689 14.734 -7.914 1 96.75 350 ALA A N 1
ATOM 2660 C CA . ALA A 1 350 ? 0.368 13.398 -8.398 1 96.75 350 ALA A CA 1
ATOM 2661 C C . ALA A 1 350 ? -0.78 13.43 -9.398 1 96.75 350 ALA A C 1
ATOM 2663 O O . ALA A 1 350 ? -0.709 12.805 -10.461 1 96.75 350 ALA A O 1
ATOM 2664 N N . ALA A 1 351 ? -1.812 14.18 -9.102 1 97.94 351 ALA A N 1
ATOM 2665 C CA . ALA A 1 351 ? -2.99 14.258 -9.953 1 97.94 351 ALA A CA 1
ATOM 2666 C C . ALA A 1 351 ? -2.648 14.891 -11.305 1 97.94 351 ALA A C 1
ATOM 2668 O O . ALA A 1 351 ? -3.309 14.625 -12.305 1 97.94 351 ALA A O 1
ATOM 2669 N N . SER A 1 352 ? -1.589 15.711 -11.328 1 96.94 352 SER A N 1
ATOM 2670 C CA . SER A 1 352 ? -1.245 16.422 -12.547 1 96.94 352 SER A CA 1
ATOM 2671 C C . SER A 1 352 ? -0.492 15.523 -13.523 1 96.94 352 SER A C 1
ATOM 2673 O O . SER A 1 352 ? -0.504 15.766 -14.734 1 96.94 352 SER A O 1
ATOM 2675 N N . VAL A 1 353 ? 0.113 14.484 -13.07 1 94.5 353 VAL A N 1
ATOM 2676 C CA . VAL A 1 353 ? 0.942 13.672 -13.953 1 94.5 353 VAL A CA 1
ATOM 2677 C C . VAL A 1 353 ? 0.225 12.359 -14.266 1 94.5 353 VAL A C 1
ATOM 2679 O O . VAL A 1 353 ? 0.497 11.727 -15.289 1 94.5 353 VAL A O 1
ATOM 2682 N N . LEU A 1 354 ? -0.72 11.945 -13.484 1 93.94 354 LEU A N 1
ATOM 2683 C CA . LEU A 1 354 ? -1.429 10.688 -13.688 1 93.94 354 LEU A CA 1
ATOM 2684 C C . LEU A 1 354 ? -2.57 10.859 -14.68 1 93.94 354 LEU A C 1
ATOM 2686 O O . LEU A 1 354 ? -3.24 11.891 -14.688 1 93.94 354 LEU A O 1
ATOM 2690 N N . GLY A 1 355 ? -2.781 9.945 -15.523 1 93.06 355 GLY A N 1
ATOM 2691 C CA . GLY A 1 355 ? -3.973 9.891 -16.359 1 93.06 355 GLY A CA 1
ATOM 2692 C C . GLY A 1 355 ? -5.219 9.477 -15.602 1 93.06 355 GLY A C 1
ATOM 2693 O O . GLY A 1 355 ? -5.18 9.32 -14.375 1 93.06 355 GLY A O 1
ATOM 2694 N N . ALA A 1 356 ? -6.281 9.312 -16.25 1 93.94 356 ALA A N 1
ATOM 2695 C CA . ALA A 1 356 ? -7.566 8.977 -15.633 1 93.94 356 ALA A CA 1
ATOM 2696 C C . ALA A 1 356 ? -7.488 7.648 -14.891 1 93.94 356 ALA A C 1
ATOM 2698 O O . ALA A 1 356 ? -8 7.527 -13.773 1 93.94 356 ALA A O 1
ATOM 2699 N N . ARG A 1 357 ? -6.859 6.699 -15.453 1 93.12 357 ARG A N 1
ATOM 2700 C CA . ARG A 1 357 ? -6.75 5.383 -14.836 1 93.12 357 ARG A CA 1
ATOM 2701 C C . ARG A 1 357 ? -5.879 5.434 -13.586 1 93.12 357 ARG A C 1
ATOM 2703 O O . ARG A 1 357 ? -6.188 4.789 -12.578 1 93.12 357 ARG A O 1
ATOM 2710 N N . GLY A 1 358 ? -4.746 6.121 -13.758 1 93.69 358 GLY A N 1
ATOM 2711 C CA . GLY A 1 358 ? -3.887 6.289 -12.594 1 93.69 358 GLY A CA 1
ATOM 2712 C C . GLY A 1 358 ? -4.574 6.992 -11.438 1 93.69 358 GLY A C 1
ATOM 2713 O O . GLY A 1 358 ? -4.402 6.605 -10.281 1 93.69 358 GLY A O 1
ATOM 2714 N N . ARG A 1 359 ? -5.367 7.98 -11.727 1 96.75 359 ARG A N 1
ATOM 2715 C CA . ARG A 1 359 ? -6.109 8.719 -10.703 1 96.75 359 ARG A CA 1
ATOM 2716 C C . ARG A 1 359 ? -7.152 7.824 -10.039 1 96.75 359 ARG A C 1
ATOM 2718 O O . ARG A 1 359 ? -7.312 7.855 -8.82 1 96.75 359 ARG A O 1
ATOM 2725 N N . LEU A 1 360 ? -7.809 6.992 -10.852 1 96.31 360 LEU A N 1
ATOM 2726 C CA . LEU A 1 360 ? -8.805 6.078 -10.305 1 96.31 360 LEU A CA 1
ATOM 2727 C C . LEU A 1 360 ? -8.148 5.031 -9.414 1 96.31 360 LEU A C 1
ATOM 2729 O O . LEU A 1 360 ? -8.703 4.66 -8.375 1 96.31 360 LEU A O 1
ATOM 2733 N N . ALA A 1 361 ? -7.027 4.543 -9.836 1 95.31 361 ALA A N 1
ATOM 2734 C CA . ALA A 1 361 ? -6.293 3.572 -9.031 1 95.31 361 ALA A CA 1
ATOM 2735 C C . ALA A 1 361 ? -5.863 4.176 -7.703 1 95.31 361 ALA A C 1
ATOM 2737 O O . ALA A 1 361 ? -5.938 3.52 -6.66 1 95.31 361 ALA A O 1
ATOM 2738 N N . LEU A 1 362 ? -5.387 5.398 -7.793 1 96.56 362 LEU A N 1
ATOM 2739 C CA . LEU A 1 362 ? -4.973 6.074 -6.57 1 96.56 362 LEU A CA 1
ATOM 2740 C C . LEU A 1 362 ? -6.168 6.324 -5.656 1 96.56 362 LEU A C 1
ATOM 2742 O O . LEU A 1 362 ? -6.059 6.191 -4.434 1 96.56 362 LEU A O 1
ATOM 2746 N N . LEU A 1 363 ? -7.297 6.68 -6.207 1 97.56 363 LEU A N 1
ATOM 2747 C CA . LEU A 1 363 ? -8.508 6.871 -5.418 1 97.56 363 LEU A CA 1
ATOM 2748 C C . LEU A 1 363 ? -8.945 5.566 -4.758 1 97.56 363 LEU A C 1
ATOM 2750 O O . LEU A 1 363 ? -9.305 5.555 -3.58 1 97.56 363 LEU A O 1
ATOM 2754 N N . ALA A 1 364 ? -8.883 4.492 -5.496 1 96.62 364 ALA A N 1
ATOM 2755 C CA . ALA A 1 364 ? -9.211 3.182 -4.945 1 96.62 364 ALA A CA 1
ATOM 2756 C C . ALA A 1 364 ? -8.281 2.816 -3.797 1 96.62 364 ALA A C 1
ATOM 2758 O O . ALA A 1 364 ? -8.719 2.26 -2.785 1 96.62 364 ALA A O 1
ATOM 2759 N N . SER A 1 365 ? -7.023 3.102 -4.02 1 96.81 365 SER A N 1
ATOM 2760 C CA . SER A 1 365 ? -6.047 2.838 -2.967 1 96.81 365 SER A CA 1
ATOM 2761 C C . SER A 1 365 ? -6.34 3.668 -1.722 1 96.81 365 SER A C 1
ATOM 2763 O O . SER A 1 365 ? -6.188 3.186 -0.598 1 96.81 365 SER A O 1
ATOM 2765 N N . CYS A 1 366 ? -6.715 4.906 -1.916 1 97.94 366 CYS A N 1
ATOM 2766 C CA . CYS A 1 366 ? -7.09 5.773 -0.804 1 97.94 366 CYS A CA 1
ATOM 2767 C C . CYS A 1 366 ? -8.289 5.207 -0.054 1 97.94 366 CYS A C 1
ATOM 2769 O O . CYS A 1 366 ? -8.273 5.117 1.175 1 97.94 366 CYS A O 1
ATOM 2771 N N . LEU A 1 367 ? -9.25 4.766 -0.803 1 97.56 367 LEU A N 1
ATOM 2772 C CA . LEU A 1 367 ? -10.461 4.227 -0.192 1 97.56 367 LEU A CA 1
ATOM 2773 C C . LEU A 1 367 ? -10.164 2.922 0.54 1 97.56 367 LEU A C 1
ATOM 2775 O O . LEU A 1 367 ? -10.656 2.699 1.646 1 97.56 367 LEU A O 1
ATOM 2779 N N . GLY A 1 368 ? -9.375 2.062 -0.07 1 97.25 368 GLY A N 1
ATOM 2780 C CA . GLY A 1 368 ? -8.945 0.863 0.631 1 97.25 368 GLY A CA 1
ATOM 2781 C C . GLY A 1 368 ? -8.188 1.16 1.907 1 97.25 368 GLY A C 1
ATOM 2782 O O . GLY A 1 368 ? -8.406 0.513 2.934 1 97.25 368 GLY A O 1
ATOM 2783 N N . GLY A 1 369 ? -7.266 2.123 1.809 1 96.88 369 GLY A N 1
ATOM 2784 C CA . GLY A 1 369 ? -6.531 2.547 2.988 1 96.88 369 GLY A CA 1
ATOM 2785 C C . GLY A 1 369 ? -7.422 3.107 4.078 1 96.88 369 GLY A C 1
ATOM 2786 O O . GLY A 1 369 ? -7.145 2.928 5.266 1 96.88 369 GLY A O 1
ATOM 2787 N N . GLN A 1 370 ? -8.445 3.791 3.635 1 97.38 370 GLN A N 1
ATOM 2788 C CA . GLN A 1 370 ? -9.375 4.359 4.605 1 97.38 370 GLN A CA 1
ATOM 2789 C C . GLN A 1 370 ? -10.141 3.266 5.34 1 97.38 370 GLN A C 1
ATOM 2791 O O . GLN A 1 370 ? -10.367 3.359 6.547 1 97.38 370 GLN A O 1
ATOM 2796 N N . LEU A 1 371 ? -10.586 2.221 4.645 1 96.25 371 LEU A N 1
ATOM 2797 C CA . LEU A 1 371 ? -11.25 1.081 5.273 1 96.25 371 LEU A CA 1
ATOM 2798 C C . LEU A 1 371 ? -10.352 0.437 6.32 1 96.25 371 LEU A C 1
ATOM 2800 O O . LEU A 1 371 ? -10.797 0.135 7.43 1 96.25 371 LEU A O 1
ATOM 2804 N N . TRP A 1 372 ? -9.141 0.283 5.961 1 93.5 372 TRP A N 1
ATOM 2805 C CA . TRP A 1 372 ? -8.164 -0.312 6.863 1 93.5 372 TRP A CA 1
ATOM 2806 C C . TRP A 1 372 ? -7.926 0.583 8.078 1 93.5 372 TRP A C 1
ATOM 2808 O O . TRP A 1 372 ? -7.93 0.11 9.211 1 93.5 372 TRP A O 1
ATOM 2818 N N . TRP A 1 373 ? -7.707 1.849 7.848 1 95.38 373 TRP A N 1
ATOM 2819 C CA . TRP A 1 373 ? -7.379 2.781 8.922 1 95.38 373 TRP A CA 1
ATOM 2820 C C . TRP A 1 373 ? -8.531 2.887 9.914 1 95.38 373 TRP A C 1
ATOM 2822 O O . TRP A 1 373 ? -8.305 2.902 11.133 1 95.38 373 TRP A O 1
ATOM 2832 N N . VAL A 1 374 ? -9.734 2.959 9.43 1 94.62 374 VAL A N 1
ATOM 2833 C CA . VAL A 1 374 ? -10.891 3.076 10.312 1 94.62 374 VAL A CA 1
ATOM 2834 C C . VAL A 1 374 ? -11.047 1.798 11.133 1 94.62 374 VAL A C 1
ATOM 2836 O O . VAL A 1 374 ? -11.227 1.855 12.352 1 94.62 374 VAL A O 1
ATOM 2839 N N . ALA A 1 375 ? -10.867 0.681 10.539 1 92.38 375 ALA A N 1
ATOM 2840 C CA . ALA A 1 375 ? -11.102 -0.597 11.211 1 92.38 375 ALA A CA 1
ATOM 2841 C C . ALA A 1 375 ? -9.984 -0.916 12.195 1 92.38 375 ALA A C 1
ATOM 2843 O O . ALA A 1 375 ? -10.234 -1.405 13.297 1 92.38 375 ALA A O 1
ATOM 2844 N N . TRP A 1 376 ? -8.711 -0.603 11.789 1 89.69 376 TRP A N 1
ATOM 2845 C CA . TRP A 1 376 ? -7.57 -1.058 12.57 1 89.69 376 TRP A CA 1
ATOM 2846 C C . TRP A 1 376 ? -7.117 0.021 13.555 1 89.69 376 TRP A C 1
ATOM 2848 O O . TRP A 1 376 ? -6.648 -0.287 14.648 1 89.69 376 TRP A O 1
ATOM 2858 N N . VAL A 1 377 ? -7.211 1.226 13.125 1 91.5 377 VAL A N 1
ATOM 2859 C CA . VAL A 1 377 ? -6.57 2.295 13.883 1 91.5 377 VAL A CA 1
ATOM 2860 C C . VAL A 1 377 ? -7.617 3.068 14.672 1 91.5 377 VAL A C 1
ATOM 2862 O O . VAL A 1 377 ? -7.559 3.127 15.906 1 91.5 377 VAL A O 1
ATOM 2865 N N . TRP A 1 378 ? -8.602 3.51 14 1 92.75 378 TRP A N 1
ATOM 2866 C CA . TRP A 1 378 ? -9.594 4.352 14.656 1 92.75 378 TRP A CA 1
ATOM 2867 C C . TRP A 1 378 ? -10.43 3.547 15.648 1 92.75 378 TRP A C 1
ATOM 2869 O O . TRP A 1 378 ? -10.625 3.975 16.781 1 92.75 378 TRP A O 1
ATOM 2879 N N . ASP A 1 379 ? -10.867 2.32 15.242 1 87.75 379 ASP A N 1
ATOM 2880 C CA . ASP A 1 379 ? -11.805 1.522 16.016 1 87.75 379 ASP A CA 1
ATOM 2881 C C . ASP A 1 379 ? -11.07 0.606 17 1 87.75 379 ASP A C 1
ATOM 2883 O O . ASP A 1 379 ? -11.703 -0.088 17.797 1 87.75 379 ASP A O 1
ATOM 2887 N N . LEU A 1 380 ? -9.742 0.771 17.172 1 71.69 380 LEU A N 1
ATOM 2888 C CA . LEU A 1 380 ? -8.953 -0.1 18.031 1 71.69 380 LEU A CA 1
ATOM 2889 C C . LEU A 1 380 ? -9.32 -1.563 17.812 1 71.69 380 LEU A C 1
ATOM 2891 O O . LEU A 1 380 ? -9.516 -2.312 18.766 1 71.69 380 LEU A O 1
ATOM 2895 N N . GLY A 1 381 ? -9.711 -1.812 16.609 1 63.38 381 GLY A N 1
ATOM 2896 C CA . GLY A 1 381 ? -10.219 -3.152 16.375 1 63.38 381 GLY A CA 1
ATOM 2897 C C . GLY A 1 381 ? -9.258 -4.242 16.812 1 63.38 381 GLY A C 1
ATOM 2898 O O . GLY A 1 381 ? -8.062 -4 16.969 1 63.38 381 GLY A O 1
ATOM 2899 N N . THR A 1 382 ? -9.719 -5.23 17.625 1 60.69 382 THR A N 1
ATOM 2900 C CA . THR A 1 382 ? -9.039 -6.465 18 1 60.69 382 THR A CA 1
ATOM 2901 C C . THR A 1 382 ? -8.836 -7.359 16.781 1 60.69 382 THR A C 1
ATOM 2903 O O . THR A 1 382 ? -9.414 -8.445 16.703 1 60.69 382 THR A O 1
ATOM 2906 N N . VAL A 1 383 ? -8.359 -6.645 15.789 1 64.19 383 VAL A N 1
ATOM 2907 C CA . VAL A 1 383 ? -8.203 -7.488 14.609 1 64.19 383 VAL A CA 1
ATOM 2908 C C . VAL A 1 383 ? -7.102 -8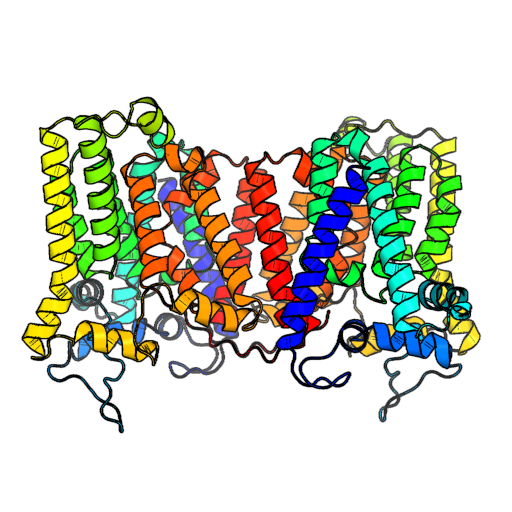.516 14.852 1 64.19 383 VAL A C 1
ATOM 2910 O O . VAL A 1 383 ? -5.977 -8.156 15.203 1 64.19 383 VAL A O 1
ATOM 2913 N N . HIS A 1 384 ? -7.586 -9.719 15 1 68.25 384 HIS A N 1
ATOM 2914 C CA . HIS A 1 384 ? -6.66 -10.844 15.094 1 68.25 384 HIS A CA 1
ATOM 2915 C C . HIS A 1 384 ? -6.473 -11.516 13.742 1 68.25 384 HIS A C 1
ATOM 2917 O O . HIS A 1 384 ? -7.406 -12.117 13.211 1 68.25 384 HIS A O 1
ATOM 2923 N N . ILE A 1 385 ? -5.336 -11.164 13.195 1 74.31 385 ILE A N 1
ATOM 2924 C CA . ILE A 1 385 ? -5.031 -11.758 11.898 1 74.31 385 ILE A CA 1
ATOM 2925 C C . ILE A 1 385 ? -4.047 -12.914 12.078 1 74.31 385 ILE A C 1
ATOM 2927 O O . ILE A 1 385 ? -3.029 -12.773 12.758 1 74.31 385 ILE A O 1
ATOM 2931 N N . GLN A 1 386 ? -4.527 -14.109 11.609 1 75.81 386 GLN A N 1
ATOM 2932 C CA . GLN A 1 386 ? -3.582 -15.219 11.516 1 75.81 386 GLN A CA 1
ATOM 2933 C C . GLN A 1 386 ? -2.738 -15.125 10.25 1 75.81 386 GLN A C 1
ATOM 2935 O O . GLN A 1 386 ? -3.256 -15.273 9.141 1 75.81 386 GLN A O 1
ATOM 2940 N N . TRP A 1 387 ? -1.519 -14.867 10.406 1 82 387 TRP A N 1
ATOM 2941 C CA . TRP A 1 387 ? -0.627 -14.688 9.266 1 82 387 TRP A CA 1
ATOM 2942 C C . TRP A 1 387 ? -0.115 -16.031 8.75 1 82 387 TRP A C 1
ATOM 2944 O O . TRP A 1 387 ? 0.466 -16.812 9.508 1 82 387 TRP A O 1
ATOM 2954 N N . VAL A 1 388 ? -0.424 -16.266 7.504 1 82 388 VAL A N 1
ATOM 2955 C CA . VAL A 1 388 ? 0.043 -17.469 6.824 1 82 388 VAL A CA 1
ATOM 2956 C C . VAL A 1 388 ? 0.581 -17.109 5.441 1 82 388 VAL A C 1
ATOM 2958 O O . VAL A 1 388 ? -0.062 -16.375 4.691 1 82 388 VAL A O 1
ATOM 2961 N N . PRO A 1 389 ? 1.808 -17.547 5.227 1 86.5 389 PRO A N 1
ATOM 2962 C CA . PRO A 1 389 ? 2.346 -17.203 3.906 1 86.5 389 PRO A CA 1
ATOM 2963 C C . PRO A 1 389 ? 1.666 -17.984 2.777 1 86.5 389 PRO A C 1
ATOM 2965 O O . PRO A 1 389 ? 1.123 -19.062 3.004 1 86.5 389 PRO A O 1
ATOM 2968 N N . MET B 1 1 ? 22.328 -12.594 -20.531 1 87 1 MET B N 1
ATOM 2969 C CA . MET B 1 1 ? 23.234 -12.305 -19.438 1 87 1 MET B CA 1
ATOM 2970 C C . MET B 1 1 ? 22.703 -11.188 -18.547 1 87 1 MET B C 1
ATOM 2972 O O . MET B 1 1 ? 22.688 -11.305 -17.328 1 87 1 MET B O 1
ATOM 2976 N N . GLN B 1 2 ? 22.062 -10.258 -19.109 1 96.69 2 GLN B N 1
ATOM 2977 C CA . GLN B 1 2 ? 21.562 -9.148 -18.312 1 96.69 2 GLN B CA 1
ATOM 2978 C C . GLN B 1 2 ? 20.391 -9.57 -17.453 1 96.69 2 GLN B C 1
ATOM 2980 O O . GLN B 1 2 ? 20.266 -9.156 -16.297 1 96.69 2 GLN B O 1
ATOM 2985 N N . VAL B 1 3 ? 19.594 -10.438 -17.984 1 98.25 3 VAL B N 1
ATOM 2986 C CA . VAL B 1 3 ? 18.422 -10.898 -17.25 1 98.25 3 VAL B CA 1
ATOM 2987 C C . VAL B 1 3 ? 18.859 -11.656 -16 1 98.25 3 VAL B C 1
ATOM 2989 O O . VAL B 1 3 ? 18.328 -11.43 -14.914 1 98.25 3 VAL B O 1
ATOM 2992 N N . LEU B 1 4 ? 19.797 -12.492 -16.109 1 98.44 4 LEU B N 1
ATOM 2993 C CA . LEU B 1 4 ? 20.281 -13.273 -14.977 1 98.44 4 LEU B CA 1
ATOM 2994 C C . LEU B 1 4 ? 20.984 -12.391 -13.961 1 98.44 4 LEU B C 1
ATOM 2996 O O . LEU B 1 4 ? 20.922 -12.656 -12.758 1 98.44 4 LEU B O 1
ATOM 3000 N N . ALA B 1 5 ? 21.641 -11.359 -14.445 1 98.62 5 ALA B N 1
ATOM 3001 C CA . ALA B 1 5 ? 22.281 -10.422 -13.523 1 98.62 5 ALA B CA 1
ATOM 3002 C C . ALA B 1 5 ? 21.234 -9.703 -12.664 1 98.62 5 ALA B C 1
ATOM 3004 O O . ALA B 1 5 ? 21.438 -9.531 -11.461 1 98.62 5 ALA B O 1
ATOM 3005 N N . VAL B 1 6 ? 20.156 -9.234 -13.289 1 98.75 6 VAL B N 1
ATOM 3006 C CA . VAL B 1 6 ? 19.094 -8.562 -12.562 1 98.75 6 VAL B CA 1
ATOM 3007 C C . VAL B 1 6 ? 18.406 -9.547 -11.617 1 98.75 6 VAL B C 1
ATOM 3009 O O . VAL B 1 6 ? 18.141 -9.219 -10.461 1 98.75 6 VAL B O 1
ATOM 3012 N N . TRP B 1 7 ? 18.188 -10.75 -12.109 1 98.75 7 TRP B N 1
ATOM 3013 C CA . TRP B 1 7 ? 17.609 -11.812 -11.289 1 98.75 7 TRP B CA 1
ATOM 3014 C C . TRP B 1 7 ? 18.5 -12.078 -10.07 1 98.75 7 TRP B C 1
ATOM 3016 O O . TRP B 1 7 ? 18 -12.18 -8.945 1 98.75 7 TRP B O 1
ATOM 3026 N N . ALA B 1 8 ? 19.797 -12.188 -10.297 1 98.75 8 ALA B N 1
ATOM 3027 C CA . ALA B 1 8 ? 20.734 -12.5 -9.227 1 98.75 8 ALA B CA 1
ATOM 3028 C C . ALA B 1 8 ? 20.781 -11.375 -8.195 1 98.75 8 ALA B C 1
ATOM 3030 O O . ALA B 1 8 ? 20.844 -11.633 -6.988 1 98.75 8 ALA B O 1
ATOM 3031 N N . ALA B 1 9 ? 20.766 -10.164 -8.633 1 98.69 9 ALA B N 1
ATOM 3032 C CA . ALA B 1 9 ? 20.797 -9.016 -7.727 1 98.69 9 ALA B CA 1
ATOM 3033 C C . ALA B 1 9 ? 19.547 -8.977 -6.848 1 98.69 9 ALA B C 1
ATOM 3035 O O . ALA B 1 9 ? 19.625 -8.758 -5.641 1 98.69 9 ALA B O 1
ATOM 3036 N N . ALA B 1 10 ? 18.406 -9.164 -7.469 1 98.69 10 ALA B N 1
ATOM 3037 C CA . ALA B 1 10 ? 17.156 -9.18 -6.723 1 98.69 10 ALA B CA 1
ATOM 3038 C C . ALA B 1 10 ? 17.109 -10.352 -5.754 1 98.69 10 ALA B C 1
ATOM 3040 O O . ALA B 1 10 ? 16.688 -10.203 -4.602 1 98.69 10 ALA B O 1
ATOM 3041 N N . SER B 1 11 ? 17.531 -11.516 -6.219 1 98.69 11 SER B N 1
ATOM 3042 C CA . SER B 1 11 ? 17.516 -12.719 -5.383 1 98.69 11 SER B CA 1
ATOM 3043 C C . SER B 1 11 ? 18.484 -12.586 -4.219 1 98.69 11 SER B C 1
ATOM 3045 O O . SER B 1 11 ? 18.203 -13.047 -3.111 1 98.69 11 SER B O 1
ATOM 3047 N N . LEU B 1 12 ? 19.625 -11.984 -4.48 1 98.5 12 LEU B N 1
ATOM 3048 C CA . LEU B 1 12 ? 20.594 -11.75 -3.416 1 98.5 12 LEU B CA 1
ATOM 3049 C C . LEU B 1 12 ? 20.047 -10.781 -2.379 1 98.5 12 LEU B C 1
ATOM 3051 O O . LEU B 1 12 ? 20.266 -10.961 -1.178 1 98.5 12 LEU B O 1
ATOM 3055 N N . THR B 1 13 ? 19.406 -9.758 -2.85 1 98.44 13 THR B N 1
ATOM 3056 C CA . THR B 1 13 ? 18.766 -8.805 -1.938 1 98.44 13 THR B CA 1
ATOM 3057 C C . THR B 1 13 ? 17.75 -9.5 -1.046 1 98.44 13 THR B C 1
ATOM 3059 O O . THR B 1 13 ? 17.734 -9.297 0.169 1 98.44 13 THR B O 1
ATOM 3062 N N . THR B 1 14 ? 16.922 -10.312 -1.651 1 98.25 14 THR B N 1
ATOM 3063 C CA . THR B 1 14 ? 15.938 -11.078 -0.903 1 98.25 14 THR B CA 1
ATOM 3064 C C . THR B 1 14 ? 16.625 -12.016 0.091 1 98.25 14 THR B C 1
ATOM 3066 O O . THR B 1 14 ? 16.156 -12.164 1.224 1 98.25 14 THR B O 1
ATOM 3069 N N . PHE B 1 15 ? 17.703 -12.625 -0.33 1 98 15 PHE B N 1
ATOM 3070 C CA . PHE B 1 15 ? 18.469 -13.516 0.539 1 98 15 PHE B CA 1
ATOM 3071 C C . PHE B 1 15 ? 18.984 -12.766 1.763 1 98 15 PHE B C 1
ATOM 3073 O O . PHE B 1 15 ? 18.891 -13.266 2.887 1 98 15 PHE B O 1
ATOM 3080 N N . ILE B 1 16 ? 19.484 -11.594 1.562 1 98 16 ILE B N 1
ATOM 3081 C CA . ILE B 1 16 ? 20.016 -10.773 2.645 1 98 16 ILE B CA 1
ATOM 3082 C C . ILE B 1 16 ? 18.891 -10.383 3.596 1 98 16 ILE B C 1
ATOM 3084 O O . ILE B 1 16 ? 19.062 -10.438 4.816 1 98 16 ILE B O 1
ATOM 3088 N N . ILE B 1 17 ? 17.766 -10.016 3.104 1 97.5 17 ILE B N 1
ATOM 3089 C CA . ILE B 1 17 ? 16.609 -9.656 3.914 1 97.5 17 ILE B CA 1
ATOM 3090 C C . ILE B 1 17 ? 16.172 -10.844 4.762 1 97.5 17 ILE B C 1
ATOM 3092 O O . ILE B 1 17 ? 15.898 -10.703 5.957 1 97.5 17 ILE B O 1
ATOM 3096 N N . LEU B 1 18 ? 16.172 -12.023 4.164 1 96.69 18 LEU B N 1
ATOM 3097 C CA . LEU B 1 18 ? 15.805 -13.242 4.887 1 96.69 18 LEU B CA 1
ATOM 3098 C C . LEU B 1 18 ? 16.797 -13.539 6 1 96.69 18 LEU B C 1
ATOM 3100 O O . LEU B 1 18 ? 16.406 -13.883 7.117 1 96.69 18 LEU B O 1
ATOM 3104 N N . ARG B 1 19 ? 18.031 -13.383 5.672 1 96.75 19 ARG B N 1
ATOM 3105 C CA . ARG B 1 19 ? 19.062 -13.711 6.652 1 96.75 19 ARG B CA 1
ATOM 3106 C C . ARG B 1 19 ? 19.047 -12.719 7.812 1 96.75 19 ARG B C 1
ATOM 3108 O O . ARG B 1 19 ? 19.203 -13.109 8.969 1 96.75 19 ARG B O 1
ATOM 3115 N N . LEU B 1 20 ? 18.875 -11.508 7.512 1 95.69 20 LEU B N 1
ATOM 3116 C CA . LEU B 1 20 ? 18.797 -10.5 8.562 1 95.69 20 LEU B CA 1
ATOM 3117 C C . LEU B 1 20 ? 17.516 -10.656 9.375 1 95.69 20 LEU B C 1
ATOM 3119 O O . LEU B 1 20 ? 17.531 -10.539 10.602 1 95.69 20 LEU B O 1
ATOM 3123 N N . GLY B 1 21 ? 16.406 -10.906 8.703 1 94 21 GLY B N 1
ATOM 3124 C CA . GLY B 1 21 ? 15.148 -11.117 9.391 1 94 21 GLY B CA 1
ATOM 3125 C C . GLY B 1 21 ? 15.156 -12.336 10.297 1 94 21 GLY B C 1
ATOM 3126 O O . GLY B 1 21 ? 14.5 -12.344 11.344 1 94 21 GLY B O 1
ATOM 3127 N N . ALA B 1 22 ? 15.898 -13.336 9.906 1 95 22 ALA B N 1
ATOM 3128 C CA . ALA B 1 22 ? 15.984 -14.57 10.672 1 95 22 ALA B CA 1
ATOM 3129 C C . ALA B 1 22 ? 16.5 -14.312 12.086 1 95 22 ALA B C 1
ATOM 3131 O O . ALA B 1 22 ? 16.141 -15.016 13.031 1 95 22 ALA B O 1
ATOM 3132 N N . GLN B 1 23 ? 17.328 -13.289 12.242 1 94.06 23 GLN B N 1
ATOM 3133 C CA . GLN B 1 23 ? 17.922 -12.969 13.539 1 94.06 23 GLN B CA 1
ATOM 3134 C C . GLN B 1 23 ? 16.844 -12.516 14.523 1 94.06 23 GLN B C 1
ATOM 3136 O O . GLN B 1 23 ? 17.031 -12.633 15.742 1 94.06 23 GLN B O 1
ATOM 3141 N N . ASP B 1 24 ? 15.75 -12.078 14.016 1 91.31 24 ASP B N 1
ATOM 3142 C CA . ASP B 1 24 ? 14.68 -11.562 14.867 1 91.31 24 ASP B CA 1
ATOM 3143 C C . ASP B 1 24 ? 13.531 -12.562 14.969 1 91.31 24 ASP B C 1
ATOM 3145 O O . ASP B 1 24 ? 12.523 -12.289 15.633 1 91.31 24 ASP B O 1
ATOM 3149 N N . THR B 1 25 ? 13.594 -13.656 14.281 1 91.69 25 THR B N 1
ATOM 3150 C CA . THR B 1 25 ? 12.547 -14.672 14.297 1 91.69 25 THR B CA 1
ATOM 3151 C C . THR B 1 25 ? 12.461 -15.344 15.664 1 91.69 25 THR B C 1
ATOM 3153 O O . THR B 1 25 ? 13.469 -15.82 16.188 1 91.69 25 THR B O 1
ATOM 3156 N N . PRO B 1 26 ? 11.297 -15.352 16.25 1 90.81 26 PRO B N 1
ATOM 3157 C CA . PRO B 1 26 ? 11.148 -16.062 17.531 1 90.81 26 PRO B CA 1
ATOM 3158 C C . PRO B 1 26 ? 11.148 -17.578 17.359 1 90.81 26 PRO B C 1
ATOM 3160 O O . PRO B 1 26 ? 11.234 -18.078 16.234 1 90.81 26 PRO B O 1
ATOM 3163 N N . ALA B 1 27 ? 11.062 -18.234 18.516 1 92.31 27 ALA B N 1
ATOM 3164 C CA . ALA B 1 27 ? 10.891 -19.688 18.438 1 92.31 27 ALA B CA 1
ATOM 3165 C C . ALA B 1 27 ? 9.562 -20.047 17.766 1 92.31 27 ALA B C 1
ATOM 3167 O O . ALA B 1 27 ? 8.531 -19.438 18.047 1 92.31 27 ALA B O 1
ATOM 3168 N N . THR B 1 28 ? 9.68 -20.844 16.781 1 89.31 28 THR B N 1
ATOM 3169 C CA . THR B 1 28 ? 8.516 -21.312 16.047 1 89.31 28 THR B CA 1
ATOM 3170 C C . THR B 1 28 ? 8.359 -22.828 16.172 1 89.31 28 THR B C 1
ATOM 3172 O O . THR B 1 28 ? 9.219 -23.5 16.75 1 89.31 28 THR B O 1
ATOM 3175 N N . PRO B 1 29 ? 7.223 -23.375 15.734 1 86.44 29 PRO B N 1
ATOM 3176 C CA . PRO B 1 29 ? 7.074 -24.828 15.773 1 86.44 29 PRO B CA 1
ATOM 3177 C C . PRO B 1 29 ? 8.141 -25.547 14.961 1 86.44 29 PRO B C 1
ATOM 3179 O O . PRO B 1 29 ? 8.383 -26.734 15.172 1 86.44 29 PRO B O 1
ATOM 3182 N N . TRP B 1 30 ? 8.875 -24.844 14.148 1 90.44 30 TRP B N 1
ATOM 3183 C CA . TRP B 1 30 ? 9.781 -25.484 13.203 1 90.44 30 TRP B CA 1
ATOM 3184 C C . TRP B 1 30 ? 11.227 -25.328 13.641 1 90.44 30 TRP B C 1
ATOM 3186 O O . TRP B 1 30 ? 12.094 -26.109 13.242 1 90.44 30 TRP B O 1
ATOM 3196 N N . ALA B 1 31 ? 11.445 -24.266 14.391 1 92.5 31 ALA B N 1
ATOM 3197 C CA . ALA B 1 31 ? 12.828 -23.984 14.766 1 92.5 31 ALA B CA 1
ATOM 3198 C C . ALA B 1 31 ? 12.898 -23.094 16 1 92.5 31 ALA B C 1
ATOM 3200 O O . ALA B 1 31 ? 11.93 -22.406 16.328 1 92.5 31 ALA B O 1
ATOM 3201 N N . GLY B 1 32 ? 14.102 -23.156 16.656 1 93.31 32 GLY B N 1
ATOM 3202 C CA . GLY B 1 32 ? 14.359 -22.219 17.734 1 93.31 32 GLY B CA 1
ATOM 3203 C C . GLY B 1 32 ? 14.516 -20.797 17.25 1 93.31 32 GLY B C 1
ATOM 3204 O O . GLY B 1 32 ? 14.445 -20.531 16.047 1 93.31 32 GLY B O 1
ATOM 3205 N N . ALA B 1 33 ? 14.695 -19.953 18.219 1 94.06 33 ALA B N 1
ATOM 3206 C CA . ALA B 1 33 ? 14.867 -18.531 17.891 1 94.06 33 ALA B CA 1
ATOM 3207 C C . ALA B 1 33 ? 16.109 -18.328 17.031 1 94.06 33 ALA B C 1
ATOM 3209 O O . ALA B 1 33 ? 17.094 -19.062 17.156 1 94.06 33 ALA B O 1
ATOM 3210 N N . ALA B 1 34 ? 16 -17.328 16.109 1 94.81 34 ALA B N 1
ATOM 3211 C CA . ALA B 1 34 ? 17.094 -16.938 15.242 1 94.81 34 ALA B CA 1
ATOM 3212 C C . ALA B 1 34 ? 17.641 -18.141 14.469 1 94.81 34 ALA B C 1
ATOM 3214 O O . ALA B 1 34 ? 18.844 -18.422 14.523 1 94.81 34 ALA B O 1
ATOM 3215 N N . PRO B 1 35 ? 16.781 -18.75 13.758 1 95.75 35 PRO B N 1
ATOM 3216 C CA . PRO B 1 35 ? 17.172 -19.969 13.047 1 95.75 35 PRO B CA 1
ATOM 3217 C C . PRO B 1 35 ? 18.281 -19.734 12.023 1 95.75 35 PRO B C 1
ATOM 3219 O O . PRO B 1 35 ? 18.391 -18.656 11.461 1 95.75 35 PRO B O 1
ATOM 3222 N N . GLY B 1 36 ? 19.031 -20.797 11.828 1 95.19 36 GLY B N 1
ATOM 3223 C CA . GLY B 1 36 ? 19.984 -20.781 10.727 1 95.19 36 GLY B CA 1
ATOM 3224 C C . GLY B 1 36 ? 19.328 -20.875 9.367 1 95.19 36 GLY B C 1
ATOM 3225 O O . GLY B 1 36 ? 18.109 -20.906 9.258 1 95.19 36 GLY B O 1
ATOM 3226 N N . TRP B 1 37 ? 20.109 -20.812 8.344 1 93.94 37 TRP B N 1
ATOM 3227 C CA . TRP B 1 37 ? 19.609 -20.797 6.973 1 93.94 37 TRP B CA 1
ATOM 3228 C C . TRP B 1 37 ? 18.75 -22.031 6.688 1 93.94 37 TRP B C 1
ATOM 3230 O O . TRP B 1 37 ? 17.625 -21.906 6.207 1 93.94 37 TRP B O 1
ATOM 3240 N N . ALA B 1 38 ? 19.219 -23.203 7.039 1 92.38 38 ALA B N 1
ATOM 3241 C CA . ALA B 1 38 ? 18.547 -24.469 6.727 1 92.38 38 ALA B CA 1
ATOM 3242 C C . ALA B 1 38 ? 17.203 -24.578 7.449 1 92.38 38 ALA B C 1
ATOM 3244 O O . ALA B 1 38 ? 16.219 -25.031 6.871 1 92.38 38 ALA B O 1
ATOM 3245 N N . GLN B 1 39 ? 17.203 -24.156 8.625 1 93.88 39 GLN B N 1
ATOM 3246 C CA . GLN B 1 39 ? 15.977 -24.188 9.414 1 93.88 39 GLN B CA 1
ATOM 3247 C C . GLN B 1 39 ? 14.961 -23.172 8.906 1 93.88 39 GLN B C 1
ATOM 3249 O O . GLN B 1 39 ? 13.773 -23.469 8.789 1 93.88 39 GLN B O 1
ATOM 3254 N N . HIS B 1 40 ? 15.492 -22 8.609 1 93.81 40 HIS B N 1
ATOM 3255 C CA . HIS B 1 40 ? 14.625 -20.891 8.195 1 93.81 40 HIS B CA 1
ATOM 3256 C C . HIS B 1 40 ? 13.93 -21.203 6.875 1 93.81 40 HIS B C 1
ATOM 3258 O O . HIS B 1 40 ? 12.781 -20.828 6.672 1 93.81 40 HIS B O 1
ATOM 3264 N N . MET B 1 41 ? 14.578 -21.906 5.992 1 91.94 41 MET B N 1
ATOM 3265 C CA . MET B 1 41 ? 13.992 -22.219 4.691 1 91.94 41 MET B CA 1
ATOM 3266 C C . MET B 1 41 ? 13.008 -23.375 4.793 1 91.94 41 MET B C 1
ATOM 3268 O O . MET B 1 41 ? 12.211 -23.594 3.885 1 91.94 41 MET B O 1
ATOM 3272 N N . ALA B 1 42 ? 12.969 -24.031 5.945 1 92.31 42 ALA B N 1
ATOM 3273 C CA . ALA B 1 42 ? 12.141 -25.234 6.109 1 92.31 42 ALA B CA 1
ATOM 3274 C C . ALA B 1 42 ? 10.797 -24.891 6.734 1 92.31 42 ALA B C 1
ATOM 3276 O O . ALA B 1 42 ? 10.039 -25.781 7.117 1 92.31 42 ALA B O 1
ATOM 3277 N N . PHE B 1 43 ? 10.57 -23.625 6.781 1 92.62 43 PHE B N 1
ATOM 3278 C CA . PHE B 1 43 ? 9.328 -23.172 7.391 1 92.62 43 PHE B CA 1
ATOM 3279 C C . PHE B 1 43 ? 8.133 -23.516 6.508 1 92.62 43 PHE B C 1
ATOM 3281 O O . PHE B 1 43 ? 8.266 -23.594 5.281 1 92.62 43 PHE B O 1
ATOM 3288 N N . TRP B 1 44 ? 6.941 -23.703 7.094 1 92.81 44 TRP B N 1
ATOM 3289 C CA . TRP B 1 44 ? 5.625 -23.719 6.461 1 92.81 44 TRP B CA 1
ATOM 3290 C C . TRP B 1 44 ? 5.52 -24.875 5.457 1 92.81 44 TRP B C 1
ATOM 3292 O O . TRP B 1 44 ? 5.625 -26.031 5.824 1 92.81 44 TRP B O 1
ATOM 3302 N N . ASP B 1 45 ? 5.367 -24.578 4.191 1 93.88 45 ASP B N 1
ATOM 3303 C CA . ASP B 1 45 ? 5.055 -25.609 3.203 1 93.88 45 ASP B CA 1
ATOM 3304 C C . ASP B 1 45 ? 6.25 -26.516 2.959 1 93.88 45 ASP B C 1
ATOM 3306 O O . ASP B 1 45 ? 6.094 -27.641 2.465 1 93.88 45 ASP B O 1
ATOM 3310 N N . ALA B 1 46 ? 7.43 -26.062 3.297 1 95.5 46 ALA B N 1
ATOM 3311 C CA . ALA B 1 46 ? 8.633 -26.859 3.084 1 95.5 46 ALA B CA 1
ATOM 3312 C C . ALA B 1 46 ? 8.555 -28.172 3.848 1 95.5 46 ALA B C 1
ATOM 3314 O O . ALA B 1 46 ? 9.016 -29.219 3.361 1 95.5 46 ALA B O 1
ATOM 3315 N N . GLY B 1 47 ? 7.98 -28.141 4.996 1 94 47 GLY B N 1
ATOM 3316 C CA . GLY B 1 47 ? 7.816 -29.344 5.805 1 94 47 GLY B CA 1
ATOM 3317 C C . GLY B 1 47 ? 6.914 -30.375 5.156 1 94 47 GLY B C 1
ATOM 3318 O O . GLY B 1 47 ? 7.145 -31.578 5.293 1 94 47 GLY B O 1
ATOM 3319 N N . TRP B 1 48 ? 5.961 -29.922 4.504 1 94.62 48 TRP B N 1
ATOM 3320 C CA . TRP B 1 48 ? 5.047 -30.828 3.826 1 94.62 48 TRP B CA 1
ATOM 3321 C C . TRP B 1 48 ? 5.742 -31.531 2.66 1 94.62 48 TRP B C 1
ATOM 3323 O O . TRP B 1 48 ? 5.539 -32.719 2.432 1 94.62 48 TRP B O 1
ATOM 3333 N N . TYR B 1 49 ? 6.543 -30.812 1.973 1 97.06 49 TYR B N 1
ATOM 3334 C CA . TYR B 1 49 ? 7.273 -31.422 0.862 1 97.06 49 TYR B CA 1
ATOM 3335 C C . TYR B 1 49 ? 8.289 -32.438 1.364 1 97.06 49 TYR B C 1
ATOM 3337 O O . TYR B 1 49 ? 8.508 -33.469 0.727 1 97.06 49 TYR B O 1
ATOM 3345 N N . GLU B 1 50 ? 8.852 -32.125 2.459 1 96.19 50 GLU B N 1
ATOM 3346 C CA . GLU B 1 50 ? 9.758 -33.094 3.057 1 96.19 50 GLU B CA 1
ATOM 3347 C C . GLU B 1 50 ? 9.016 -34.375 3.463 1 96.19 50 GLU B C 1
ATOM 3349 O O . GLU B 1 50 ? 9.508 -35.469 3.27 1 96.19 50 GLU B O 1
ATOM 3354 N N . ARG B 1 51 ? 7.875 -34.188 4.016 1 95.56 51 ARG B N 1
ATOM 3355 C CA . ARG B 1 51 ? 7.051 -35.312 4.426 1 95.56 51 ARG B CA 1
ATOM 3356 C C . ARG B 1 51 ? 6.703 -36.188 3.232 1 95.56 51 ARG B C 1
ATOM 3358 O O . ARG B 1 51 ? 6.723 -37.438 3.338 1 95.56 51 ARG B O 1
ATOM 3365 N N . ILE B 1 52 ? 6.387 -35.625 2.193 1 97.12 52 ILE B N 1
ATOM 3366 C CA . ILE B 1 52 ? 6.082 -36.344 0.974 1 97.12 52 ILE B CA 1
ATOM 3367 C C . ILE B 1 52 ? 7.293 -37.188 0.551 1 97.12 52 ILE B C 1
ATOM 3369 O O . ILE B 1 52 ? 7.156 -38.344 0.147 1 97.12 52 ILE B O 1
ATOM 3373 N N . SER B 1 53 ? 8.406 -36.562 0.587 1 95.62 53 SER B N 1
ATOM 3374 C CA . SER B 1 53 ? 9.633 -37.25 0.198 1 95.62 53 SER B CA 1
ATOM 3375 C C . SER B 1 53 ? 9.922 -38.438 1.114 1 95.62 53 SER B C 1
ATOM 3377 O O . SER B 1 53 ? 10.398 -39.469 0.659 1 95.62 53 SER B O 1
ATOM 3379 N N . ARG B 1 54 ? 9.547 -38.406 2.359 1 94.56 54 ARG B N 1
ATOM 3380 C CA . ARG B 1 54 ? 9.883 -39.406 3.355 1 94.56 54 ARG B CA 1
ATOM 3381 C C . ARG B 1 54 ? 8.812 -40.5 3.43 1 94.56 54 ARG B C 1
ATOM 3383 O O . ARG B 1 54 ? 9.117 -41.688 3.537 1 94.56 54 ARG B O 1
ATOM 3390 N N . GLU B 1 55 ? 7.539 -40 3.387 1 96.06 55 GLU B N 1
ATOM 3391 C CA . GLU B 1 55 ? 6.445 -40.906 3.73 1 96.06 55 GLU B CA 1
ATOM 3392 C C . GLU B 1 55 ? 5.531 -41.156 2.531 1 96.06 55 GLU B C 1
ATOM 3394 O O . GLU B 1 55 ? 4.711 -42.062 2.547 1 96.06 55 GLU B O 1
ATOM 3399 N N . GLY B 1 56 ? 5.688 -40.312 1.536 1 96.12 56 GLY B N 1
ATOM 3400 C CA . GLY B 1 56 ? 4.746 -40.406 0.43 1 96.12 56 GLY B CA 1
ATOM 3401 C C . GLY B 1 56 ? 3.381 -39.812 0.763 1 96.12 56 GLY B C 1
ATOM 3402 O O . GLY B 1 56 ? 3.264 -38.938 1.612 1 96.12 56 GLY B O 1
ATOM 3403 N N . TYR B 1 57 ? 2.383 -40.25 -0.045 1 97.44 57 TYR B N 1
ATOM 3404 C CA . TYR B 1 57 ? 1.006 -39.812 0.167 1 97.44 57 TYR B CA 1
ATOM 3405 C C . TYR B 1 57 ? 0.216 -40.875 0.939 1 97.44 57 TYR B C 1
ATOM 3407 O O . TYR B 1 57 ? 0.339 -42.062 0.674 1 97.44 57 TYR B O 1
ATOM 3415 N N . PRO B 1 58 ? -0.524 -40.469 1.917 1 96.38 58 PRO B N 1
ATOM 3416 C CA . PRO B 1 58 ? -1.241 -41.469 2.729 1 96.38 58 PRO B CA 1
ATOM 3417 C C . PRO B 1 58 ? -2.336 -42.188 1.948 1 96.38 58 PRO B C 1
ATOM 3419 O O . PRO B 1 58 ? -3.104 -41.562 1.222 1 96.38 58 PRO B O 1
ATOM 3422 N N . ALA B 1 59 ? -2.461 -43.438 2.188 1 96 59 ALA B N 1
ATOM 3423 C CA . ALA B 1 59 ? -3.486 -44.25 1.549 1 96 59 ALA B CA 1
ATOM 3424 C C . ALA B 1 59 ? -4.848 -44.031 2.199 1 96 59 ALA B C 1
ATOM 3426 O O . ALA B 1 59 ? -5.887 -44.188 1.55 1 96 59 ALA B O 1
ATOM 3427 N N . THR B 1 60 ? -4.773 -43.781 3.424 1 95.12 60 THR B N 1
ATOM 3428 C CA . THR B 1 60 ? -5.973 -43.406 4.172 1 95.12 60 THR B CA 1
ATOM 3429 C C . THR B 1 60 ? -5.883 -41.969 4.676 1 95.12 60 THR B C 1
ATOM 3431 O O . THR B 1 60 ? -4.895 -41.594 5.309 1 95.12 60 THR B O 1
ATOM 3434 N N . LEU B 1 61 ? -6.914 -41.219 4.398 1 95.31 61 LEU B N 1
ATOM 3435 C CA . LEU B 1 61 ? -6.906 -39.812 4.812 1 95.31 61 LEU B CA 1
ATOM 3436 C C . LEU B 1 61 ? -6.934 -39.719 6.332 1 95.31 61 LEU B C 1
ATOM 3438 O O . LEU B 1 61 ? -7.766 -40.344 6.992 1 95.31 61 LEU B O 1
ATOM 3442 N N . PRO B 1 62 ? -6.02 -38.969 6.855 1 94.12 62 PRO B N 1
ATOM 3443 C CA . PRO B 1 62 ? -6.074 -38.75 8.305 1 94.12 62 PRO B CA 1
ATOM 3444 C C . PRO B 1 62 ? -7.293 -37.938 8.727 1 94.12 62 PRO B C 1
ATOM 3446 O O . PRO B 1 62 ? -7.699 -37 8.023 1 94.12 62 PRO B O 1
ATOM 3449 N N . VAL B 1 63 ? -7.891 -38.25 9.844 1 92.25 63 VAL B N 1
ATOM 3450 C CA . VAL B 1 63 ? -9.07 -37.562 10.352 1 92.25 63 VAL B CA 1
ATOM 3451 C C . VAL B 1 63 ? -8.828 -37.125 11.797 1 92.25 63 VAL B C 1
ATOM 3453 O O . VAL B 1 63 ? -8.062 -37.75 12.523 1 92.25 63 VAL B O 1
ATOM 3456 N N . ASP B 1 64 ? -9.422 -35.969 12.141 1 89.62 64 ASP B N 1
ATOM 3457 C CA . ASP B 1 64 ? -9.305 -35.469 13.508 1 89.62 64 ASP B CA 1
ATOM 3458 C C . ASP B 1 64 ? -10.312 -36.188 14.422 1 89.62 64 ASP B C 1
ATOM 3460 O O . ASP B 1 64 ? -10.93 -37.156 14.031 1 89.62 64 ASP B O 1
ATOM 3464 N N . GLY B 1 65 ? -10.406 -35.719 15.75 1 87.44 65 GLY B N 1
ATOM 3465 C CA . GLY B 1 65 ? -11.281 -36.344 16.75 1 87.44 65 GLY B CA 1
ATOM 3466 C C . GLY B 1 65 ? -12.742 -36.281 16.359 1 87.44 65 GLY B C 1
ATOM 3467 O O . GLY B 1 65 ? -13.531 -37.125 16.812 1 87.44 65 GLY B O 1
ATOM 3468 N N . ASP B 1 66 ? -13.156 -35.438 15.445 1 87 66 ASP B N 1
ATOM 3469 C CA . ASP B 1 66 ? -14.547 -35.25 15.031 1 87 66 ASP B CA 1
ATOM 3470 C C . ASP B 1 66 ? -14.828 -35.969 13.711 1 87 66 ASP B C 1
ATOM 3472 O O . ASP B 1 66 ? -15.906 -35.844 13.141 1 87 66 ASP B O 1
ATOM 3476 N N . GLY B 1 67 ? -13.797 -36.656 13.18 1 85.62 67 GLY B N 1
ATOM 3477 C CA . GLY B 1 67 ? -13.961 -37.406 11.938 1 85.62 67 GLY B CA 1
ATOM 3478 C C . GLY B 1 67 ? -13.734 -36.562 10.703 1 85.62 67 GLY B C 1
ATOM 3479 O O . GLY B 1 67 ? -14.008 -37 9.586 1 85.62 67 GLY B O 1
ATOM 3480 N N . ARG B 1 68 ? -13.359 -35.406 10.906 1 87.31 68 ARG B N 1
ATOM 3481 C CA . ARG B 1 68 ? -13.078 -34.531 9.781 1 87.31 68 ARG B CA 1
ATOM 3482 C C . ARG B 1 68 ? -11.648 -34.719 9.273 1 87.31 68 ARG B C 1
ATOM 3484 O O . ARG B 1 68 ? -10.727 -34.969 10.062 1 87.31 68 ARG B O 1
ATOM 3491 N N . VAL B 1 69 ? -11.484 -34.625 7.914 1 90.69 69 VAL B N 1
ATOM 3492 C CA . VAL B 1 69 ? -10.172 -34.781 7.301 1 90.69 69 VAL B CA 1
ATOM 3493 C C . VAL B 1 69 ? -9.219 -33.719 7.797 1 90.69 69 VAL B C 1
ATOM 3495 O O . VAL B 1 69 ? -9.57 -32.531 7.809 1 90.69 69 VAL B O 1
ATOM 3498 N N . SER B 1 70 ? -8.047 -34.125 8.25 1 91.81 70 SER B N 1
ATOM 3499 C CA . SER B 1 70 ? -7.02 -33.188 8.719 1 91.81 70 SER B CA 1
ATOM 3500 C C . SER B 1 70 ? -6.047 -32.844 7.598 1 91.81 70 SER B C 1
ATOM 3502 O O . SER B 1 70 ? -6.043 -33.469 6.547 1 91.81 70 SER B O 1
ATOM 3504 N N . GLN B 1 71 ? -5.352 -31.828 7.895 1 91.19 71 GLN B N 1
ATOM 3505 C CA . GLN B 1 71 ? -4.34 -31.422 6.922 1 91.19 71 GLN B CA 1
ATOM 3506 C C . GLN B 1 71 ? -3.418 -32.594 6.57 1 91.19 71 GLN B C 1
ATOM 3508 O O . GLN B 1 71 ? -3.029 -33.344 7.445 1 91.19 71 GLN B O 1
ATOM 3513 N N . ASN B 1 72 ? -3.17 -32.719 5.277 1 93.75 72 ASN B N 1
ATOM 3514 C CA . ASN B 1 72 ? -2.316 -33.812 4.836 1 93.75 72 ASN B CA 1
ATOM 3515 C C . ASN B 1 72 ? -1.614 -33.469 3.523 1 93.75 72 ASN B C 1
ATOM 3517 O O . ASN B 1 72 ? -1.891 -32.438 2.906 1 93.75 72 ASN B O 1
ATOM 3521 N N . SER B 1 73 ? -0.809 -34.406 3.031 1 96 73 SER B N 1
ATOM 3522 C CA . SER B 1 73 ? 0.151 -34.156 1.961 1 96 73 SER B CA 1
ATOM 3523 C C . SER B 1 73 ? -0.539 -34.094 0.602 1 96 73 SER B C 1
ATOM 3525 O O . SER B 1 73 ? 0.033 -33.594 -0.369 1 96 73 SER B O 1
ATOM 3527 N N . TRP B 1 74 ? -1.757 -34.531 0.468 1 95.81 74 TRP B N 1
ATOM 3528 C CA . TRP B 1 74 ? -2.459 -34.531 -0.811 1 95.81 74 TRP B CA 1
ATOM 3529 C C . TRP B 1 74 ? -2.717 -33.125 -1.309 1 95.81 74 TRP B C 1
ATOM 3531 O O . TRP B 1 74 ? -3.051 -32.906 -2.479 1 95.81 74 TRP B O 1
ATOM 3541 N N . ALA B 1 75 ? -2.512 -32.125 -0.433 1 94.25 75 ALA B N 1
ATOM 3542 C CA . ALA B 1 75 ? -2.674 -30.734 -0.816 1 94.25 75 ALA B CA 1
ATOM 3543 C 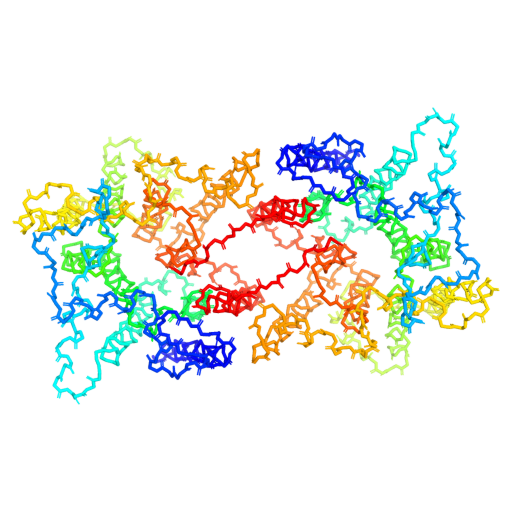C . ALA B 1 75 ? -1.481 -30.25 -1.636 1 94.25 75 ALA B C 1
ATOM 3545 O O . ALA B 1 75 ? -1.553 -29.203 -2.291 1 94.25 75 ALA B O 1
ATOM 3546 N N . PHE B 1 76 ? -0.36 -31.016 -1.638 1 96.25 76 PHE B N 1
ATOM 3547 C CA . PHE B 1 76 ? 0.88 -30.594 -2.281 1 96.25 76 PHE B CA 1
ATOM 3548 C C . PHE B 1 76 ? 1.221 -31.516 -3.447 1 96.25 76 PHE B C 1
ATOM 3550 O O . PHE B 1 76 ? 1.138 -32.75 -3.324 1 96.25 76 PHE B O 1
ATOM 3557 N N . MET B 1 77 ? 1.594 -30.938 -4.551 1 97.12 77 MET B N 1
ATOM 3558 C CA . MET B 1 77 ? 1.84 -31.688 -5.785 1 97.12 77 MET B CA 1
ATOM 3559 C C . MET B 1 77 ? 3.205 -32.375 -5.746 1 97.12 77 MET B C 1
ATOM 3561 O O . MET B 1 77 ? 4.086 -31.953 -4.992 1 97.12 77 MET B O 1
ATOM 3565 N N . PRO B 1 78 ? 3.424 -33.312 -6.555 1 97.62 78 PRO B N 1
ATOM 3566 C CA . PRO B 1 78 ? 4.562 -34.219 -6.379 1 97.62 78 PRO B CA 1
ATOM 3567 C C . PRO B 1 78 ? 5.812 -33.75 -7.121 1 97.62 78 PRO B C 1
ATOM 3569 O O . PRO B 1 78 ? 6.902 -34.281 -6.887 1 97.62 78 PRO B O 1
ATOM 3572 N N . LEU B 1 79 ? 5.73 -32.812 -7.977 1 98.31 79 LEU B N 1
ATOM 3573 C CA . LEU B 1 79 ? 6.836 -32.562 -8.891 1 98.31 79 LEU B CA 1
ATOM 3574 C C . LEU B 1 79 ? 8.07 -32.062 -8.133 1 98.31 79 LEU B C 1
ATOM 3576 O O . LEU B 1 79 ? 9.188 -32.5 -8.422 1 98.31 79 LEU B O 1
ATOM 3580 N N . LEU B 1 80 ? 7.941 -31.172 -7.18 1 98.38 80 LEU B N 1
ATOM 3581 C CA . LEU B 1 80 ? 9.086 -30.625 -6.465 1 98.38 80 LEU B CA 1
ATOM 3582 C C . LEU B 1 80 ? 9.812 -31.703 -5.676 1 98.38 80 LEU B C 1
ATOM 3584 O O . LEU B 1 80 ? 11.023 -31.875 -5.801 1 98.38 80 LEU B O 1
ATOM 3588 N N . PRO B 1 81 ? 9.117 -32.469 -4.812 1 97.88 81 PRO B N 1
ATOM 3589 C CA . PRO B 1 81 ? 9.836 -33.531 -4.086 1 97.88 81 PRO B CA 1
ATOM 3590 C C . PRO B 1 81 ? 10.438 -34.594 -5.008 1 97.88 81 PRO B C 1
ATOM 3592 O O . PRO B 1 81 ? 11.492 -35.156 -4.703 1 97.88 81 PRO B O 1
ATOM 3595 N N . LEU B 1 82 ? 9.797 -34.844 -6.133 1 97.81 82 LEU B N 1
ATOM 3596 C CA . LEU B 1 82 ? 10.367 -35.781 -7.105 1 97.81 82 LEU B CA 1
ATOM 3597 C C . LEU B 1 82 ? 11.695 -35.25 -7.641 1 97.81 82 LEU B C 1
ATOM 3599 O O . LEU B 1 82 ? 12.68 -36 -7.699 1 97.81 82 LEU B O 1
ATOM 3603 N N . LEU B 1 83 ? 11.719 -34 -8.016 1 98.31 83 LEU B N 1
ATOM 3604 C CA . LEU B 1 83 ? 12.938 -33.406 -8.562 1 98.31 83 LEU B CA 1
ATOM 3605 C C . LEU B 1 83 ? 14.008 -33.25 -7.48 1 98.31 83 LEU B C 1
ATOM 3607 O O . LEU B 1 83 ? 15.195 -33.438 -7.758 1 98.31 83 LEU B O 1
ATOM 3611 N N . ALA B 1 84 ? 13.609 -32.906 -6.316 1 98 84 ALA B N 1
ATOM 3612 C CA . ALA B 1 84 ? 14.547 -32.844 -5.199 1 98 84 ALA B CA 1
ATOM 3613 C C . ALA B 1 84 ? 15.164 -34.219 -4.965 1 98 84 ALA B C 1
ATOM 3615 O O . ALA B 1 84 ? 16.359 -34.344 -4.648 1 98 84 ALA B O 1
ATOM 3616 N N . GLY B 1 85 ? 14.344 -35.281 -5.102 1 97.06 85 GLY B N 1
ATOM 3617 C CA . GLY B 1 85 ? 14.82 -36.656 -4.949 1 97.06 85 GLY B CA 1
ATOM 3618 C C . GLY B 1 85 ? 15.891 -37.031 -5.953 1 97.06 85 GLY B C 1
ATOM 3619 O O . GLY B 1 85 ? 16.812 -37.781 -5.633 1 97.06 85 GLY B O 1
ATOM 3620 N N . VAL B 1 86 ? 15.75 -36.531 -7.121 1 97.25 86 VAL B N 1
ATOM 3621 C CA . VAL B 1 86 ? 16.734 -36.781 -8.164 1 97.25 86 VAL B CA 1
ATOM 3622 C C . VAL B 1 86 ? 18.094 -36.25 -7.73 1 97.25 86 VAL B C 1
ATOM 3624 O O . VAL B 1 86 ? 19.141 -36.844 -8.086 1 97.25 86 VAL B O 1
ATOM 3627 N N . LEU B 1 87 ? 18.125 -35.219 -6.887 1 97 87 LEU B N 1
ATOM 3628 C CA . LEU B 1 87 ? 19.375 -34.625 -6.43 1 97 87 LEU B CA 1
ATOM 3629 C C . LEU B 1 87 ? 19.875 -35.312 -5.164 1 97 87 LEU B C 1
ATOM 3631 O O . LEU B 1 87 ? 20.875 -34.875 -4.578 1 97 87 LEU B O 1
ATOM 3635 N N . GLY B 1 88 ? 19.266 -36.344 -4.82 1 92.81 88 GLY B N 1
ATOM 3636 C CA . GLY B 1 88 ? 19.609 -37.062 -3.604 1 92.81 88 GLY B CA 1
ATOM 3637 C C . GLY B 1 88 ? 21.016 -37.625 -3.613 1 92.81 88 GLY B C 1
ATOM 3638 O O . GLY B 1 88 ? 21.625 -37.812 -2.555 1 92.81 88 GLY B O 1
ATOM 3639 N N . TRP B 1 89 ? 21.547 -37.844 -4.773 1 94.75 89 TRP B N 1
ATOM 3640 C CA . TRP B 1 89 ? 22.875 -38.438 -4.898 1 94.75 89 TRP B CA 1
ATOM 3641 C C . TRP B 1 89 ? 23.938 -37.469 -4.359 1 94.75 89 TRP B C 1
ATOM 3643 O O . TRP B 1 89 ? 25.062 -37.906 -4.035 1 94.75 89 TRP B O 1
ATOM 3653 N N . THR B 1 90 ? 23.719 -36.219 -4.141 1 95.81 90 THR B N 1
ATOM 3654 C CA . THR B 1 90 ? 24.672 -35.219 -3.668 1 95.81 90 THR B CA 1
ATOM 3655 C C . THR B 1 90 ? 24.969 -35.406 -2.182 1 95.81 90 THR B C 1
ATOM 3657 O O . THR B 1 90 ? 25.953 -34.906 -1.666 1 95.81 90 THR B O 1
ATOM 3660 N N . GLY B 1 91 ? 24.047 -36.031 -1.429 1 95.88 91 GLY B N 1
ATOM 3661 C CA . GLY B 1 91 ? 24.172 -36.156 0.014 1 95.88 91 GLY B CA 1
ATOM 3662 C C . GLY B 1 91 ? 23.641 -34.969 0.774 1 95.88 91 GLY B C 1
ATOM 3663 O O . GLY B 1 91 ? 23.656 -34.938 2.006 1 95.88 91 GLY B O 1
ATOM 3664 N N . TRP B 1 92 ? 23.109 -34 0.029 1 95.75 92 TRP B N 1
ATOM 3665 C CA . TRP B 1 92 ? 22.516 -32.844 0.661 1 95.75 92 TRP B CA 1
ATOM 3666 C C . TRP B 1 92 ? 21.188 -33.188 1.321 1 95.75 92 TRP B C 1
ATOM 3668 O O . TRP B 1 92 ? 20.578 -34.188 0.991 1 95.75 92 TRP B O 1
ATOM 3678 N N . SER B 1 93 ? 20.828 -32.375 2.307 1 95.5 93 SER B N 1
ATOM 3679 C CA . SER B 1 93 ? 19.516 -32.562 2.912 1 95.5 93 SER B CA 1
ATOM 3680 C C . SER B 1 93 ? 18.406 -32.344 1.891 1 95.5 93 SER B C 1
ATOM 3682 O O . SER B 1 93 ? 18.641 -31.734 0.838 1 95.5 93 SER B O 1
ATOM 3684 N N . PHE B 1 94 ? 17.266 -32.844 2.137 1 95.62 94 PHE B N 1
ATOM 3685 C CA . PHE B 1 94 ? 16.109 -32.656 1.266 1 95.62 94 PHE B CA 1
ATOM 3686 C C . PHE B 1 94 ? 15.898 -31.156 1.003 1 95.62 94 PHE B C 1
ATOM 3688 O O . PHE B 1 94 ? 15.68 -30.75 -0.14 1 95.62 94 PHE B O 1
ATOM 3695 N N . HIS B 1 95 ? 15.93 -30.359 2.096 1 95.75 95 HIS B N 1
ATOM 3696 C CA . HIS B 1 95 ? 15.648 -28.938 1.975 1 95.75 95 HIS B CA 1
ATOM 3697 C C . HIS B 1 95 ? 16.672 -28.25 1.068 1 95.75 95 HIS B C 1
ATOM 3699 O O . HIS B 1 95 ? 16.312 -27.359 0.285 1 95.75 95 HIS B O 1
ATOM 3705 N N . ALA B 1 96 ? 17.859 -28.625 1.18 1 96.19 96 ALA B N 1
ATOM 3706 C CA . ALA B 1 96 ? 18.891 -28.062 0.318 1 96.19 96 ALA B CA 1
ATOM 3707 C C . ALA B 1 96 ? 18.656 -28.422 -1.143 1 96.19 96 ALA B C 1
ATOM 3709 O O . ALA B 1 96 ? 18.781 -27.578 -2.033 1 96.19 96 ALA B O 1
ATOM 3710 N N . CYS B 1 97 ? 18.297 -29.688 -1.393 1 97.88 97 CYS B N 1
ATOM 3711 C CA . CYS B 1 97 ? 18.016 -30.141 -2.746 1 97.88 97 CYS B CA 1
ATOM 3712 C C . CYS B 1 97 ? 16.797 -29.438 -3.324 1 97.88 97 CYS B C 1
ATOM 3714 O O . CYS B 1 97 ? 16.828 -28.953 -4.461 1 97.88 97 CYS B O 1
ATOM 3716 N N . ALA B 1 98 ? 15.781 -29.391 -2.527 1 98.06 98 ALA B N 1
ATOM 3717 C CA . ALA B 1 98 ? 14.547 -28.75 -2.975 1 98.06 98 ALA B CA 1
ATOM 3718 C C . ALA B 1 98 ? 14.766 -27.266 -3.227 1 98.06 98 ALA B C 1
ATOM 3720 O O . ALA B 1 98 ? 14.219 -26.703 -4.176 1 98.06 98 ALA B O 1
ATOM 3721 N N . ALA B 1 99 ? 15.547 -26.594 -2.359 1 97.69 99 ALA B N 1
ATOM 3722 C CA . ALA B 1 99 ? 15.875 -25.188 -2.559 1 97.69 99 ALA B CA 1
ATOM 3723 C C . ALA B 1 99 ? 16.672 -25 -3.852 1 97.69 99 ALA B C 1
ATOM 3725 O O . ALA B 1 99 ? 16.453 -24.016 -4.566 1 97.69 99 ALA B O 1
ATOM 3726 N N . ALA B 1 100 ? 17.547 -25.891 -4.109 1 98 100 ALA B N 1
ATOM 3727 C CA . ALA B 1 100 ? 18.344 -25.812 -5.34 1 98 100 ALA B CA 1
ATOM 3728 C C . ALA B 1 100 ? 17.438 -25.891 -6.57 1 98 100 ALA B C 1
ATOM 3730 O O . ALA B 1 100 ? 17.641 -25.156 -7.543 1 98 100 ALA B O 1
ATOM 3731 N N . VAL B 1 101 ? 16.484 -26.797 -6.523 1 98.56 101 VAL B N 1
ATOM 3732 C CA . VAL B 1 101 ? 15.531 -26.922 -7.613 1 98.56 101 VAL B CA 1
ATOM 3733 C C . VAL B 1 101 ? 14.742 -25.625 -7.762 1 98.56 101 VAL B C 1
ATOM 3735 O O . VAL B 1 101 ? 14.555 -25.125 -8.875 1 98.56 101 VAL B O 1
ATOM 3738 N N . SER B 1 102 ? 14.297 -25.109 -6.641 1 98.5 102 SER B N 1
ATOM 3739 C CA . SER B 1 102 ? 13.508 -23.891 -6.641 1 98.5 102 SER B CA 1
ATOM 3740 C C . SER B 1 102 ? 14.312 -22.719 -7.207 1 98.5 102 SER B C 1
ATOM 3742 O O . SER B 1 102 ? 13.805 -21.953 -8.031 1 98.5 102 SER B O 1
ATOM 3744 N N . VAL B 1 103 ? 15.547 -22.547 -6.836 1 98.56 103 VAL B N 1
ATOM 3745 C CA . VAL B 1 103 ? 16.391 -21.438 -7.277 1 98.56 103 VAL B CA 1
ATOM 3746 C C . VAL B 1 103 ? 16.672 -21.562 -8.766 1 98.56 103 VAL B C 1
ATOM 3748 O O . VAL B 1 103 ? 16.641 -20.578 -9.508 1 98.56 103 VAL B O 1
ATOM 3751 N N . ALA B 1 104 ? 16.953 -22.797 -9.219 1 98.75 104 ALA B N 1
ATOM 3752 C CA . ALA B 1 104 ? 17.188 -23.031 -10.641 1 98.75 104 ALA B CA 1
ATOM 3753 C C . ALA B 1 104 ? 15.953 -22.703 -11.469 1 98.75 104 ALA B C 1
ATOM 3755 O O . ALA B 1 104 ? 16.047 -22.078 -12.523 1 98.75 104 ALA B O 1
ATOM 3756 N N . ALA B 1 105 ? 14.852 -23.188 -10.984 1 98.88 105 ALA B N 1
ATOM 3757 C CA . ALA B 1 105 ? 13.594 -22.906 -11.664 1 98.88 105 ALA B CA 1
ATOM 3758 C C . ALA B 1 105 ? 13.305 -21.406 -11.672 1 98.88 105 ALA B C 1
ATOM 3760 O O . ALA B 1 105 ? 12.758 -20.875 -12.641 1 98.88 105 ALA B O 1
ATOM 3761 N N . SER B 1 106 ? 13.617 -20.75 -10.547 1 98.88 106 SER B N 1
ATOM 3762 C CA . SER B 1 106 ? 13.453 -19.297 -10.445 1 98.88 106 SER B CA 1
ATOM 3763 C C . SER B 1 106 ? 14.281 -18.578 -11.5 1 98.88 106 SER B C 1
ATOM 3765 O O . SER B 1 106 ? 13.773 -17.672 -12.172 1 98.88 106 SER B O 1
ATOM 3767 N N . ALA B 1 107 ? 15.5 -18.922 -11.68 1 98.88 107 ALA B N 1
ATOM 3768 C CA . ALA B 1 107 ? 16.359 -18.344 -12.719 1 98.88 107 ALA B CA 1
ATOM 3769 C C . ALA B 1 107 ? 15.789 -18.625 -14.109 1 98.88 107 ALA B C 1
ATOM 3771 O O . ALA B 1 107 ? 15.75 -17.734 -14.961 1 98.88 107 ALA B O 1
ATOM 3772 N N . GLY B 1 108 ? 15.367 -19.859 -14.312 1 98.88 108 GLY B N 1
ATOM 3773 C CA . GLY B 1 108 ? 14.75 -20.203 -15.586 1 98.88 108 GLY B CA 1
ATOM 3774 C C . GLY B 1 108 ? 13.492 -19.406 -15.875 1 98.88 108 GLY B C 1
ATOM 3775 O O . GLY B 1 108 ? 13.266 -19 -17.016 1 98.88 108 GLY B O 1
ATOM 3776 N N . ALA B 1 109 ? 12.711 -19.234 -14.844 1 98.88 109 ALA B N 1
ATOM 3777 C CA . ALA B 1 109 ? 11.477 -18.453 -15.008 1 98.88 109 ALA B CA 1
ATOM 3778 C C . ALA B 1 109 ? 11.781 -17.031 -15.445 1 98.88 109 ALA B C 1
ATOM 3780 O O . ALA B 1 109 ? 11.055 -16.469 -16.266 1 98.88 109 ALA B O 1
ATOM 3781 N N . ALA B 1 110 ? 12.812 -16.422 -14.867 1 98.88 110 ALA B N 1
ATOM 3782 C CA . ALA B 1 110 ? 13.203 -15.07 -15.25 1 98.88 110 ALA B CA 1
ATOM 3783 C C . ALA B 1 110 ? 13.594 -15 -16.719 1 98.88 110 ALA B C 1
ATOM 3785 O O . ALA B 1 110 ? 13.188 -14.094 -17.438 1 98.88 110 ALA B O 1
ATOM 3786 N N . ILE B 1 111 ? 14.359 -15.945 -17.203 1 98.81 111 ILE B N 1
ATOM 3787 C CA . ILE B 1 111 ? 14.805 -16 -18.594 1 98.81 111 ILE B CA 1
ATOM 3788 C C . ILE B 1 111 ? 13.602 -16.188 -19.516 1 98.81 111 ILE B C 1
ATOM 3790 O O . ILE B 1 111 ? 13.469 -15.484 -20.516 1 98.81 111 ILE B O 1
ATOM 3794 N N . VAL B 1 112 ? 12.75 -17.109 -19.156 1 98.88 112 VAL B N 1
ATOM 3795 C CA . VAL B 1 112 ? 11.586 -17.438 -19.969 1 98.88 112 VAL B CA 1
ATOM 3796 C C . VAL B 1 112 ? 10.656 -16.234 -20.062 1 98.88 112 VAL B C 1
ATOM 3798 O O . VAL B 1 112 ? 10.164 -15.891 -21.141 1 98.88 112 VAL B O 1
ATOM 3801 N N . ALA B 1 113 ? 10.438 -15.578 -18.969 1 98.75 113 ALA B N 1
ATOM 3802 C CA . ALA B 1 113 ? 9.562 -14.406 -18.953 1 98.75 113 ALA B CA 1
ATOM 3803 C C . ALA B 1 113 ? 10.133 -13.289 -19.828 1 98.75 113 ALA B C 1
ATOM 3805 O O . ALA B 1 113 ? 9.398 -12.633 -20.562 1 98.75 113 ALA B O 1
ATOM 3806 N N . ASP B 1 114 ? 11.406 -13.07 -19.703 1 98.75 114 ASP B N 1
ATOM 3807 C CA . ASP B 1 114 ? 12.055 -12.062 -20.531 1 98.75 114 ASP B CA 1
ATOM 3808 C C . ASP B 1 114 ? 11.945 -12.398 -22.016 1 98.75 114 ASP B C 1
ATOM 3810 O O . ASP B 1 114 ? 11.641 -11.531 -22.828 1 98.75 114 ASP B O 1
ATOM 3814 N N . ARG B 1 115 ? 12.188 -13.625 -22.375 1 98.38 115 ARG B N 1
ATOM 3815 C CA . ARG B 1 115 ? 12.102 -14.055 -23.766 1 98.38 115 ARG B CA 1
ATOM 3816 C C . ARG B 1 115 ? 10.672 -13.938 -24.297 1 98.38 115 ARG B C 1
ATOM 3818 O O . ARG B 1 115 ? 10.461 -13.633 -25.469 1 98.38 115 ARG B O 1
ATOM 3825 N N . TRP B 1 116 ? 9.758 -14.125 -23.438 1 98.25 116 TRP B N 1
ATOM 3826 C CA . TRP B 1 116 ? 8.336 -14.133 -23.781 1 98.25 116 TRP B CA 1
ATOM 3827 C C . TRP B 1 116 ? 7.809 -12.711 -23.906 1 98.25 116 TRP B C 1
ATOM 3829 O O . TRP B 1 116 ? 7.086 -12.398 -24.859 1 98.25 116 TRP B O 1
ATOM 3839 N N . LEU B 1 117 ? 8.203 -11.773 -23.062 1 98.44 117 LEU B N 1
ATOM 3840 C CA . LEU B 1 117 ? 7.453 -10.531 -22.953 1 98.44 117 LEU B CA 1
ATOM 3841 C C . LEU B 1 117 ? 8.305 -9.344 -23.391 1 98.44 117 LEU B C 1
ATOM 3843 O O . LEU B 1 117 ? 7.773 -8.273 -23.703 1 98.44 117 LEU B O 1
ATOM 3847 N N . ALA B 1 118 ? 9.633 -9.5 -23.484 1 98.25 118 ALA B N 1
ATOM 3848 C CA . ALA B 1 118 ? 10.508 -8.414 -23.906 1 98.25 118 ALA B CA 1
ATOM 3849 C C . ALA B 1 118 ? 10.156 -7.934 -25.297 1 98.25 118 ALA B C 1
ATOM 3851 O O . ALA B 1 118 ? 10.195 -6.734 -25.594 1 98.25 118 ALA B O 1
ATOM 3852 N N . PRO B 1 119 ? 9.844 -8.844 -26.219 1 97.31 119 PRO B N 1
ATOM 3853 C CA . PRO B 1 119 ? 9.5 -8.391 -27.578 1 97.31 119 PRO B CA 1
ATOM 3854 C C . PRO B 1 119 ? 8.281 -7.477 -27.594 1 97.31 119 PRO B C 1
ATOM 3856 O O . PRO B 1 119 ? 8.125 -6.668 -28.516 1 97.31 119 PRO B O 1
ATOM 3859 N N . ARG B 1 120 ? 7.465 -7.566 -26.609 1 96.19 120 ARG B N 1
ATOM 3860 C CA . ARG B 1 120 ? 6.238 -6.777 -26.562 1 96.19 120 ARG B CA 1
ATOM 3861 C C . ARG B 1 120 ? 6.449 -5.484 -25.781 1 96.19 120 ARG B C 1
ATOM 3863 O O . ARG B 1 120 ? 5.781 -4.48 -26.047 1 96.19 120 ARG B O 1
ATOM 3870 N N . THR B 1 121 ? 7.32 -5.496 -24.797 1 97.56 121 THR B N 1
ATOM 3871 C CA . THR B 1 121 ? 7.422 -4.367 -23.891 1 97.56 121 THR B CA 1
ATOM 3872 C C . THR B 1 121 ? 8.742 -3.623 -24.094 1 97.56 121 THR B C 1
ATOM 3874 O O . THR B 1 121 ? 8.891 -2.482 -23.641 1 97.56 121 THR B O 1
ATOM 3877 N N . GLY B 1 122 ? 9.734 -4.277 -24.75 1 97.75 122 GLY B N 1
ATOM 3878 C CA . GLY B 1 122 ? 11.07 -3.719 -24.875 1 97.75 122 GLY B CA 1
ATOM 3879 C C . GLY B 1 122 ? 12.047 -4.27 -23.859 1 97.75 122 GLY B C 1
ATOM 3880 O O . GLY B 1 122 ? 11.641 -4.723 -22.781 1 97.75 122 GLY B O 1
ATOM 3881 N N . PRO B 1 123 ? 13.336 -4.242 -24.156 1 97.75 123 PRO B N 1
ATOM 3882 C CA . PRO B 1 123 ? 14.352 -4.855 -23.297 1 97.75 123 PRO B CA 1
ATOM 3883 C C . PRO B 1 123 ? 14.477 -4.172 -21.938 1 97.75 123 PRO B C 1
ATOM 3885 O O . PRO B 1 123 ? 14.625 -4.84 -20.906 1 97.75 123 PRO B O 1
ATOM 3888 N N . THR B 1 124 ? 14.422 -2.84 -21.922 1 98.06 124 THR B N 1
ATOM 3889 C CA . THR B 1 124 ? 14.57 -2.105 -20.672 1 98.06 124 THR B CA 1
ATOM 3890 C C . THR B 1 124 ? 13.414 -2.416 -19.734 1 98.06 124 THR B C 1
ATOM 3892 O O . THR B 1 124 ? 13.633 -2.734 -18.562 1 98.06 124 THR B O 1
ATOM 3895 N N . ALA B 1 125 ? 12.203 -2.348 -20.234 1 98.25 125 ALA B N 1
ATOM 3896 C CA . ALA B 1 125 ? 11.031 -2.645 -19.422 1 98.25 125 ALA B CA 1
ATOM 3897 C C . ALA B 1 125 ? 11.062 -4.086 -18.922 1 98.25 125 ALA B C 1
ATOM 3899 O O . ALA B 1 125 ? 10.648 -4.363 -17.781 1 98.25 125 ALA B O 1
ATOM 3900 N N . SER B 1 126 ? 11.516 -4.941 -19.75 1 98.69 126 SER B N 1
ATOM 3901 C CA . SER B 1 126 ? 11.562 -6.348 -19.375 1 98.69 126 SER B CA 1
ATOM 3902 C C . SER B 1 126 ? 12.531 -6.57 -18.219 1 98.69 126 SER B C 1
ATOM 3904 O O . SER B 1 126 ? 12.219 -7.305 -17.266 1 98.69 126 SER B O 1
ATOM 3906 N N . LEU B 1 127 ? 13.719 -5.961 -18.266 1 98.69 127 LEU B N 1
ATOM 3907 C CA . LEU B 1 127 ? 14.68 -6.09 -17.172 1 98.69 127 LEU B CA 1
ATOM 3908 C C . LEU B 1 127 ? 14.109 -5.52 -15.883 1 98.69 127 LEU B C 1
ATOM 3910 O O . LEU B 1 127 ? 14.289 -6.102 -14.812 1 98.69 127 LEU B O 1
ATOM 3914 N N . TRP B 1 128 ? 13.383 -4.395 -15.953 1 98.62 128 TRP B N 1
ATOM 3915 C CA . TRP B 1 128 ? 12.727 -3.818 -14.789 1 98.62 128 TRP B CA 1
ATOM 3916 C C . TRP B 1 128 ? 11.664 -4.762 -14.242 1 98.62 128 TRP B C 1
ATOM 3918 O O . TRP B 1 128 ? 11.523 -4.91 -13.023 1 98.62 128 TRP B O 1
ATOM 3928 N N . ALA B 1 129 ? 10.938 -5.371 -15.18 1 98.81 129 ALA B N 1
ATOM 3929 C CA . ALA B 1 129 ? 9.891 -6.289 -14.75 1 98.81 129 ALA B CA 1
ATOM 3930 C C . ALA B 1 129 ? 10.477 -7.473 -13.992 1 98.81 129 ALA B C 1
ATOM 3932 O O . ALA B 1 129 ? 9.922 -7.898 -12.969 1 98.81 129 ALA B O 1
ATOM 3933 N N . VAL B 1 130 ? 11.562 -7.984 -14.453 1 98.81 130 VAL B N 1
ATOM 3934 C CA . VAL B 1 130 ? 12.25 -9.055 -13.734 1 98.81 130 VAL B CA 1
ATOM 3935 C C . VAL B 1 130 ? 12.664 -8.562 -12.352 1 98.81 130 VAL B C 1
ATOM 3937 O O . VAL B 1 130 ? 12.406 -9.234 -11.344 1 98.81 130 VAL B O 1
ATOM 3940 N N . GLY B 1 131 ? 13.266 -7.414 -12.297 1 98.69 131 GLY B N 1
ATOM 3941 C CA . GLY B 1 131 ? 13.648 -6.84 -11.016 1 98.69 131 GLY B CA 1
ATOM 3942 C C . GLY B 1 131 ? 12.477 -6.664 -10.07 1 98.69 131 GLY B C 1
ATOM 3943 O O . GLY B 1 131 ? 12.594 -6.938 -8.875 1 98.69 131 GLY B O 1
ATOM 3944 N N . LEU B 1 132 ? 11.359 -6.266 -10.617 1 98.62 132 LEU B N 1
ATOM 3945 C CA . LEU B 1 132 ? 10.172 -6.012 -9.805 1 98.62 132 LEU B CA 1
ATOM 3946 C C . LEU B 1 132 ? 9.586 -7.316 -9.273 1 98.62 132 LEU B C 1
ATOM 3948 O O . LEU B 1 132 ? 9.305 -7.434 -8.078 1 98.62 132 LEU B O 1
ATOM 3952 N N . VAL B 1 133 ? 9.43 -8.312 -10.102 1 98.69 133 VAL B N 1
ATOM 3953 C CA . VAL B 1 133 ? 8.82 -9.57 -9.703 1 98.69 133 VAL B CA 1
ATOM 3954 C C . VAL B 1 133 ? 9.688 -10.258 -8.656 1 98.69 133 VAL B C 1
ATOM 3956 O O . VAL B 1 133 ? 9.18 -10.766 -7.648 1 98.69 133 VAL B O 1
ATOM 3959 N N . TRP B 1 134 ? 10.977 -10.227 -8.852 1 98.81 134 TRP B N 1
ATOM 3960 C CA . TRP B 1 134 ? 11.883 -10.922 -7.949 1 98.81 134 TRP B CA 1
ATOM 3961 C C . TRP B 1 134 ? 12.234 -10.047 -6.754 1 98.81 134 TRP B C 1
ATOM 3963 O O . TRP B 1 134 ? 13.07 -10.422 -5.926 1 98.81 134 TRP B O 1
ATOM 3973 N N . SER B 1 135 ? 11.594 -8.844 -6.637 1 98.5 135 SER B N 1
ATOM 3974 C CA . SER B 1 135 ? 11.664 -8.008 -5.441 1 98.5 135 SER B CA 1
ATOM 3975 C C . SER B 1 135 ? 10.281 -7.836 -4.809 1 98.5 135 SER B C 1
ATOM 3977 O O . SER B 1 135 ? 10.117 -7.043 -3.883 1 98.5 135 SER B O 1
ATOM 3979 N N . SER B 1 136 ? 9.328 -8.523 -5.348 1 98 136 SER B N 1
ATOM 3980 C CA . SER B 1 136 ? 7.969 -8.43 -4.82 1 98 136 SER B CA 1
ATOM 3981 C C . SER B 1 136 ? 7.918 -8.836 -3.35 1 98 136 SER B C 1
ATOM 3983 O O . SER B 1 136 ? 8.867 -9.438 -2.832 1 98 136 SER B O 1
ATOM 3985 N N . PRO B 1 137 ? 6.875 -8.57 -2.627 1 96.62 137 PRO B N 1
ATOM 3986 C CA . PRO B 1 137 ? 6.805 -8.836 -1.188 1 96.62 137 PRO B CA 1
ATOM 3987 C C . PRO B 1 137 ? 7.051 -10.305 -0.846 1 96.62 137 PRO B C 1
ATOM 3989 O O . PRO B 1 137 ? 7.691 -10.609 0.164 1 96.62 137 PRO B O 1
ATOM 3992 N N . CYS B 1 138 ? 6.648 -11.188 -1.676 1 96.5 138 CYS B N 1
ATOM 3993 C CA . CYS B 1 138 ? 6.77 -12.602 -1.347 1 96.5 138 CYS B CA 1
ATOM 3994 C C . CYS B 1 138 ? 7.863 -13.266 -2.176 1 96.5 138 CYS B C 1
ATOM 3996 O O . CYS B 1 138 ? 7.867 -14.484 -2.35 1 96.5 138 CYS B O 1
ATOM 3998 N N . ALA B 1 139 ? 8.773 -12.508 -2.693 1 97.5 139 ALA B N 1
ATOM 3999 C CA . ALA B 1 139 ? 9.82 -13.023 -3.572 1 97.5 139 ALA B CA 1
ATOM 4000 C C . ALA B 1 139 ? 10.664 -14.078 -2.861 1 97.5 139 ALA B C 1
ATOM 4002 O O . ALA B 1 139 ? 11.32 -14.898 -3.51 1 97.5 139 ALA B O 1
ATOM 4003 N N . ALA B 1 140 ? 10.641 -14.102 -1.551 1 96.69 140 ALA B N 1
ATOM 4004 C CA . ALA B 1 140 ? 11.383 -15.078 -0.758 1 96.69 140 ALA B CA 1
ATOM 4005 C C . ALA B 1 140 ? 10.992 -16.5 -1.136 1 96.69 140 ALA B C 1
ATOM 4007 O O . ALA B 1 140 ? 11.828 -17.406 -1.098 1 96.69 140 ALA B O 1
ATOM 4008 N N . ILE B 1 141 ? 9.828 -16.703 -1.599 1 97.12 141 ILE B N 1
ATOM 4009 C CA . ILE B 1 141 ? 9.312 -18.047 -1.846 1 97.12 141 ILE B CA 1
ATOM 4010 C C . ILE B 1 141 ? 9.945 -18.609 -3.115 1 97.12 141 ILE B C 1
ATOM 4012 O O . ILE B 1 141 ? 9.836 -19.812 -3.387 1 97.12 141 ILE B O 1
ATOM 4016 N N . LEU B 1 142 ? 10.648 -17.75 -3.857 1 98.25 142 LEU B N 1
ATOM 4017 C CA . LEU B 1 142 ? 11.258 -18.188 -5.109 1 98.25 142 LEU B CA 1
ATOM 4018 C C . LEU B 1 142 ? 12.648 -18.781 -4.859 1 98.25 142 LEU B C 1
ATOM 4020 O O . LEU B 1 142 ? 13.32 -19.203 -5.801 1 98.25 142 LEU B O 1
ATOM 4024 N N . GLN B 1 143 ? 13.078 -18.781 -3.574 1 97.44 143 GLN B N 1
ATOM 4025 C CA . GLN B 1 143 ? 14.391 -19.344 -3.295 1 97.44 143 GLN B CA 1
ATOM 4026 C C . GLN B 1 143 ? 14.328 -20.312 -2.117 1 97.44 143 GLN B C 1
ATOM 4028 O O . GLN B 1 143 ? 15.359 -20.641 -1.524 1 97.44 143 GLN B O 1
ATOM 4033 N N . VAL B 1 144 ? 13.148 -20.734 -1.662 1 97.12 144 VAL B N 1
ATOM 4034 C CA . VAL B 1 144 ? 12.953 -21.719 -0.612 1 97.12 144 VAL B CA 1
ATOM 4035 C C . VAL B 1 144 ? 12.305 -22.969 -1.2 1 97.12 144 VAL B C 1
ATOM 4037 O O . VAL B 1 144 ? 11.914 -22.984 -2.369 1 97.12 144 VAL B O 1
ATOM 4040 N N . PRO B 1 145 ? 12.258 -24.062 -0.394 1 97.56 145 PRO B N 1
ATOM 4041 C CA . PRO B 1 145 ? 11.711 -25.312 -0.931 1 97.56 145 PRO B CA 1
ATOM 4042 C C . PRO B 1 145 ? 10.203 -25.234 -1.171 1 97.56 145 PRO B C 1
ATOM 4044 O O . PRO B 1 145 ? 9.438 -26 -0.567 1 97.56 145 PRO B O 1
ATOM 4047 N N . TYR B 1 146 ? 9.852 -24.375 -2.055 1 97.38 146 TYR B N 1
ATOM 4048 C CA . TYR B 1 146 ? 8.484 -24.172 -2.523 1 97.38 146 TYR B CA 1
ATOM 4049 C C . TYR B 1 146 ? 8.367 -24.469 -4.016 1 97.38 146 TYR B C 1
ATOM 4051 O O . TYR B 1 146 ? 9.383 -24.516 -4.723 1 97.38 146 TYR B O 1
ATOM 4059 N N . ALA B 1 147 ? 7.215 -24.688 -4.434 1 97.94 147 ALA B N 1
ATOM 4060 C CA . ALA B 1 147 ? 7.004 -25.094 -5.82 1 97.94 147 ALA B CA 1
ATOM 4061 C C . ALA B 1 147 ? 6.621 -23.891 -6.684 1 97.94 147 ALA B C 1
ATOM 4063 O O . ALA B 1 147 ? 6.418 -24.031 -7.895 1 97.94 147 ALA B O 1
ATOM 4064 N N . GLU B 1 148 ? 6.555 -22.688 -6.16 1 97.75 148 GLU B N 1
ATOM 4065 C CA . GLU B 1 148 ? 6.121 -21.484 -6.883 1 97.75 148 GLU B CA 1
ATOM 4066 C C . GLU B 1 148 ? 7.039 -21.188 -8.062 1 97.75 148 GLU B C 1
ATOM 4068 O O . GLU B 1 148 ? 6.574 -20.797 -9.133 1 97.75 148 GLU B O 1
ATOM 4073 N N . SER B 1 149 ? 8.344 -21.406 -7.836 1 98.25 149 SER B N 1
ATOM 4074 C CA . SER B 1 149 ? 9.289 -21.172 -8.922 1 98.25 149 SER B CA 1
ATOM 4075 C C . SER B 1 149 ? 9.039 -22.125 -10.086 1 98.25 149 SER B C 1
ATOM 4077 O O . SER B 1 149 ? 9.094 -21.719 -11.25 1 98.25 149 SER B O 1
ATOM 4079 N N . LEU B 1 150 ? 8.758 -23.375 -9.742 1 98.38 150 LEU B N 1
ATOM 4080 C CA . LEU B 1 150 ? 8.453 -24.359 -10.773 1 98.38 150 LEU B CA 1
ATOM 4081 C C . LEU B 1 150 ? 7.184 -23.984 -11.531 1 98.38 150 LEU B C 1
ATOM 4083 O O . LEU B 1 150 ? 7.129 -24.094 -12.758 1 98.38 150 LEU B O 1
ATOM 4087 N N . GLY B 1 151 ? 6.191 -23.594 -10.773 1 98.31 151 GLY B N 1
ATOM 4088 C CA . GLY B 1 151 ? 4.957 -23.141 -11.391 1 98.31 151 GLY B CA 1
ATOM 4089 C C . GLY B 1 151 ? 5.156 -21.969 -12.344 1 98.31 151 GLY B C 1
ATOM 4090 O O . GLY B 1 151 ? 4.645 -21.984 -13.461 1 98.31 151 GLY B O 1
ATOM 4091 N N . LEU B 1 152 ? 5.914 -21 -11.914 1 98.5 152 LEU B N 1
ATOM 4092 C CA . LEU B 1 152 ? 6.184 -19.828 -12.727 1 98.5 152 LEU B CA 1
ATOM 4093 C C . LEU B 1 152 ? 6.922 -20.203 -14.008 1 98.5 152 LEU B C 1
ATOM 4095 O O . LEU B 1 152 ? 6.617 -19.672 -15.078 1 98.5 152 LEU B O 1
ATOM 4099 N N . LEU B 1 153 ? 7.887 -21.062 -13.883 1 98.81 153 LEU B N 1
ATOM 4100 C CA . LEU B 1 153 ? 8.695 -21.484 -15.023 1 98.81 153 LEU B CA 1
ATOM 4101 C C . LEU B 1 153 ? 7.844 -22.25 -16.031 1 98.81 153 LEU B C 1
ATOM 4103 O O . LEU B 1 153 ? 7.852 -21.922 -17.219 1 98.81 153 LEU B O 1
ATOM 4107 N N . LEU B 1 154 ? 7.109 -23.203 -15.547 1 98.88 154 LEU B N 1
ATOM 4108 C CA . LEU B 1 154 ? 6.383 -24.109 -16.438 1 98.88 154 LEU B CA 1
ATOM 4109 C C . LEU B 1 154 ? 5.195 -23.406 -17.078 1 98.88 154 LEU B C 1
ATOM 4111 O O . LEU B 1 154 ? 4.938 -23.562 -18.266 1 98.88 154 LEU B O 1
ATOM 4115 N N . VAL B 1 155 ? 4.484 -22.625 -16.297 1 98.88 155 VAL B N 1
ATOM 4116 C CA . VAL B 1 155 ? 3.412 -21.812 -16.875 1 98.88 155 VAL B CA 1
ATOM 4117 C C . VAL B 1 155 ? 3.994 -20.828 -17.891 1 98.88 155 VAL B C 1
ATOM 4119 O O . VAL B 1 155 ? 3.438 -20.641 -18.969 1 98.88 155 VAL B O 1
ATOM 4122 N N . GLY B 1 156 ? 5.113 -20.203 -17.531 1 98.81 156 GLY B N 1
ATOM 4123 C CA . GLY B 1 156 ? 5.789 -19.297 -18.453 1 98.81 156 GLY B CA 1
ATOM 4124 C C . GLY B 1 156 ? 6.18 -19.969 -19.766 1 98.81 156 GLY B C 1
ATOM 4125 O O . GLY B 1 156 ? 6.016 -19.391 -20.828 1 98.81 156 GLY B O 1
ATOM 4126 N N . LEU B 1 157 ? 6.719 -21.172 -19.688 1 98.88 157 LEU B N 1
ATOM 4127 C CA . LEU B 1 157 ? 7.113 -21.906 -20.875 1 98.88 157 LEU B CA 1
ATOM 4128 C C . LEU B 1 157 ? 5.898 -22.219 -21.75 1 98.88 157 LEU B C 1
ATOM 4130 O O . LEU B 1 157 ? 5.961 -22.094 -22.969 1 98.88 157 LEU B O 1
ATOM 4134 N N . ALA B 1 158 ? 4.84 -22.625 -21.109 1 98.88 158 ALA B N 1
ATOM 4135 C CA . ALA B 1 158 ? 3.609 -22.891 -21.844 1 98.88 158 ALA B CA 1
ATOM 4136 C C . ALA B 1 158 ? 3.107 -21.641 -22.562 1 98.88 158 ALA B C 1
ATOM 4138 O O . ALA B 1 158 ? 2.805 -21.688 -23.766 1 98.88 158 ALA B O 1
ATOM 4139 N N . LEU B 1 159 ? 3.072 -20.547 -21.906 1 98.69 159 LEU B N 1
ATOM 4140 C CA . LEU B 1 159 ? 2.545 -19.312 -22.469 1 98.69 159 LEU B CA 1
ATOM 4141 C C . LEU B 1 159 ? 3.48 -18.766 -23.531 1 98.69 159 LEU B C 1
ATOM 4143 O O . LEU B 1 159 ? 3.029 -18.156 -24.516 1 98.69 159 LEU B O 1
ATOM 4147 N N . LEU B 1 160 ? 4.781 -18.953 -23.328 1 98.62 160 LEU B N 1
ATOM 4148 C CA . LEU B 1 160 ? 5.746 -18.578 -24.359 1 98.62 160 LEU B CA 1
ATOM 4149 C C . LEU B 1 160 ? 5.477 -19.328 -25.641 1 98.62 160 LEU B C 1
ATOM 4151 O O . LEU B 1 160 ? 5.473 -18.734 -26.734 1 98.62 160 LEU B O 1
ATOM 4155 N N . ARG B 1 161 ? 5.293 -20.641 -25.578 1 98.62 161 ARG B N 1
ATOM 4156 C CA . ARG B 1 161 ? 5.008 -21.438 -26.766 1 98.62 161 ARG B CA 1
ATOM 4157 C C . ARG B 1 161 ? 3.701 -21 -27.406 1 98.62 161 ARG B C 1
ATOM 4159 O O . ARG B 1 161 ? 3.605 -20.938 -28.641 1 98.62 161 ARG B O 1
ATOM 4166 N N . LEU B 1 162 ? 2.736 -20.719 -26.609 1 98 162 LEU B N 1
ATOM 4167 C CA . LEU B 1 162 ? 1.451 -20.266 -27.125 1 98 162 LEU B CA 1
ATOM 4168 C C . LEU B 1 162 ? 1.603 -18.922 -27.859 1 98 162 LEU B C 1
ATOM 4170 O O . LEU B 1 162 ? 0.968 -18.703 -28.891 1 98 162 LEU B O 1
ATOM 4174 N N . SER B 1 163 ? 2.408 -18.047 -27.281 1 96.5 163 SER B N 1
ATOM 4175 C CA . SER B 1 163 ? 2.623 -16.75 -27.891 1 96.5 163 SER B CA 1
ATOM 4176 C C . SER B 1 163 ? 3.287 -16.859 -29.266 1 96.5 163 SER B C 1
ATOM 4178 O O . SER B 1 163 ? 3.156 -15.977 -30.094 1 96.5 163 SER B O 1
ATOM 4180 N N . ARG B 1 164 ? 3.934 -17.984 -29.5 1 96.19 164 ARG B N 1
ATOM 4181 C CA . ARG B 1 164 ? 4.613 -18.234 -30.766 1 96.19 164 ARG B CA 1
ATOM 4182 C C . ARG B 1 164 ? 3.736 -19.062 -31.703 1 96.19 164 ARG B C 1
ATOM 4184 O O . ARG B 1 164 ? 4.203 -19.531 -32.75 1 96.19 164 ARG B O 1
ATOM 4191 N N . GLY B 1 165 ? 2.561 -19.344 -31.281 1 95.81 165 GLY B N 1
ATOM 4192 C CA . GLY B 1 165 ? 1.618 -20.078 -32.125 1 95.81 165 GLY B CA 1
ATOM 4193 C C . GLY B 1 165 ? 1.796 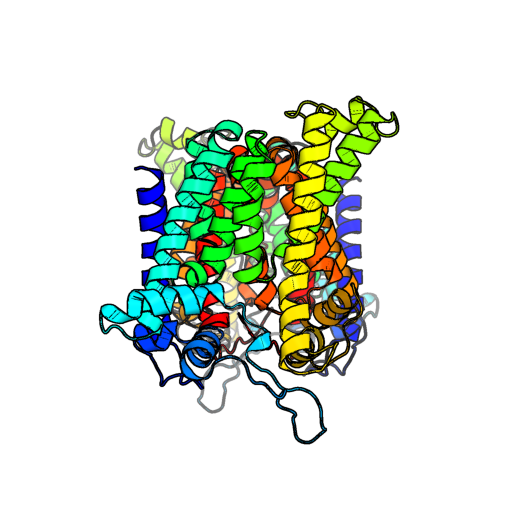-21.578 -32.062 1 95.81 165 GLY B C 1
ATOM 4194 O O . GLY B 1 165 ? 1.359 -22.297 -32.969 1 95.81 165 GLY B O 1
ATOM 4195 N N . ARG B 1 166 ? 2.467 -22 -31.047 1 97.31 166 ARG B N 1
ATOM 4196 C CA . ARG B 1 166 ? 2.754 -23.438 -30.938 1 97.31 166 ARG B CA 1
ATOM 4197 C C . ARG B 1 166 ? 1.967 -24.062 -29.781 1 97.31 166 ARG B C 1
ATOM 4199 O O . ARG B 1 166 ? 2.555 -24.562 -28.812 1 97.31 166 ARG B O 1
ATOM 4206 N N . ALA B 1 167 ? 0.718 -24.156 -29.984 1 97.69 167 ALA B N 1
ATOM 4207 C CA . ALA B 1 167 ? -0.195 -24.562 -28.922 1 97.69 167 ALA B CA 1
ATOM 4208 C C . ALA B 1 167 ? 0.067 -26 -28.5 1 97.69 167 ALA B C 1
ATOM 4210 O O . ALA B 1 167 ? 0.049 -26.328 -27.312 1 97.69 167 ALA B O 1
ATOM 4211 N N . LEU B 1 168 ? 0.364 -26.859 -29.438 1 98.06 168 LEU B N 1
ATOM 4212 C CA . LEU B 1 168 ? 0.564 -28.266 -29.109 1 98.06 168 LEU B CA 1
ATOM 4213 C C . LEU B 1 168 ? 1.863 -28.469 -28.344 1 98.06 168 LEU B C 1
ATOM 4215 O O . LEU B 1 168 ? 1.938 -29.328 -27.453 1 98.06 168 LEU B O 1
ATOM 4219 N N . SER B 1 169 ? 2.84 -27.703 -28.625 1 98.31 169 SER B N 1
ATOM 4220 C CA . SER B 1 169 ? 4.113 -27.812 -27.922 1 98.31 169 SER B CA 1
ATOM 4221 C C . SER B 1 169 ? 4.012 -27.25 -26.516 1 98.31 169 SER B C 1
ATOM 4223 O O . SER B 1 169 ? 4.891 -27.484 -25.672 1 98.31 169 SER B O 1
ATOM 4225 N N . ALA B 1 170 ? 2.994 -26.5 -26.188 1 98.62 170 ALA B N 1
ATOM 4226 C CA . ALA B 1 170 ? 2.768 -25.953 -24.859 1 98.62 170 ALA B CA 1
ATOM 4227 C C . ALA B 1 170 ? 2.254 -27.031 -23.906 1 98.62 170 ALA B C 1
ATOM 4229 O O . ALA B 1 170 ? 2.385 -26.922 -22.688 1 98.62 170 ALA B O 1
ATOM 4230 N N . ILE B 1 171 ? 1.704 -28.094 -24.422 1 98.62 171 ILE B N 1
ATOM 4231 C CA . ILE B 1 171 ? 0.94 -29.094 -23.688 1 98.62 171 ILE B CA 1
ATOM 4232 C C . ILE B 1 171 ? 1.835 -29.766 -22.641 1 98.62 171 ILE B C 1
ATOM 4234 O O . ILE B 1 171 ? 1.464 -29.875 -21.469 1 98.62 171 ILE B O 1
ATOM 4238 N N . PRO B 1 172 ? 3.072 -30.219 -23.016 1 98.75 172 PRO B N 1
ATOM 4239 C CA . PRO B 1 172 ? 3.895 -30.875 -22 1 98.75 172 PRO B CA 1
ATOM 4240 C C . PRO B 1 172 ? 4.176 -29.969 -20.797 1 98.75 172 PRO B C 1
ATOM 4242 O O . PRO B 1 172 ? 4.215 -30.438 -19.656 1 98.75 172 PRO B O 1
ATOM 4245 N N . PHE B 1 173 ? 4.371 -28.719 -21.031 1 98.81 173 PHE B N 1
ATOM 4246 C CA . PHE B 1 173 ? 4.652 -27.781 -19.969 1 98.81 173 PHE B CA 1
ATOM 4247 C C . PHE B 1 173 ? 3.408 -27.531 -19.109 1 98.81 173 PHE B C 1
ATOM 4249 O O . PHE B 1 173 ? 3.498 -27.422 -17.891 1 98.81 173 PHE B O 1
ATOM 4256 N N . ALA B 1 174 ? 2.273 -27.438 -19.766 1 98.75 174 ALA B N 1
ATOM 4257 C CA . ALA B 1 174 ? 1.017 -27.25 -19.047 1 98.75 174 ALA B CA 1
ATOM 4258 C C . ALA B 1 174 ? 0.728 -28.453 -18.141 1 98.75 174 ALA B C 1
ATOM 4260 O O . ALA B 1 174 ? 0.281 -28.297 -17 1 98.75 174 ALA B O 1
ATOM 4261 N N . VAL B 1 175 ? 0.997 -29.625 -18.656 1 98.62 175 VAL B N 1
ATOM 4262 C CA . VAL B 1 175 ? 0.771 -30.859 -17.891 1 98.62 175 VAL B CA 1
ATOM 4263 C C . VAL B 1 175 ? 1.711 -30.906 -16.688 1 98.62 175 VAL B C 1
ATOM 4265 O O . VAL B 1 175 ? 1.278 -31.172 -15.57 1 98.62 175 VAL B O 1
ATOM 4268 N N . LEU B 1 176 ? 2.953 -30.641 -16.906 1 98.69 176 LEU B N 1
ATOM 4269 C CA . LEU B 1 176 ? 3.922 -30.641 -15.812 1 98.69 176 LEU B CA 1
ATOM 4270 C C . LEU B 1 176 ? 3.578 -29.578 -14.781 1 98.69 176 LEU B C 1
ATOM 4272 O O . LEU B 1 176 ? 3.738 -29.797 -13.578 1 98.69 176 LEU B O 1
ATOM 4276 N N . ALA B 1 177 ? 3.15 -28.406 -15.273 1 98.62 177 ALA B N 1
ATOM 4277 C CA . ALA B 1 177 ? 2.76 -27.328 -14.367 1 98.62 177 ALA B CA 1
ATOM 4278 C C . ALA B 1 177 ? 1.633 -27.781 -13.438 1 98.62 177 ALA B C 1
ATOM 4280 O O . ALA B 1 177 ? 1.597 -27.391 -12.266 1 98.62 177 ALA B O 1
ATOM 4281 N N . SER B 1 178 ? 0.724 -28.594 -13.93 1 98.12 178 SER B N 1
ATOM 4282 C CA . SER B 1 178 ? -0.427 -29.078 -13.172 1 98.12 178 SER B CA 1
ATOM 4283 C C . SER B 1 178 ? 0.003 -30.016 -12.055 1 98.12 178 SER B C 1
ATOM 4285 O O . SER B 1 178 ? -0.766 -30.297 -11.133 1 98.12 178 SER B O 1
ATOM 4287 N N . PHE B 1 179 ? 1.235 -30.516 -12.148 1 98.25 179 PHE B N 1
ATOM 4288 C CA . PHE B 1 179 ? 1.756 -31.391 -11.109 1 98.25 179 PHE B CA 1
ATOM 4289 C C . PHE B 1 179 ? 2.785 -30.672 -10.25 1 98.25 179 PHE B C 1
ATOM 4291 O O . PHE B 1 179 ? 3.383 -31.266 -9.352 1 98.25 179 PHE B O 1
ATOM 4298 N N . ALA B 1 180 ? 3.043 -29.453 -10.547 1 97.94 180 ALA B N 1
ATOM 4299 C CA . ALA B 1 180 ? 3.91 -28.609 -9.719 1 97.94 180 ALA B CA 1
ATOM 4300 C C . ALA B 1 180 ? 3.098 -27.812 -8.703 1 97.94 180 ALA B C 1
ATOM 4302 O O . ALA B 1 180 ? 3.479 -27.719 -7.539 1 97.94 180 ALA B O 1
ATOM 4303 N N . ARG B 1 181 ? 2.055 -27.188 -9.156 1 96.19 181 ARG B N 1
ATOM 4304 C CA . ARG B 1 181 ? 1.105 -26.406 -8.375 1 96.19 181 ARG B CA 1
ATOM 4305 C C . ARG B 1 181 ? -0.309 -26.547 -8.93 1 96.19 181 ARG B C 1
ATOM 4307 O O . ARG B 1 181 ? -0.5 -27.047 -10.039 1 96.19 181 ARG B O 1
ATOM 4314 N N . PRO B 1 182 ? -1.294 -26.156 -8.078 1 94.12 182 PRO B N 1
ATOM 4315 C CA . PRO B 1 182 ? -2.658 -26.188 -8.609 1 94.12 182 PRO B CA 1
ATOM 4316 C C . PRO B 1 182 ? -2.932 -25.062 -9.594 1 94.12 182 PRO B C 1
ATOM 4318 O O . PRO B 1 182 ? -3.922 -24.328 -9.445 1 94.12 182 PRO B O 1
ATOM 4321 N N . VAL B 1 183 ? -2.191 -24.953 -10.641 1 96.75 183 VAL B N 1
ATOM 4322 C CA . VAL B 1 183 ? -2.305 -23.891 -11.625 1 96.75 183 VAL B CA 1
ATOM 4323 C C . VAL B 1 183 ? -2.977 -24.406 -12.891 1 96.75 183 VAL B C 1
ATOM 4325 O O . VAL B 1 183 ? -3.225 -23.656 -13.828 1 96.75 183 VAL B O 1
ATOM 4328 N N . GLY B 1 184 ? -3.297 -25.703 -12.914 1 97.31 184 GLY B N 1
ATOM 4329 C CA . GLY B 1 184 ? -3.945 -26.297 -14.078 1 97.31 184 GLY B CA 1
ATOM 4330 C C . GLY B 1 184 ? -5.332 -25.734 -14.328 1 97.31 184 GLY B C 1
ATOM 4331 O O . GLY B 1 184 ? -5.719 -25.516 -15.484 1 97.31 184 GLY B O 1
ATOM 4332 N N . VAL B 1 185 ? -5.996 -25.516 -13.234 1 96 185 VAL B N 1
ATOM 4333 C CA . VAL B 1 185 ? -7.367 -25.031 -13.359 1 96 185 VAL B CA 1
ATOM 4334 C C . VAL B 1 185 ? -7.367 -23.625 -13.969 1 96 185 VAL B C 1
ATOM 4336 O O . VAL B 1 185 ? -8.023 -23.391 -14.992 1 96 185 VAL B O 1
ATOM 4339 N N . PRO B 1 186 ? -6.621 -22.703 -13.398 1 97.88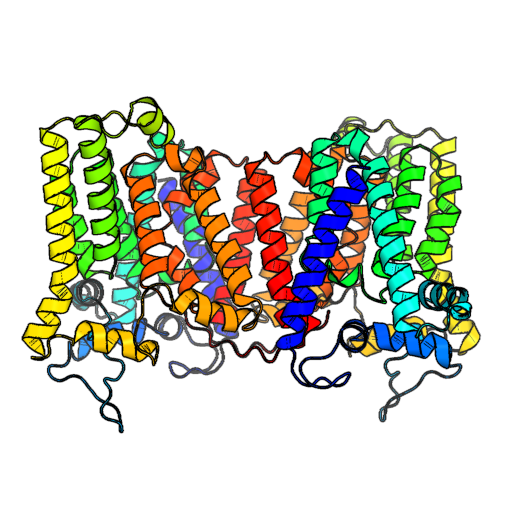 186 PRO B N 1
ATOM 4340 C CA . PRO B 1 186 ? -6.633 -21.375 -14.016 1 97.88 186 PRO B CA 1
ATOM 4341 C C . PRO B 1 186 ? -6.008 -21.375 -15.406 1 97.88 186 PRO B C 1
ATOM 4343 O O . PRO B 1 186 ? -6.434 -20.609 -16.281 1 97.88 186 PRO B O 1
ATOM 4346 N N . LEU B 1 187 ? -5.027 -22.156 -15.641 1 98.62 187 LEU B N 1
ATOM 4347 C CA . LEU B 1 187 ? -4.434 -22.219 -16.969 1 98.62 187 LEU B CA 1
ATOM 4348 C C . LEU B 1 187 ? -5.422 -22.797 -17.984 1 98.62 187 LEU B C 1
ATOM 4350 O O . LEU B 1 187 ? -5.543 -22.281 -19.094 1 98.62 187 LEU B O 1
ATOM 4354 N N . GLY B 1 188 ? -6.109 -23.875 -17.594 1 98.38 188 GLY B N 1
ATOM 4355 C CA . GLY B 1 188 ? -7.156 -24.406 -18.438 1 98.38 188 GLY B CA 1
ATOM 4356 C C . GLY B 1 188 ? -8.266 -23.406 -18.719 1 98.38 188 GLY B C 1
ATOM 4357 O O . GLY B 1 188 ? -8.711 -23.281 -19.859 1 98.38 188 GLY B O 1
ATOM 4358 N N . ALA B 1 189 ? -8.656 -22.734 -17.719 1 97.38 189 ALA B N 1
ATOM 4359 C CA . ALA B 1 189 ? -9.68 -21.703 -17.875 1 97.38 189 ALA B CA 1
ATOM 4360 C C . ALA B 1 189 ? -9.203 -20.609 -18.812 1 97.38 189 ALA B C 1
ATOM 4362 O O . ALA B 1 189 ? -9.977 -20.125 -19.656 1 97.38 189 ALA B O 1
ATOM 4363 N N . ALA B 1 190 ? -8 -20.203 -18.672 1 98.44 190 ALA B N 1
ATOM 4364 C CA . ALA B 1 190 ? -7.422 -19.172 -19.531 1 98.44 190 ALA B CA 1
ATOM 4365 C C . ALA B 1 190 ? -7.441 -19.594 -20.984 1 98.44 190 ALA B C 1
ATOM 4367 O O . ALA B 1 190 ? -7.875 -18.828 -21.859 1 98.44 190 ALA B O 1
ATOM 4368 N N . LEU B 1 191 ? -6.988 -20.766 -21.266 1 98.56 191 LEU B N 1
ATOM 4369 C CA . LEU B 1 191 ? -6.941 -21.266 -22.625 1 98.56 191 LEU B CA 1
ATOM 4370 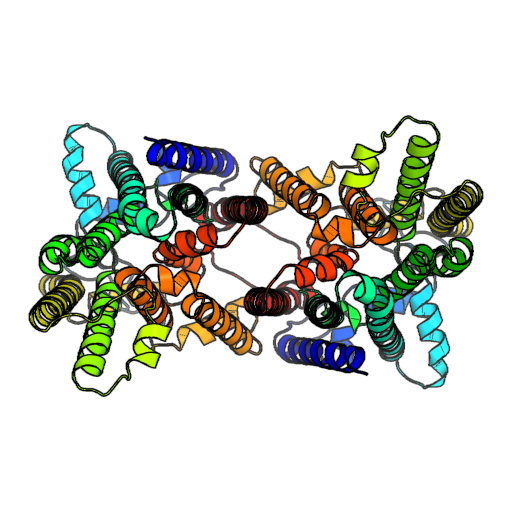C C . LEU B 1 191 ? -8.344 -21.469 -23.188 1 98.56 191 LEU B C 1
ATOM 4372 O O . LEU B 1 191 ? -8.602 -21.188 -24.359 1 98.56 191 LEU B O 1
ATOM 4376 N N . GLY B 1 192 ? -9.203 -21.984 -22.328 1 98.31 192 GLY B N 1
ATOM 4377 C CA . GLY B 1 192 ? -10.594 -22.141 -22.734 1 98.31 192 GLY B CA 1
ATOM 4378 C C . GLY B 1 192 ? -11.266 -20.812 -23.062 1 98.31 192 GLY B C 1
ATOM 4379 O O . GLY B 1 192 ? -11.969 -20.719 -24.078 1 98.31 192 GLY B O 1
ATOM 4380 N N . LEU B 1 193 ? -11.07 -19.844 -22.25 1 97.94 193 LEU B N 1
ATOM 4381 C CA . LEU B 1 193 ? -11.633 -18.531 -22.5 1 97.94 193 LEU B CA 1
ATOM 4382 C C . LEU B 1 193 ? -11.062 -17.922 -23.781 1 97.94 193 LEU B C 1
ATOM 4384 O O . LEU B 1 193 ? -11.789 -17.266 -24.531 1 97.94 193 LEU B O 1
ATOM 4388 N N . TRP B 1 194 ? -9.773 -18.062 -23.922 1 98.06 194 TRP B N 1
ATOM 4389 C CA . TRP B 1 194 ? -9.125 -17.578 -25.141 1 98.06 194 TRP B CA 1
ATOM 4390 C C . TRP B 1 194 ? -9.719 -18.266 -26.375 1 98.06 194 TRP B C 1
ATOM 4392 O O . TRP B 1 194 ? -10.062 -17.594 -27.344 1 98.06 194 TRP B O 1
ATOM 4402 N N . TRP B 1 195 ? -9.883 -19.562 -26.312 1 98.25 195 TRP B N 1
ATOM 4403 C CA . TRP B 1 195 ? -10.484 -20.312 -27.422 1 98.25 195 TRP B CA 1
ATOM 4404 C C . TRP B 1 195 ? -11.898 -19.828 -27.688 1 98.25 195 TRP B C 1
ATOM 4406 O O . TRP B 1 195 ? -12.281 -19.625 -28.844 1 98.25 195 TRP B O 1
ATOM 4416 N N . ALA B 1 196 ? -12.68 -19.703 -26.625 1 98.06 196 ALA B N 1
ATOM 4417 C CA . ALA B 1 196 ? -14.062 -19.25 -26.781 1 98.06 196 ALA B CA 1
ATOM 4418 C C . ALA B 1 196 ? -14.109 -17.875 -27.438 1 98.06 196 ALA B C 1
ATOM 4420 O O . ALA B 1 196 ? -14.984 -17.609 -28.266 1 98.06 196 ALA B O 1
ATOM 4421 N N . TRP B 1 197 ? -13.203 -17 -27.031 1 97.38 197 TRP B N 1
ATOM 4422 C CA . TRP B 1 197 ? -13.125 -15.664 -27.594 1 97.38 197 TRP B CA 1
ATOM 4423 C C . TRP B 1 197 ? -12.836 -15.727 -29.094 1 97.38 197 TRP B C 1
ATOM 4425 O O . TRP B 1 197 ? -13.492 -15.055 -29.891 1 97.38 197 TRP B O 1
ATOM 4435 N N . GLU B 1 198 ? -11.891 -16.547 -29.5 1 97.5 198 GLU B N 1
ATOM 4436 C CA . GLU B 1 198 ? -11.516 -16.719 -30.891 1 97.5 198 GLU B CA 1
ATOM 4437 C C . GLU B 1 198 ? -12.648 -17.328 -31.703 1 97.5 198 GLU B C 1
ATOM 4439 O O . GLU B 1 198 ? -12.891 -16.938 -32.844 1 97.5 198 GLU B O 1
ATOM 4444 N N . THR B 1 199 ? -13.281 -18.281 -31.141 1 97.69 199 THR B N 1
ATOM 4445 C CA . THR B 1 199 ? -14.375 -18.953 -31.828 1 97.69 199 THR B CA 1
ATOM 4446 C C . THR B 1 199 ? -15.578 -18.031 -31.969 1 97.69 199 THR B C 1
ATOM 4448 O O . THR B 1 199 ? -16.25 -18.031 -33 1 97.69 199 THR B O 1
ATOM 4451 N N . ALA B 1 200 ? -15.875 -17.297 -30.922 1 97.69 200 ALA B N 1
ATOM 4452 C CA . ALA B 1 200 ? -16.969 -16.328 -30.984 1 97.69 200 ALA B CA 1
ATOM 4453 C C . ALA B 1 200 ? -16.719 -15.297 -32.094 1 97.69 200 ALA B C 1
ATOM 4455 O O . ALA B 1 200 ? -17.656 -14.883 -32.781 1 97.69 200 ALA B O 1
ATOM 4456 N N . HIS B 1 201 ? -15.469 -14.875 -32.188 1 96.81 201 HIS B N 1
ATOM 4457 C CA . HIS B 1 201 ? -15.141 -13.938 -33.25 1 96.81 201 HIS B CA 1
ATOM 4458 C C . HIS B 1 201 ? -15.297 -14.586 -34.625 1 96.81 201 HIS B C 1
ATOM 4460 O O . HIS B 1 201 ? -15.859 -13.984 -35.531 1 96.81 201 HIS B O 1
ATOM 4466 N N . ALA B 1 202 ? -14.82 -15.766 -34.812 1 96.62 202 ALA B N 1
ATOM 4467 C CA . ALA B 1 202 ? -14.906 -16.484 -36.062 1 96.62 202 ALA B CA 1
ATOM 4468 C C . ALA B 1 202 ? -16.359 -16.703 -36.5 1 96.62 202 ALA B C 1
ATOM 4470 O O . ALA B 1 202 ? -16.688 -16.719 -37.688 1 96.62 202 ALA B O 1
ATOM 4471 N N . ARG B 1 203 ? -17.219 -16.859 -35.562 1 97 203 ARG B N 1
ATOM 4472 C CA . ARG B 1 203 ? -18.625 -17.109 -35.812 1 97 203 ARG B CA 1
ATOM 4473 C C . ARG B 1 203 ? -19.406 -15.805 -35.969 1 97 203 ARG B C 1
ATOM 4475 O O . ARG B 1 203 ? -20.625 -15.82 -36.156 1 97 203 ARG B O 1
ATOM 4482 N N . GLY B 1 204 ? -18.797 -14.672 -35.781 1 95.88 204 GLY B N 1
ATOM 4483 C CA . GLY B 1 204 ? -19.406 -13.375 -36 1 95.88 204 GLY B CA 1
ATOM 4484 C C . GLY B 1 204 ? -20.078 -12.812 -34.75 1 95.88 204 GLY B C 1
ATOM 4485 O O . GLY B 1 204 ? -20.734 -11.766 -34.812 1 95.88 204 GLY B O 1
ATOM 4486 N N . LEU B 1 205 ? -19.875 -13.438 -33.625 1 96.62 205 LEU B N 1
ATOM 4487 C CA . LEU B 1 205 ? -20.516 -13.008 -32.375 1 96.62 205 LEU B CA 1
ATOM 4488 C C . LEU B 1 205 ? -19.75 -11.859 -31.734 1 96.62 205 LEU B C 1
ATOM 4490 O O . LEU B 1 205 ? -20.312 -11.062 -30.984 1 96.62 205 LEU B O 1
ATOM 4494 N N . VAL B 1 206 ? -18.438 -11.797 -31.953 1 95.88 206 VAL B N 1
ATOM 4495 C CA . VAL B 1 206 ? -17.578 -10.719 -31.469 1 95.88 206 VAL B CA 1
ATOM 4496 C C . VAL B 1 206 ? -17.094 -9.883 -32.656 1 95.88 206 VAL B C 1
ATOM 4498 O O . VAL B 1 206 ? -16.219 -10.312 -33.406 1 95.88 206 VAL B O 1
ATOM 4501 N N . PRO B 1 207 ? -17.641 -8.688 -32.719 1 95.31 207 PRO B N 1
ATOM 4502 C CA . PRO B 1 207 ? -17.219 -7.832 -33.844 1 95.31 207 PRO B CA 1
ATOM 4503 C C . PRO B 1 207 ? -15.734 -7.48 -33.781 1 95.31 207 PRO B C 1
ATOM 4505 O O . PRO B 1 207 ? -15.117 -7.559 -32.719 1 95.31 207 PRO B O 1
ATOM 4508 N N . ARG B 1 208 ? -15.18 -7.066 -34.906 1 91 208 ARG B N 1
ATOM 4509 C CA . ARG B 1 208 ? -13.758 -6.781 -35.094 1 91 208 ARG B CA 1
ATOM 4510 C C . ARG B 1 208 ? -13.305 -5.66 -34.156 1 91 208 ARG B C 1
ATOM 4512 O O . ARG B 1 208 ? -12.172 -5.672 -33.656 1 91 208 ARG B O 1
ATOM 4519 N N . HIS B 1 209 ? -14.156 -4.707 -33.969 1 94.19 209 HIS B N 1
ATOM 4520 C CA . HIS B 1 209 ? -13.766 -3.574 -33.125 1 94.19 209 HIS B CA 1
ATOM 4521 C C . HIS B 1 209 ? -13.594 -3.992 -31.672 1 94.19 209 HIS B C 1
ATOM 4523 O O . HIS B 1 209 ? -12.695 -3.498 -30.984 1 94.19 209 HIS B O 1
ATOM 4529 N N . TRP B 1 210 ? -14.383 -4.859 -31.203 1 93.88 210 TRP B N 1
ATOM 4530 C CA . TRP B 1 210 ? -14.258 -5.379 -29.844 1 93.88 210 TRP B CA 1
ATOM 4531 C C . TRP B 1 210 ? -13.031 -6.266 -29.719 1 93.88 210 TRP B C 1
ATOM 4533 O O . TRP B 1 210 ? -12.352 -6.246 -28.688 1 93.88 210 TRP B O 1
ATOM 4543 N N . TYR B 1 211 ? -12.828 -7.062 -30.766 1 95.31 211 TYR B N 1
ATOM 4544 C CA . TYR B 1 211 ? -11.641 -7.922 -30.766 1 95.31 211 TYR B CA 1
ATOM 4545 C C . TYR B 1 211 ? -10.367 -7.094 -30.656 1 95.31 211 TYR B C 1
ATOM 4547 O O . TYR B 1 211 ? -9.5 -7.387 -29.844 1 95.31 211 TYR B O 1
ATOM 4555 N N . ARG B 1 212 ? -10.328 -5.965 -31.406 1 94.12 212 ARG B N 1
ATOM 4556 C CA . ARG B 1 212 ? -9.148 -5.105 -31.438 1 94.12 212 ARG B CA 1
ATOM 4557 C C . ARG B 1 212 ? -9.008 -4.32 -30.141 1 94.12 212 ARG B C 1
ATOM 4559 O O . ARG B 1 212 ? -7.898 -4.004 -29.719 1 94.12 212 ARG B O 1
ATOM 4566 N N . ARG B 1 213 ? -10.117 -4.078 -29.594 1 94 213 ARG B N 1
ATOM 4567 C CA . ARG B 1 213 ? -10.102 -3.355 -28.328 1 94 213 ARG B CA 1
ATOM 4568 C C . ARG B 1 213 ? -9.477 -4.203 -27.219 1 94 213 ARG B C 1
ATOM 4570 O O . ARG B 1 213 ? -8.719 -3.691 -26.391 1 94 213 ARG B O 1
ATOM 4577 N N . LEU B 1 214 ? -9.781 -5.449 -27.156 1 94.5 214 LEU B N 1
ATOM 4578 C CA . LEU B 1 214 ? -9.273 -6.336 -26.125 1 94.5 214 LEU B CA 1
ATOM 4579 C C . LEU B 1 214 ? -7.844 -6.77 -26.438 1 94.5 214 LEU B C 1
ATOM 4581 O O . LEU B 1 214 ? -7 -6.824 -25.531 1 94.5 214 LEU B O 1
ATOM 4585 N N . LEU B 1 215 ? -7.641 -7.086 -27.703 1 95.06 215 LEU B N 1
ATOM 4586 C CA . LEU B 1 215 ? -6.344 -7.59 -28.141 1 95.06 215 LEU B CA 1
ATOM 4587 C C . LEU B 1 215 ? -5.812 -6.777 -29.312 1 95.06 215 LEU B C 1
ATOM 4589 O O . LEU B 1 215 ? -5.746 -7.273 -30.438 1 95.06 215 LEU B O 1
ATOM 4593 N N . PRO B 1 216 ? -5.309 -5.648 -29.016 1 91.5 216 PRO B N 1
ATOM 4594 C CA . PRO B 1 216 ? -4.922 -4.738 -30.094 1 91.5 216 PRO B CA 1
ATOM 4595 C C . PRO B 1 216 ? -3.738 -5.254 -30.906 1 91.5 216 PRO B C 1
ATOM 4597 O O . PRO B 1 216 ? -3.594 -4.906 -32.094 1 91.5 216 PRO B O 1
ATOM 4600 N N . ALA B 1 217 ? -2.914 -6.035 -30.359 1 84.69 217 ALA B N 1
ATOM 4601 C CA . ALA B 1 217 ? -1.696 -6.441 -31.062 1 84.69 217 ALA B CA 1
ATOM 4602 C C . ALA B 1 217 ? -1.792 -7.887 -31.531 1 84.69 217 ALA B C 1
ATOM 4604 O O . ALA B 1 217 ? -0.782 -8.5 -31.891 1 84.69 217 ALA B O 1
ATOM 4605 N N . GLN B 1 218 ? -3.01 -8.422 -31.547 1 90.06 218 GLN B N 1
ATOM 4606 C CA . GLN B 1 218 ? -3.172 -9.836 -31.891 1 90.06 218 GLN B CA 1
ATOM 4607 C C . GLN B 1 218 ? -4.094 -10.016 -33.094 1 90.06 218 GLN B C 1
ATOM 4609 O O . GLN B 1 218 ? -5.109 -9.328 -33.219 1 90.06 218 GLN B O 1
ATOM 4614 N N . GLU B 1 219 ? -3.666 -10.828 -34.062 1 91.94 219 GLU B N 1
ATOM 4615 C CA . GLU B 1 219 ? -4.543 -11.219 -35.156 1 91.94 219 GLU B CA 1
ATOM 4616 C C . GLU B 1 219 ? -5.359 -12.461 -34.781 1 91.94 219 GLU B C 1
ATOM 4618 O O . GLU B 1 219 ? -4.867 -13.352 -34.094 1 91.94 219 GLU B O 1
ATOM 4623 N N . PRO B 1 220 ? -6.566 -12.5 -35.344 1 94.88 220 PRO B N 1
ATOM 4624 C CA . PRO B 1 220 ? -7.406 -13.664 -35.062 1 94.88 220 PRO B CA 1
ATOM 4625 C C . PRO B 1 220 ? -6.762 -14.977 -35.5 1 94.88 220 PRO B C 1
ATOM 4627 O O . PRO B 1 220 ? -6.086 -15.008 -36.531 1 94.88 220 PRO B O 1
ATOM 4630 N N . LEU B 1 221 ? -7.102 -15.969 -34.812 1 96 221 LEU B N 1
ATOM 4631 C CA . LEU B 1 221 ? -6.527 -17.281 -35.094 1 96 221 LEU B CA 1
ATOM 4632 C C . LEU B 1 221 ? -7.25 -17.938 -36.281 1 96 221 LEU B C 1
ATOM 4634 O O . LEU B 1 221 ? -8.469 -17.781 -36.438 1 96 221 LEU B O 1
ATOM 4638 N N . VAL B 1 222 ? -6.465 -18.688 -37.062 1 95.94 222 VAL B N 1
ATOM 4639 C CA . VAL B 1 222 ? -7.066 -19.5 -38.125 1 95.94 222 VAL B CA 1
ATOM 4640 C C . VAL B 1 222 ? -7.691 -20.75 -37.531 1 95.94 222 VAL B C 1
ATOM 4642 O O . VAL B 1 222 ? -7.469 -21.062 -36.375 1 95.94 222 VAL B O 1
ATOM 4645 N N . ALA B 1 223 ? -8.438 -21.516 -38.281 1 96.69 223 ALA B N 1
ATOM 4646 C CA . ALA B 1 223 ? -9.219 -22.656 -37.844 1 96.69 223 ALA B CA 1
ATOM 4647 C C . ALA B 1 223 ? -8.32 -23.719 -37.219 1 96.69 223 ALA B C 1
ATOM 4649 O O . ALA B 1 223 ? -8.633 -24.266 -36.156 1 96.69 223 ALA B O 1
ATOM 4650 N N . ARG B 1 224 ? -7.277 -24.016 -37.844 1 97.06 224 ARG B N 1
ATOM 4651 C CA . ARG B 1 224 ? -6.344 -25.031 -37.344 1 97.06 224 ARG B CA 1
ATOM 4652 C C . ARG B 1 224 ? -5.754 -24.641 -36 1 97.06 224 ARG B C 1
ATOM 4654 O O . ARG B 1 224 ? -5.629 -25.469 -35.125 1 97.06 224 ARG B O 1
ATOM 4661 N N . SER B 1 225 ? -5.391 -23.375 -35.906 1 97.25 225 SER B N 1
ATOM 4662 C CA . SER B 1 225 ? -4.82 -22.875 -34.656 1 97.25 225 SER B CA 1
ATOM 4663 C C . SER B 1 225 ? -5.852 -22.906 -33.531 1 97.25 225 SER B C 1
ATOM 4665 O O . SER B 1 225 ? -5.508 -23.156 -32.375 1 97.25 225 SER B O 1
ATOM 4667 N N . ARG B 1 226 ? -7.066 -22.578 -33.844 1 97.62 226 ARG B N 1
ATOM 4668 C CA . ARG B 1 226 ? -8.133 -22.656 -32.844 1 97.62 226 ARG B CA 1
ATOM 4669 C C . ARG B 1 226 ? -8.328 -24.078 -32.344 1 97.62 226 ARG B C 1
ATOM 4671 O O . ARG B 1 226 ? -8.555 -24.297 -31.156 1 97.62 226 ARG B O 1
ATOM 4678 N N . LEU B 1 227 ? -8.25 -25 -33.25 1 98 227 LEU B N 1
ATOM 4679 C CA . LEU B 1 227 ? -8.359 -26.406 -32.875 1 98 227 LEU B CA 1
ATOM 4680 C C . LEU B 1 227 ? -7.215 -26.812 -31.969 1 98 227 LEU B C 1
ATOM 4682 O O . LEU B 1 227 ? -7.422 -27.547 -31 1 98 227 LEU B O 1
ATOM 4686 N N . HIS B 1 228 ? -6.004 -26.406 -32.344 1 98.44 228 HIS B N 1
ATOM 4687 C CA . HIS B 1 228 ? -4.848 -26.703 -31.516 1 98.44 228 HIS B CA 1
ATOM 4688 C C . HIS B 1 228 ? -5.016 -26.094 -30.125 1 98.44 228 HIS B C 1
ATOM 4690 O O . HIS B 1 228 ? -4.637 -26.719 -29.125 1 98.44 228 HIS B O 1
ATOM 4696 N N . LEU B 1 229 ? -5.527 -24.891 -30.078 1 98.31 229 LEU B N 1
ATOM 4697 C CA . LEU B 1 229 ? -5.781 -24.219 -28.812 1 98.31 229 LEU B CA 1
ATOM 4698 C C . LEU B 1 229 ? -6.809 -24.984 -27.984 1 98.31 229 LEU B C 1
ATOM 4700 O O . LEU B 1 229 ? -6.672 -25.125 -26.766 1 98.31 229 LEU B O 1
ATOM 4704 N N . LEU B 1 230 ? -7.816 -25.484 -28.609 1 98.44 230 LEU B N 1
ATOM 4705 C CA . LEU B 1 230 ? -8.828 -26.297 -27.953 1 98.44 230 LEU B CA 1
ATOM 4706 C C . LEU B 1 230 ? -8.219 -27.562 -27.359 1 98.44 230 LEU B C 1
ATOM 4708 O O . LEU B 1 230 ? -8.523 -27.938 -26.234 1 98.44 230 LEU B O 1
ATOM 4712 N N . VAL B 1 231 ? -7.414 -28.203 -28.141 1 98.69 231 VAL B N 1
ATOM 4713 C CA . VAL B 1 231 ? -6.746 -29.422 -27.672 1 98.69 231 VAL B CA 1
ATOM 4714 C C . VAL B 1 231 ? -5.879 -29.109 -26.469 1 98.69 231 VAL B C 1
ATOM 4716 O O . VAL B 1 231 ? -5.883 -29.859 -25.484 1 98.69 231 VAL B O 1
ATOM 4719 N N . ALA B 1 232 ? -5.129 -28.047 -26.547 1 98.62 232 ALA B N 1
ATOM 4720 C CA . ALA B 1 232 ? -4.297 -27.625 -25.422 1 98.62 232 ALA B CA 1
ATOM 4721 C C . ALA B 1 232 ? -5.148 -27.328 -24.188 1 98.62 232 ALA B C 1
ATOM 4723 O O . ALA B 1 232 ? -4.785 -27.719 -23.078 1 98.62 232 ALA B O 1
ATOM 4724 N N . ALA B 1 233 ? -6.262 -26.625 -24.375 1 98.56 233 ALA B N 1
ATOM 4725 C CA . ALA B 1 233 ? -7.16 -26.281 -23.281 1 98.56 233 ALA B CA 1
ATOM 4726 C C . ALA B 1 233 ? -7.727 -27.547 -22.625 1 98.56 233 ALA B C 1
ATOM 4728 O O . ALA B 1 233 ? -7.699 -27.688 -21.406 1 98.56 233 ALA B O 1
ATOM 4729 N N . LEU B 1 234 ? -8.219 -28.453 -23.422 1 98.5 234 LEU B N 1
ATOM 4730 C CA . LEU B 1 234 ? -8.836 -29.672 -22.922 1 98.5 234 LEU B CA 1
ATOM 4731 C C . LEU B 1 234 ? -7.812 -30.562 -22.219 1 98.5 234 LEU B C 1
ATOM 4733 O O . LEU B 1 234 ? -8.109 -31.172 -21.203 1 98.5 234 LEU B O 1
ATOM 4737 N N . THR B 1 235 ? -6.652 -30.688 -22.797 1 98.62 235 THR B N 1
ATOM 4738 C CA . THR B 1 235 ? -5.594 -31.469 -22.188 1 98.62 235 THR B CA 1
ATOM 4739 C C . THR B 1 235 ? -5.172 -30.875 -20.844 1 98.62 235 THR B C 1
ATOM 4741 O O . THR B 1 235 ? -4.922 -31.594 -19.891 1 98.62 235 THR B O 1
ATOM 4744 N N . THR B 1 236 ? -5.047 -29.562 -20.828 1 98.62 236 THR B N 1
ATOM 4745 C CA . THR B 1 236 ? -4.707 -28.875 -19.578 1 98.62 236 THR B CA 1
ATOM 4746 C C . THR B 1 236 ? -5.785 -29.109 -18.531 1 98.62 236 THR B C 1
ATOM 4748 O O . THR B 1 236 ? -5.477 -29.359 -17.359 1 98.62 236 THR B O 1
ATOM 4751 N N . CYS B 1 237 ? -7.043 -29.016 -18.922 1 98.12 237 CYS B N 1
ATOM 4752 C CA . CYS B 1 237 ? -8.148 -29.297 -18 1 98.12 237 CYS B CA 1
ATOM 4753 C C . CYS B 1 237 ? -8.086 -30.719 -17.5 1 98.12 237 CYS B C 1
ATOM 4755 O O . CYS B 1 237 ? -8.305 -30.969 -16.312 1 98.12 237 CYS B O 1
ATOM 4757 N N . ALA B 1 238 ? -7.801 -31.625 -18.375 1 98.38 238 ALA B N 1
ATOM 4758 C CA . ALA B 1 238 ? -7.648 -33.031 -17.984 1 98.38 238 ALA B CA 1
ATOM 4759 C C . ALA B 1 238 ? -6.504 -33.188 -16.984 1 98.38 238 ALA B C 1
ATOM 4761 O O . ALA B 1 238 ? -6.617 -33.938 -16.016 1 98.38 238 ALA B O 1
ATOM 4762 N N . ALA B 1 239 ? -5.434 -32.531 -17.266 1 98.25 239 ALA B N 1
ATOM 4763 C CA . ALA B 1 239 ? -4.285 -32.594 -16.359 1 98.25 239 ALA B CA 1
ATOM 4764 C C . ALA B 1 239 ? -4.637 -32 -15 1 98.25 239 ALA B C 1
ATOM 4766 O O . ALA B 1 239 ? -4.172 -32.5 -13.969 1 98.25 239 ALA B O 1
ATOM 4767 N N . ALA B 1 240 ? -5.395 -30.938 -14.977 1 97.19 240 ALA B N 1
ATOM 4768 C CA . ALA B 1 240 ? -5.828 -30.312 -13.727 1 97.19 240 ALA B CA 1
ATOM 4769 C C . ALA B 1 240 ? -6.641 -31.281 -12.875 1 97.19 240 ALA B C 1
ATOM 4771 O O . ALA B 1 240 ? -6.598 -31.219 -11.648 1 97.19 240 ALA B O 1
ATOM 4772 N N . LEU B 1 241 ? -7.332 -32.188 -13.492 1 97 241 LEU B N 1
ATOM 4773 C CA . LEU B 1 241 ? -8.203 -33.125 -12.789 1 97 241 LEU B CA 1
ATOM 4774 C C . LEU B 1 241 ? -7.473 -34.406 -12.484 1 97 241 LEU B C 1
ATOM 4776 O O . LEU B 1 241 ? -7.984 -35.281 -11.75 1 97 241 LEU B O 1
ATOM 4780 N N . ALA B 1 242 ? -6.324 -34.562 -13.016 1 97.75 242 ALA B N 1
ATOM 4781 C CA . ALA B 1 242 ? -5.578 -35.781 -12.852 1 97.75 242 ALA B CA 1
ATOM 4782 C C . ALA B 1 242 ? -5.203 -36.031 -11.383 1 97.75 242 ALA B C 1
ATOM 4784 O O . ALA B 1 242 ? -5.324 -37.125 -10.875 1 97.75 242 ALA B O 1
ATOM 4785 N N . TRP B 1 243 ? -4.762 -34.969 -10.688 1 96.94 243 TRP B N 1
ATOM 4786 C CA . TRP B 1 243 ? -4.301 -35.125 -9.312 1 96.94 243 TRP B CA 1
ATOM 4787 C C . TRP B 1 243 ? -5.461 -35.5 -8.391 1 96.94 243 TRP B C 1
ATOM 4789 O O . TRP B 1 243 ? -5.352 -36.438 -7.59 1 96.94 243 TRP B O 1
ATOM 4799 N N . PRO B 1 244 ? -6.621 -34.812 -8.477 1 96.38 244 PRO B N 1
ATOM 4800 C CA . PRO B 1 244 ? -7.781 -35.281 -7.703 1 96.38 244 PRO B CA 1
ATOM 4801 C C . PRO B 1 244 ? -8.18 -36.719 -8.031 1 96.38 244 PRO B C 1
ATOM 4803 O O . PRO B 1 244 ? -8.586 -37.469 -7.145 1 96.38 244 PRO B O 1
ATOM 4806 N N . ALA B 1 245 ? -8.07 -37.094 -9.266 1 97.62 245 ALA B N 1
ATOM 4807 C CA . ALA B 1 245 ? -8.414 -38.438 -9.68 1 97.62 245 ALA B CA 1
ATOM 4808 C C . ALA B 1 245 ? -7.434 -39.469 -9.094 1 97.62 245 ALA B C 1
ATOM 4810 O O . ALA B 1 245 ? -7.832 -40.562 -8.68 1 97.62 245 ALA B O 1
ATOM 4811 N N . ILE B 1 246 ? -6.211 -39.125 -9.102 1 97.62 246 ILE B N 1
ATOM 4812 C CA . ILE B 1 246 ? -5.195 -40 -8.516 1 97.62 246 ILE B CA 1
ATOM 4813 C C . ILE B 1 246 ? -5.43 -40.125 -7.016 1 97.62 246 ILE B C 1
ATOM 4815 O O . ILE B 1 246 ? -5.359 -41.25 -6.469 1 97.62 246 ILE B O 1
ATOM 4819 N N . ALA B 1 247 ? -5.672 -39.031 -6.336 1 97.44 247 ALA B N 1
ATOM 4820 C CA . ALA B 1 247 ? -5.988 -39.062 -4.91 1 97.44 247 ALA B CA 1
ATOM 4821 C C . ALA B 1 247 ? -7.18 -39.969 -4.641 1 97.44 247 ALA B C 1
ATOM 4823 O O . ALA B 1 247 ? -7.18 -40.75 -3.672 1 97.44 247 ALA B O 1
ATOM 4824 N N . TRP B 1 248 ? -8.164 -39.875 -5.512 1 97.31 248 TRP B N 1
ATOM 4825 C CA . TRP B 1 248 ? -9.336 -40.719 -5.422 1 97.31 248 TRP B CA 1
ATOM 4826 C C . TRP B 1 248 ? -8.953 -42.188 -5.582 1 97.31 248 TRP B C 1
ATOM 4828 O O . TRP B 1 248 ? -9.367 -43.031 -4.789 1 97.31 248 TRP B O 1
ATOM 4838 N N . ALA B 1 249 ? -8.188 -42.469 -6.516 1 97.75 249 ALA B N 1
ATOM 4839 C CA . ALA B 1 249 ? -7.801 -43.844 -6.824 1 97.75 249 ALA B CA 1
ATOM 4840 C C . ALA B 1 249 ? -6.996 -44.469 -5.684 1 97.75 249 ALA B C 1
ATOM 4842 O O . ALA B 1 249 ? -7.137 -45.656 -5.387 1 97.75 249 ALA B O 1
ATOM 4843 N N . VAL B 1 250 ? -6.211 -43.656 -5.059 1 97.25 250 VAL B N 1
ATOM 4844 C CA . VAL B 1 250 ? -5.312 -44.156 -4.027 1 97.25 250 VAL B CA 1
ATOM 4845 C C . VAL B 1 250 ? -6.059 -44.281 -2.701 1 97.25 250 VAL B C 1
ATOM 4847 O O . VAL B 1 250 ? -5.902 -45.281 -1.98 1 97.25 250 VAL B O 1
ATOM 4850 N N . THR B 1 251 ? -6.875 -43.375 -2.385 1 97 251 THR B N 1
ATOM 4851 C CA . THR B 1 251 ? -7.492 -43.312 -1.062 1 97 251 THR B CA 1
ATOM 4852 C C . THR B 1 251 ? -8.852 -44 -1.071 1 97 251 THR B C 1
ATOM 4854 O O . THR B 1 251 ? -9.391 -44.344 -0.014 1 97 251 THR B O 1
ATOM 4857 N N . GLY B 1 252 ? -9.508 -44.062 -2.242 1 96.5 252 GLY B N 1
ATOM 4858 C CA . GLY B 1 252 ? -10.836 -44.625 -2.359 1 96.5 252 GLY B CA 1
ATOM 4859 C C . GLY B 1 252 ? -11.945 -43.594 -2.123 1 96.5 252 GLY B C 1
ATOM 4860 O O . GLY B 1 252 ? -13.125 -43.906 -2.264 1 96.5 252 GLY B O 1
ATOM 4861 N N . ARG B 1 253 ? -11.57 -42.5 -1.812 1 95.06 253 ARG B N 1
ATOM 4862 C CA . ARG B 1 253 ? -12.539 -41.438 -1.551 1 95.06 253 ARG B CA 1
ATOM 4863 C C . ARG B 1 253 ? -12.562 -40.438 -2.693 1 95.06 253 ARG B C 1
ATOM 4865 O O . ARG B 1 253 ? -11.547 -39.812 -3.012 1 95.06 253 ARG B O 1
ATOM 4872 N N . ALA B 1 254 ? -13.766 -40.188 -3.172 1 94.44 254 ALA B N 1
ATOM 4873 C CA . ALA B 1 254 ? -13.93 -39.312 -4.34 1 94.44 254 ALA B CA 1
ATOM 4874 C C . ALA B 1 254 ? -13.609 -37.875 -3.994 1 94.44 254 ALA B C 1
ATOM 4876 O O . ALA B 1 254 ? -13.156 -37.094 -4.852 1 94.44 254 ALA B O 1
ATOM 4877 N N . ASP B 1 255 ? -13.836 -37.438 -2.807 1 92.88 255 ASP B N 1
ATOM 4878 C CA . ASP B 1 255 ? -13.609 -36.062 -2.416 1 92.88 255 ASP B CA 1
ATOM 4879 C C . ASP B 1 255 ? -12.281 -35.906 -1.674 1 92.88 255 ASP B C 1
ATOM 4881 O O . ASP B 1 255 ? -12.109 -34.969 -0.894 1 92.88 255 ASP B O 1
ATOM 4885 N N . ALA B 1 256 ? -11.344 -36.844 -1.927 1 94.69 256 ALA B N 1
ATOM 4886 C CA . ALA B 1 256 ? -10.086 -36.875 -1.178 1 94.69 256 ALA B CA 1
ATOM 4887 C C . ALA B 1 256 ? -9.352 -35.531 -1.303 1 94.69 256 ALA B C 1
ATOM 4889 O O . ALA B 1 256 ? -8.922 -34.969 -0.3 1 94.69 256 ALA B O 1
ATOM 4890 N N . TYR B 1 257 ? -9.258 -35.062 -2.463 1 93.44 257 TYR B N 1
ATOM 4891 C CA . TYR B 1 257 ? -8.523 -33.812 -2.697 1 93.44 257 TYR B CA 1
ATOM 4892 C C . TYR B 1 257 ? -9.273 -32.625 -2.121 1 93.44 257 TYR B C 1
ATOM 4894 O O . TYR B 1 257 ? -8.68 -31.797 -1.424 1 93.44 257 TYR B O 1
ATOM 4902 N N . THR B 1 258 ? -10.531 -32.438 -2.383 1 89 258 THR B N 1
ATOM 4903 C CA . THR B 1 258 ? -11.305 -31.297 -1.922 1 89 258 THR B CA 1
ATOM 4904 C C . THR B 1 258 ? -11.453 -31.312 -0.404 1 89 258 THR B C 1
ATOM 4906 O O . THR B 1 258 ? -11.43 -30.266 0.244 1 89 258 THR B O 1
ATOM 4909 N N . ALA B 1 259 ? -11.578 -32.5 0.127 1 90 259 ALA B N 1
ATOM 4910 C CA . ALA B 1 259 ? -11.641 -32.625 1.58 1 90 259 ALA B CA 1
ATOM 4911 C C . ALA B 1 259 ? -10.336 -32.188 2.232 1 90 259 ALA B C 1
ATOM 4913 O O . ALA B 1 259 ? -10.336 -31.594 3.307 1 90 259 ALA B O 1
ATOM 4914 N N . THR B 1 260 ? -9.25 -32.562 1.59 1 90.88 260 THR B N 1
ATOM 4915 C CA . THR B 1 260 ? -7.938 -32.156 2.084 1 90.88 260 THR B CA 1
ATOM 4916 C C . THR B 1 260 ? -7.77 -30.641 2.018 1 90.88 260 THR B C 1
ATOM 4918 O O . THR B 1 260 ? -7.32 -30.016 2.982 1 90.88 260 THR B O 1
ATOM 4921 N N . GLU B 1 261 ? -8.203 -30.047 0.954 1 86.44 261 GLU B N 1
ATOM 4922 C CA . GLU B 1 261 ? -8.07 -28.609 0.772 1 86.44 261 GLU B CA 1
ATOM 4923 C C . GLU B 1 261 ? -8.93 -27.844 1.777 1 86.44 261 GLU B C 1
ATOM 4925 O O . GLU B 1 261 ? -8.539 -26.766 2.25 1 86.44 261 GLU B O 1
ATOM 4930 N N . THR B 1 262 ? -10.055 -28.281 2.137 1 82.62 262 THR B N 1
ATOM 4931 C CA . THR B 1 262 ? -10.984 -27.609 3.037 1 82.62 262 THR B CA 1
ATOM 4932 C C . THR B 1 262 ? -10.5 -27.703 4.48 1 82.62 262 THR B C 1
ATOM 4934 O O . THR B 1 262 ? -10.953 -26.938 5.344 1 82.62 262 THR B O 1
ATOM 4937 N N . SER B 1 263 ? -9.633 -28.641 4.684 1 81.88 263 SER B N 1
ATOM 4938 C CA . SER B 1 263 ? -9.109 -28.797 6.035 1 81.88 263 SER B CA 1
ATOM 4939 C C . SER B 1 263 ? -8.297 -27.578 6.465 1 81.88 263 SER B C 1
ATOM 4941 O O . SER B 1 263 ? -8.141 -27.328 7.66 1 81.88 263 SER B O 1
ATOM 4943 N N . TRP B 1 264 ? -7.793 -26.844 5.578 1 78.5 264 TRP B N 1
ATOM 4944 C CA . TRP B 1 264 ? -7.074 -25.625 5.895 1 78.5 264 TRP B CA 1
ATOM 4945 C C . TRP B 1 264 ? -8.047 -24.484 6.176 1 78.5 264 TRP B C 1
ATOM 4947 O O . TRP B 1 264 ? -7.695 -23.516 6.855 1 78.5 264 TRP B O 1
ATOM 4957 N N . ARG B 1 265 ? -9.219 -24.438 5.68 1 70.5 265 ARG B N 1
ATOM 4958 C CA . ARG B 1 265 ? -10.188 -23.344 5.758 1 70.5 265 ARG B CA 1
ATOM 4959 C C . ARG B 1 265 ? -11.164 -23.562 6.91 1 70.5 265 ARG B C 1
ATOM 4961 O O . ARG B 1 265 ? -11.648 -22.594 7.508 1 70.5 265 ARG B O 1
ATOM 4968 N N . GLY B 1 266 ? -11.5 -24.672 7.258 1 62.91 266 GLY B N 1
ATOM 4969 C CA . GLY B 1 266 ? -12.445 -25.016 8.312 1 62.91 266 GLY B CA 1
ATOM 4970 C C . GLY B 1 266 ? -13.852 -25.25 7.797 1 62.91 266 GLY B C 1
ATOM 4971 O O . GLY B 1 266 ? -14.578 -26.094 8.328 1 62.91 266 GLY B O 1
ATOM 4972 N N . ASP B 1 267 ? -14.367 -24.359 6.832 1 64.25 267 ASP B N 1
ATOM 4973 C CA . ASP B 1 267 ? -15.758 -24.5 6.402 1 64.25 267 ASP B CA 1
ATOM 4974 C C . ASP B 1 267 ? -15.852 -24.844 4.918 1 64.25 267 ASP B C 1
ATOM 4976 O O . ASP B 1 267 ? -14.844 -24.781 4.203 1 64.25 267 ASP B O 1
ATOM 4980 N N . HIS B 1 268 ? -17.094 -25.297 4.535 1 64.56 268 HIS B N 1
ATOM 4981 C CA . HIS B 1 268 ? -17.375 -25.672 3.156 1 64.56 268 HIS B CA 1
ATOM 4982 C C . HIS B 1 268 ? -17.125 -24.5 2.205 1 64.56 268 HIS B C 1
ATOM 4984 O O . HIS B 1 268 ? -17.359 -23.344 2.564 1 64.56 268 HIS B O 1
ATOM 4990 N N . LEU B 1 269 ? -16.547 -24.859 1.065 1 64.88 269 LEU B N 1
ATOM 4991 C CA . LEU B 1 269 ? -16.203 -23.844 0.072 1 64.88 269 LEU B CA 1
ATOM 4992 C C . LEU B 1 269 ? -17.391 -23.516 -0.815 1 64.88 269 LEU B C 1
ATOM 4994 O O . LEU B 1 269 ? -17.953 -24.406 -1.46 1 64.88 269 LEU B O 1
ATOM 4998 N N . VAL B 1 270 ? -18.016 -22.359 -0.64 1 68.75 270 VAL B N 1
ATOM 4999 C CA . VAL B 1 270 ? -18.938 -21.797 -1.616 1 68.75 270 VAL B CA 1
ATOM 5000 C C . VAL B 1 270 ? -18.219 -20.719 -2.438 1 68.75 270 VAL B C 1
ATOM 5002 O O . VAL B 1 270 ? -17.672 -19.766 -1.88 1 68.75 270 VAL B O 1
ATOM 5005 N N . PRO B 1 271 ? -18.234 -20.938 -3.695 1 72.5 271 PRO B N 1
ATOM 5006 C CA . PRO B 1 271 ? -17.484 -20 -4.535 1 72.5 271 PRO B CA 1
ATOM 5007 C C . PRO B 1 271 ? -17.859 -18.531 -4.262 1 72.5 271 PRO B C 1
ATOM 5009 O O . PRO B 1 271 ? -19.031 -18.234 -3.996 1 72.5 271 PRO B O 1
ATOM 5012 N N . PHE B 1 272 ? -16.953 -17.656 -4.254 1 75.25 272 PHE B N 1
ATOM 5013 C CA . PHE B 1 272 ? -17.047 -16.203 -4.16 1 75.25 272 PHE B CA 1
ATOM 5014 C C . PHE B 1 272 ? -17.422 -15.781 -2.748 1 75.25 272 PHE B C 1
ATOM 5016 O O . PHE B 1 272 ? -17.188 -14.633 -2.359 1 75.25 272 PHE B O 1
ATOM 5023 N N . THR B 1 273 ? -17.922 -16.688 -1.938 1 76.81 273 THR B N 1
ATOM 5024 C CA . THR B 1 273 ? -18.406 -16.344 -0.602 1 76.81 273 THR B CA 1
ATOM 5025 C C . THR B 1 273 ? -17.234 -16.047 0.328 1 76.81 273 THR B C 1
ATOM 5027 O O . THR B 1 273 ? -17.328 -15.164 1.189 1 76.81 273 THR B O 1
ATOM 5030 N N . PRO B 1 274 ? -16.156 -16.703 0.073 1 80.88 274 PRO B N 1
ATOM 5031 C CA . PRO B 1 274 ? -15.047 -16.484 1.013 1 80.88 274 PRO B CA 1
ATOM 5032 C C . PRO B 1 274 ? -14.523 -15.047 0.988 1 80.88 274 PRO B C 1
ATOM 5034 O O . PRO B 1 274 ? -14.031 -14.547 2.004 1 80.88 274 PRO B O 1
ATOM 5037 N N . TRP B 1 275 ? -14.703 -14.359 -0.114 1 84.5 275 TRP B N 1
ATOM 5038 C CA . TRP B 1 275 ? -14.18 -13 -0.215 1 84.5 275 TRP B CA 1
ATOM 5039 C C . TRP B 1 275 ? -14.938 -12.055 0.703 1 84.5 275 TRP B C 1
ATOM 5041 O O . TRP B 1 275 ? -14.344 -11.18 1.339 1 84.5 275 TRP B O 1
ATOM 5051 N N . LEU B 1 276 ? -16.188 -12.273 0.798 1 82.31 276 LEU B N 1
ATOM 5052 C CA . LEU B 1 276 ? -16.984 -11.406 1.666 1 82.31 276 LEU B CA 1
ATOM 5053 C C . LEU B 1 276 ? -16.719 -11.719 3.135 1 82.31 276 LEU B C 1
ATOM 5055 O O . LEU B 1 276 ? -16.594 -10.812 3.955 1 82.31 276 LEU B O 1
ATOM 5059 N N . ILE B 1 277 ? -16.578 -12.984 3.359 1 82.88 277 ILE B N 1
ATOM 5060 C CA . ILE B 1 277 ? -16.344 -13.414 4.734 1 82.88 277 ILE B CA 1
ATOM 5061 C C . ILE B 1 277 ? -14.969 -12.938 5.195 1 82.88 277 ILE B C 1
ATOM 5063 O O . ILE B 1 277 ? -14.844 -12.312 6.254 1 82.88 277 ILE B O 1
ATOM 5067 N N . ARG B 1 278 ? -13.984 -13.164 4.418 1 85.75 278 ARG B N 1
ATOM 5068 C CA . ARG B 1 278 ? -12.625 -12.82 4.812 1 85.75 278 ARG B CA 1
ATOM 5069 C C . ARG B 1 278 ? -12.414 -11.312 4.82 1 85.75 278 ARG B C 1
ATOM 5071 O O . ARG B 1 278 ? -11.648 -10.789 5.633 1 85.75 278 ARG B O 1
ATOM 5078 N N . ALA B 1 279 ? -13.07 -10.648 3.93 1 86.62 279 ALA B N 1
ATOM 5079 C CA . ALA B 1 279 ? -12.984 -9.188 3.961 1 86.62 279 ALA B CA 1
ATOM 5080 C C . ALA B 1 279 ? -13.477 -8.641 5.297 1 86.62 279 ALA B C 1
ATOM 5082 O O . ALA B 1 279 ? -12.945 -7.648 5.801 1 86.62 279 ALA B O 1
ATOM 5083 N N . GLY B 1 280 ? -14.445 -9.25 5.805 1 86.12 280 GLY B N 1
ATOM 5084 C CA . GLY B 1 280 ? -14.938 -8.867 7.117 1 86.12 280 GLY B CA 1
ATOM 5085 C C . GLY B 1 280 ? -13.914 -9.055 8.219 1 86.12 280 GLY B C 1
ATOM 5086 O O . GLY B 1 280 ? -13.898 -8.297 9.195 1 86.12 280 GLY B O 1
ATOM 5087 N N . TRP B 1 281 ? -13.008 -10.039 7.965 1 83.56 281 TRP B N 1
ATOM 5088 C CA . TRP B 1 281 ? -11.914 -10.242 8.914 1 83.56 281 TRP B CA 1
ATOM 5089 C C . TRP B 1 281 ? -10.969 -9.047 8.922 1 83.56 281 TRP B C 1
ATOM 5091 O O . TRP B 1 281 ? -10.414 -8.695 9.969 1 83.56 281 TRP B O 1
ATOM 5101 N N . TRP B 1 282 ? -10.859 -8.5 7.777 1 86.19 282 TRP B N 1
ATOM 5102 C CA . TRP B 1 282 ? -9.852 -7.449 7.629 1 86.19 282 TRP B CA 1
ATOM 5103 C C . TRP B 1 282 ? -10.398 -6.109 8.109 1 86.19 282 TRP B C 1
ATOM 5105 O O . TRP B 1 282 ? -9.688 -5.34 8.758 1 86.19 282 TRP B O 1
ATOM 5115 N N . VAL B 1 283 ? -11.664 -5.84 7.793 1 90.69 283 VAL B N 1
ATOM 5116 C CA . VAL B 1 283 ? -12.109 -4.469 8.023 1 90.69 283 VAL B CA 1
ATOM 5117 C C . VAL B 1 283 ? -13.445 -4.473 8.766 1 90.69 283 VAL B C 1
ATOM 5119 O O . VAL B 1 283 ? -14.047 -3.418 8.984 1 90.69 283 VAL B O 1
ATOM 5122 N N . GLY B 1 284 ? -13.914 -5.621 9.219 1 89.44 284 GLY B N 1
ATOM 5123 C CA . GLY B 1 284 ? -15.203 -5.727 9.883 1 89.44 284 GLY B CA 1
ATOM 5124 C C . GLY B 1 284 ? -16.328 -6.129 8.945 1 89.44 284 GLY B C 1
ATOM 5125 O O . GLY B 1 284 ? -16.25 -5.898 7.742 1 89.44 284 GLY B O 1
ATOM 5126 N N . ASP B 1 285 ? -17.406 -6.648 9.453 1 90 285 ASP B N 1
ATOM 5127 C CA . ASP B 1 285 ? -18.5 -7.223 8.688 1 90 285 ASP B CA 1
ATOM 5128 C C . ASP B 1 285 ? -19.234 -6.145 7.879 1 90 285 ASP B C 1
ATOM 5130 O O . ASP B 1 285 ? -19.719 -6.41 6.777 1 90 285 ASP B O 1
ATOM 5134 N N . HIS B 1 286 ? -19.312 -5.023 8.406 1 93.38 286 HIS B N 1
ATOM 5135 C CA . HIS B 1 286 ? -20.141 -3.994 7.777 1 93.38 286 HIS B CA 1
ATOM 5136 C C . HIS B 1 286 ? -19.359 -3.264 6.688 1 93.38 286 HIS B C 1
ATOM 5138 O O . HIS B 1 286 ? -19.953 -2.576 5.852 1 93.38 286 HIS B O 1
ATOM 5144 N N . LEU B 1 287 ? -18.016 -3.422 6.684 1 93.94 287 LEU B N 1
ATOM 5145 C CA . LEU B 1 287 ? -17.203 -2.746 5.684 1 93.94 287 LEU B CA 1
ATOM 5146 C C . LEU B 1 287 ? -16.641 -3.746 4.676 1 93.94 287 LEU B C 1
ATOM 5148 O O . LEU B 1 287 ? -16.062 -3.352 3.662 1 93.94 287 LEU B O 1
ATOM 5152 N N . GLY B 1 288 ? -16.828 -5.008 4.938 1 92.69 288 GLY B N 1
ATOM 5153 C CA . GLY B 1 288 ? -16.234 -6.051 4.117 1 92.69 288 GLY B CA 1
ATOM 5154 C C . GLY B 1 288 ? -16.578 -5.93 2.646 1 92.69 288 GLY B C 1
ATOM 5155 O O . GLY B 1 288 ? -15.719 -6.055 1.779 1 92.69 288 GLY B O 1
ATOM 5156 N N . TRP B 1 289 ? -17.859 -5.633 2.402 1 93.44 289 TRP B N 1
ATOM 5157 C CA . TRP B 1 289 ? -18.312 -5.539 1.019 1 93.44 289 TRP B CA 1
ATOM 5158 C C . TRP B 1 289 ? -17.609 -4.41 0.285 1 93.44 289 TRP B C 1
ATOM 5160 O O . TRP B 1 289 ? -17.344 -4.508 -0.916 1 93.44 289 TRP B O 1
ATOM 5170 N N . ALA B 1 290 ? -17.266 -3.336 0.911 1 95.31 290 ALA B N 1
ATOM 5171 C CA . ALA B 1 290 ? -16.562 -2.209 0.306 1 95.31 290 ALA B CA 1
ATOM 5172 C C . ALA B 1 290 ? -15.133 -2.598 -0.081 1 95.31 290 ALA B C 1
ATOM 5174 O O . ALA B 1 290 ? -14.625 -2.166 -1.119 1 95.31 290 ALA B O 1
ATOM 5175 N N . LEU B 1 291 ? -14.516 -3.369 0.778 1 93.75 291 LEU B N 1
ATOM 5176 C CA . LEU B 1 291 ? -13.164 -3.834 0.471 1 93.75 291 LEU B CA 1
ATOM 5177 C C . LEU B 1 291 ? -13.164 -4.727 -0.766 1 93.75 291 LEU B C 1
ATOM 5179 O O . LEU B 1 291 ? -12.266 -4.637 -1.602 1 93.75 291 LEU B O 1
ATOM 5183 N N . VAL B 1 292 ? -14.164 -5.609 -0.878 1 94.62 292 VAL B N 1
ATOM 5184 C CA . VAL B 1 292 ? -14.297 -6.473 -2.045 1 94.62 292 VAL B CA 1
ATOM 5185 C C . VAL B 1 292 ? -14.492 -5.625 -3.299 1 94.62 292 VAL B C 1
ATOM 5187 O O . VAL B 1 292 ? -13.922 -5.918 -4.352 1 94.62 292 VAL B O 1
ATOM 5190 N N . LEU B 1 293 ? -15.297 -4.531 -3.227 1 95.69 293 LEU B N 1
ATOM 5191 C CA . LEU B 1 293 ? -15.523 -3.635 -4.355 1 95.69 293 LEU B CA 1
ATOM 5192 C C . LEU B 1 293 ? -14.219 -2.967 -4.785 1 95.69 293 LEU B C 1
ATOM 5194 O O . LEU B 1 293 ? -13.969 -2.805 -5.98 1 95.69 293 LEU B O 1
ATOM 5198 N N . VAL B 1 294 ? -13.422 -2.602 -3.848 1 94.81 294 VAL B N 1
ATOM 5199 C CA . VAL B 1 294 ? -12.133 -1.991 -4.152 1 94.81 294 VAL B CA 1
ATOM 5200 C C . VAL B 1 294 ? -11.25 -2.994 -4.887 1 94.81 294 VAL B C 1
ATOM 5202 O O . VAL B 1 294 ? -10.578 -2.645 -5.863 1 94.81 294 VAL B O 1
ATOM 5205 N N . ALA B 1 295 ? -11.203 -4.27 -4.426 1 93.75 295 ALA B N 1
ATOM 5206 C CA . ALA B 1 295 ? -10.406 -5.316 -5.059 1 93.75 295 ALA B CA 1
ATOM 5207 C C . ALA B 1 295 ? -10.867 -5.57 -6.492 1 93.75 295 ALA B C 1
ATOM 5209 O O . ALA B 1 295 ? -10.047 -5.719 -7.398 1 93.75 295 ALA B O 1
ATOM 5210 N N . LEU B 1 296 ? -12.211 -5.586 -6.688 1 95.69 296 LEU B N 1
ATOM 5211 C CA . LEU B 1 296 ? -12.773 -5.809 -8.016 1 95.69 296 LEU B CA 1
ATOM 5212 C C . LEU B 1 296 ? -12.453 -4.645 -8.945 1 95.69 296 LEU B C 1
ATOM 5214 O O . LEU B 1 296 ? -12.156 -4.852 -10.125 1 95.69 296 LEU B O 1
ATOM 5218 N N . LEU B 1 297 ? -12.508 -3.461 -8.414 1 96.06 297 LEU B N 1
ATOM 5219 C CA . LEU B 1 297 ? -12.148 -2.287 -9.203 1 96.06 297 LEU B CA 1
ATOM 5220 C C . LEU B 1 297 ? -10.68 -2.332 -9.609 1 96.06 297 LEU B C 1
ATOM 5222 O O . LEU B 1 297 ? -10.336 -2.02 -10.758 1 96.06 297 LEU B O 1
ATOM 5226 N N . ALA B 1 298 ? -9.852 -2.734 -8.688 1 94.12 298 ALA B N 1
ATOM 5227 C CA . ALA B 1 298 ? -8.43 -2.854 -8.992 1 94.12 298 ALA B CA 1
ATOM 5228 C C . ALA B 1 298 ? -8.195 -3.873 -10.102 1 94.12 298 ALA B C 1
ATOM 5230 O O . ALA B 1 298 ? -7.434 -3.613 -11.039 1 94.12 298 ALA B O 1
ATOM 5231 N N . ALA B 1 299 ? -8.852 -5.004 -10 1 95.56 299 ALA B N 1
ATOM 5232 C CA . ALA B 1 299 ? -8.734 -6.043 -11.023 1 95.56 299 ALA B CA 1
ATOM 5233 C C . ALA B 1 299 ? -9.211 -5.535 -12.383 1 95.56 299 ALA B C 1
ATOM 5235 O O . ALA B 1 299 ? -8.555 -5.762 -13.398 1 95.56 299 ALA B O 1
ATOM 5236 N N . ALA B 1 300 ? -10.305 -4.805 -12.383 1 96.75 300 ALA B N 1
ATOM 5237 C CA . ALA B 1 300 ? -10.867 -4.266 -13.617 1 96.75 300 ALA B CA 1
ATOM 5238 C C . ALA B 1 300 ? -9.93 -3.23 -14.242 1 96.75 300 ALA B C 1
ATOM 5240 O O . ALA B 1 300 ? -9.727 -3.219 -15.453 1 96.75 300 ALA B O 1
ATOM 5241 N N . LEU B 1 301 ? -9.367 -2.391 -13.406 1 95.69 301 LEU B N 1
ATOM 5242 C CA . LEU B 1 301 ? -8.461 -1.354 -13.891 1 95.69 301 LEU B CA 1
ATOM 5243 C C . LEU B 1 301 ? -7.191 -1.97 -14.469 1 95.69 301 LEU B C 1
ATOM 5245 O O . LEU B 1 301 ? -6.691 -1.516 -15.5 1 95.69 301 LEU B O 1
ATOM 5249 N N . ILE B 1 302 ? -6.723 -3.018 -13.852 1 95 302 ILE B N 1
ATOM 5250 C CA . ILE B 1 302 ? -5.484 -3.658 -14.289 1 95 302 ILE B CA 1
ATOM 5251 C C . ILE B 1 302 ? -5.723 -4.395 -15.602 1 95 302 ILE B C 1
ATOM 5253 O O . ILE B 1 302 ? -4.965 -4.223 -16.562 1 95 302 ILE B O 1
ATOM 5257 N N . LEU B 1 303 ? -6.805 -5.121 -15.711 1 95.81 303 LEU B N 1
ATOM 5258 C CA . LEU B 1 303 ? -7.059 -5.949 -16.891 1 95.81 303 LEU B CA 1
ATOM 5259 C C . LEU B 1 303 ? -7.473 -5.094 -18.078 1 95.81 303 LEU B C 1
ATOM 5261 O O . LEU B 1 303 ? -7.191 -5.441 -19.234 1 95.81 303 LEU B O 1
ATOM 5265 N N . SER B 1 304 ? -8.109 -3.959 -17.812 1 95.88 304 SER B N 1
ATOM 5266 C CA . SER B 1 304 ? -8.594 -3.123 -18.906 1 95.88 304 SER B CA 1
ATOM 5267 C C . SER B 1 304 ? -7.516 -2.15 -19.375 1 95.88 304 SER B C 1
ATOM 5269 O O . SER B 1 304 ? -7.676 -1.486 -20.406 1 95.88 304 SER B O 1
ATOM 5271 N N . ALA B 1 305 ? -6.426 -2.111 -18.672 1 95.88 305 ALA B N 1
ATOM 5272 C CA . ALA B 1 305 ? -5.348 -1.197 -19.047 1 95.88 305 ALA B CA 1
ATOM 5273 C C . ALA B 1 305 ? -4.773 -1.562 -20.406 1 95.88 305 ALA B C 1
ATOM 5275 O O . ALA B 1 305 ? -4.625 -2.744 -20.734 1 95.88 305 ALA B O 1
ATOM 5276 N N . ARG B 1 306 ? -4.457 -0.59 -21.203 1 94.81 306 ARG B N 1
ATOM 5277 C CA . ARG B 1 306 ? -3.867 -0.803 -22.516 1 94.81 306 ARG B CA 1
ATOM 5278 C C . ARG B 1 306 ? -2.57 -1.601 -22.406 1 94.81 306 ARG B C 1
ATOM 5280 O O . ARG B 1 306 ? -2.303 -2.469 -23.234 1 94.81 306 ARG B O 1
ATOM 5287 N N . ALA B 1 307 ? -1.791 -1.311 -21.391 1 95.38 307 ALA B N 1
ATOM 5288 C CA . ALA B 1 307 ? -0.517 -1.997 -21.188 1 95.38 307 ALA B CA 1
ATOM 5289 C C . ALA B 1 307 ? -0.725 -3.498 -21.016 1 95.38 307 ALA B C 1
ATOM 5291 O O . ALA B 1 307 ? 0.077 -4.305 -21.5 1 95.38 307 ALA B O 1
ATOM 5292 N N . SER B 1 308 ? -1.765 -3.912 -20.266 1 96.75 308 SER B N 1
ATOM 5293 C CA . SER B 1 308 ? -2.076 -5.324 -20.062 1 96.75 308 SER B CA 1
ATOM 5294 C C . SER B 1 308 ? -2.541 -5.977 -21.359 1 96.75 308 SER B C 1
ATOM 5296 O O . SER B 1 308 ? -2.156 -7.105 -21.672 1 96.75 308 SER B O 1
ATOM 5298 N N . ARG B 1 309 ? -3.297 -5.266 -22.094 1 96.81 309 ARG B N 1
ATOM 5299 C CA . ARG B 1 309 ? -3.844 -5.789 -23.344 1 96.81 309 ARG B CA 1
ATOM 5300 C C . ARG B 1 309 ? -2.754 -5.93 -24.406 1 96.81 309 ARG B C 1
ATOM 5302 O O . ARG B 1 309 ? -2.836 -6.797 -25.281 1 96.81 309 ARG B O 1
ATOM 5309 N N . LEU B 1 310 ? -1.744 -5.137 -24.297 1 96.69 310 LEU B N 1
ATOM 5310 C CA . LEU B 1 310 ? -0.668 -5.137 -25.281 1 96.69 310 LEU B CA 1
ATOM 5311 C C . LEU B 1 310 ? 0.311 -6.273 -25.016 1 96.69 310 LEU B C 1
ATOM 5313 O O . LEU B 1 310 ? 1.177 -6.559 -25.859 1 96.69 310 LEU B O 1
ATOM 5317 N N . LEU B 1 311 ? 0.168 -6.969 -23.906 1 97.25 311 LEU B N 1
ATOM 5318 C CA . LEU B 1 311 ? 1.049 -8.094 -23.594 1 97.25 311 LEU B CA 1
ATOM 5319 C C . LEU B 1 311 ? 0.734 -9.289 -24.484 1 97.25 311 LEU B C 1
ATOM 5321 O O . LEU B 1 311 ? 1.531 -10.227 -24.578 1 97.25 311 LEU B O 1
ATOM 5325 N N . GLY B 1 312 ? -0.449 -9.273 -25.109 1 96.56 312 GLY B N 1
ATOM 5326 C CA . GLY B 1 312 ? -0.844 -10.359 -25.984 1 96.56 312 GLY B CA 1
ATOM 5327 C C . GLY B 1 312 ? -1.891 -11.273 -25.375 1 96.56 312 GLY B C 1
ATOM 5328 O O . GLY B 1 312 ? -2.15 -11.211 -24.172 1 96.56 312 GLY B O 1
ATOM 5329 N N . ALA B 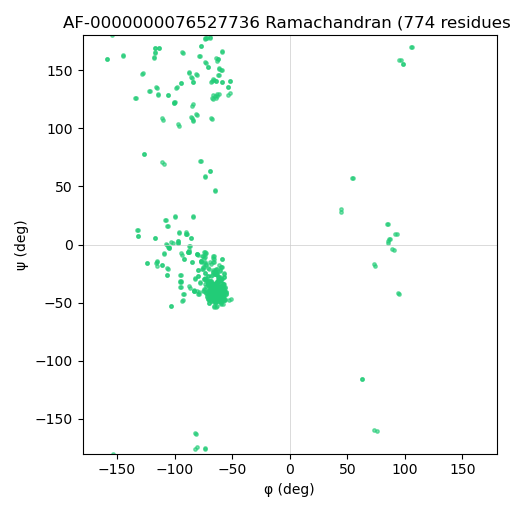1 313 ? -2.416 -12.117 -26.188 1 97.44 313 ALA B N 1
ATOM 5330 C CA . ALA B 1 313 ? -3.555 -12.945 -25.797 1 97.44 313 ALA B CA 1
ATOM 5331 C C . ALA B 1 313 ? -3.166 -13.922 -24.688 1 97.44 313 ALA B C 1
ATOM 5333 O O . ALA B 1 313 ? -3.865 -14.039 -23.672 1 97.44 313 ALA B O 1
ATOM 5334 N N . PRO B 1 314 ? -2 -14.625 -24.875 1 97.75 314 PRO B N 1
ATOM 5335 C CA . PRO B 1 314 ? -1.672 -15.586 -23.812 1 97.75 314 PRO B CA 1
ATOM 5336 C C . PRO B 1 314 ? -1.541 -14.938 -22.438 1 97.75 314 PRO B C 1
ATOM 5338 O O . PRO B 1 314 ? -2.066 -15.461 -21.453 1 97.75 314 PRO B O 1
ATOM 5341 N N . ALA B 1 315 ? -0.905 -13.781 -22.375 1 98.19 315 ALA B N 1
ATOM 5342 C CA . ALA B 1 315 ? -0.692 -13.109 -21.094 1 98.19 315 ALA B CA 1
ATOM 5343 C C . ALA B 1 315 ? -2.004 -12.562 -20.547 1 98.19 315 ALA B C 1
ATOM 5345 O O . ALA B 1 315 ? -2.287 -12.703 -19.344 1 98.19 315 ALA B O 1
ATOM 5346 N N . TRP B 1 316 ? -2.775 -11.906 -21.359 1 98.19 316 TRP B N 1
ATOM 5347 C CA . TRP B 1 316 ? -4.008 -11.281 -20.906 1 98.19 316 TRP B CA 1
ATOM 5348 C C . TRP B 1 316 ? -5.004 -12.328 -20.406 1 98.19 316 TRP B C 1
ATOM 5350 O O . TRP B 1 316 ? -5.559 -12.195 -19.312 1 98.19 316 TRP B O 1
ATOM 5360 N N . PHE B 1 317 ? -5.23 -13.398 -21.188 1 98.38 317 PHE B N 1
ATOM 5361 C CA . PHE B 1 317 ? -6.191 -14.43 -20.797 1 98.38 317 PHE B CA 1
ATOM 5362 C C . PHE B 1 317 ? -5.695 -15.203 -19.594 1 98.38 317 PHE B C 1
ATOM 5364 O O . PHE B 1 317 ? -6.492 -15.641 -18.75 1 98.38 317 PHE B O 1
ATOM 5371 N N . TRP B 1 318 ? -4.379 -15.406 -19.516 1 98.69 318 TRP B N 1
ATOM 5372 C CA . TRP B 1 318 ? -3.836 -16.031 -18.312 1 98.69 318 TRP B CA 1
ATOM 5373 C C . TRP B 1 318 ? -4.184 -15.211 -17.062 1 98.69 318 TRP B C 1
ATOM 5375 O O . TRP B 1 318 ? -4.723 -15.742 -16.094 1 98.69 318 TRP B O 1
ATOM 5385 N N . CYS B 1 319 ? -3.889 -13.883 -17.109 1 98.56 319 CYS B N 1
ATOM 5386 C CA . CYS B 1 319 ? -4.145 -13.023 -15.953 1 98.56 319 CYS B CA 1
ATOM 5387 C C . CYS B 1 319 ? -5.633 -12.953 -15.648 1 98.56 319 CYS B C 1
ATOM 5389 O O . CYS B 1 319 ? -6.035 -13.008 -14.484 1 98.56 319 CYS B O 1
ATOM 5391 N N . ALA B 1 320 ? -6.477 -12.836 -16.688 1 98.06 320 ALA B N 1
ATOM 5392 C CA . ALA B 1 320 ? -7.922 -12.812 -16.484 1 98.06 320 ALA B CA 1
ATOM 5393 C C . ALA B 1 320 ? -8.422 -14.117 -15.883 1 98.06 320 ALA B C 1
ATOM 5395 O O . ALA B 1 320 ? -9.188 -14.109 -14.914 1 98.06 320 ALA B O 1
ATOM 5396 N N . GLY B 1 321 ? -7.98 -15.219 -16.5 1 97.5 321 GLY B N 1
ATOM 5397 C CA . GLY B 1 321 ? -8.375 -16.516 -15.984 1 97.5 321 GLY B CA 1
ATOM 5398 C C . GLY B 1 321 ? -7.922 -16.75 -14.562 1 97.5 321 GLY B C 1
ATOM 5399 O O . GLY B 1 321 ? -8.672 -17.281 -13.742 1 97.5 321 GLY B O 1
ATOM 5400 N N . TYR B 1 322 ? -6.707 -16.375 -14.258 1 97.94 322 TYR B N 1
ATOM 5401 C CA . TYR B 1 322 ? -6.164 -16.562 -12.922 1 97.94 322 TYR B CA 1
ATOM 5402 C C . TYR B 1 322 ? -6.918 -15.719 -11.906 1 97.94 322 TYR B C 1
ATOM 5404 O O . TYR B 1 322 ? -7.195 -16.172 -10.789 1 97.94 322 TYR B O 1
ATOM 5412 N N . ILE B 1 323 ? -7.266 -14.484 -12.234 1 96.44 323 ILE B N 1
ATOM 5413 C CA . ILE B 1 323 ? -8.016 -13.602 -11.344 1 96.44 323 ILE B CA 1
ATOM 5414 C C . ILE B 1 323 ? -9.398 -14.195 -11.078 1 96.44 323 ILE B C 1
ATOM 5416 O O . ILE B 1 323 ? -9.859 -14.234 -9.938 1 96.44 323 ILE B O 1
ATOM 5420 N N . VAL B 1 324 ? -10.039 -14.68 -12.086 1 93.81 324 VAL B N 1
ATOM 5421 C CA . VAL B 1 324 ? -11.352 -15.297 -11.93 1 93.81 324 VAL B CA 1
ATOM 5422 C C . VAL B 1 324 ? -11.234 -16.531 -11.031 1 93.81 324 VAL B C 1
ATOM 5424 O O . VAL B 1 324 ? -12.094 -16.75 -10.172 1 93.81 324 VAL B O 1
ATOM 5427 N N . TYR B 1 325 ? -10.211 -17.281 -11.266 1 94.19 325 TYR B N 1
ATOM 5428 C CA . TYR B 1 325 ? -9.961 -18.469 -10.445 1 94.19 325 TYR B CA 1
ATOM 5429 C C . TYR B 1 325 ? -9.805 -18.078 -8.977 1 94.19 325 TYR B C 1
ATOM 5431 O O . TYR B 1 325 ? -10.383 -18.719 -8.094 1 94.19 325 TYR B O 1
ATOM 5439 N N . LEU B 1 326 ? -9.008 -17.031 -8.688 1 93.19 326 LEU B N 1
ATOM 5440 C CA . LEU B 1 326 ? -8.805 -16.562 -7.316 1 93.19 326 LEU B CA 1
ATOM 5441 C C . LEU B 1 326 ? -10.125 -16.109 -6.699 1 93.19 326 LEU B C 1
ATOM 5443 O O . LEU B 1 326 ? -10.406 -16.391 -5.535 1 93.19 326 LEU B O 1
ATOM 5447 N N . LEU B 1 327 ? -10.922 -15.414 -7.477 1 89.31 327 LEU B N 1
ATOM 5448 C CA . LEU B 1 327 ? -12.188 -14.898 -6.984 1 89.31 327 LEU B CA 1
ATOM 5449 C C . LEU B 1 327 ? -13.172 -16.031 -6.715 1 89.31 327 LEU B C 1
ATOM 5451 O O . LEU B 1 327 ? -13.953 -15.961 -5.762 1 89.31 327 LEU B O 1
ATOM 5455 N N . ALA B 1 328 ? -13.102 -17.062 -7.441 1 86.88 328 ALA B N 1
ATOM 5456 C CA . ALA B 1 328 ? -14.078 -18.156 -7.363 1 86.88 328 ALA B CA 1
ATOM 5457 C C . ALA B 1 328 ? -13.688 -19.156 -6.281 1 86.88 328 ALA B C 1
ATOM 5459 O O . ALA B 1 328 ? -14.555 -19.672 -5.562 1 86.88 328 ALA B O 1
ATOM 5460 N N . PHE B 1 329 ? -12.414 -19.391 -6.141 1 83.31 329 PHE B N 1
ATOM 5461 C CA . PHE B 1 329 ? -12.07 -20.609 -5.398 1 83.31 329 PHE B CA 1
ATOM 5462 C C . PHE B 1 329 ? -11.172 -20.281 -4.211 1 83.31 329 PHE B C 1
ATOM 5464 O O . PHE B 1 329 ? -11.039 -21.078 -3.289 1 83.31 329 PHE B O 1
ATOM 5471 N N . PHE B 1 330 ? -10.633 -19.172 -4.203 1 81.62 330 PHE B N 1
ATOM 5472 C CA . PHE B 1 330 ? -9.625 -18.938 -3.172 1 81.62 330 PHE B CA 1
ATOM 5473 C C . PHE B 1 330 ? -10.258 -18.266 -1.955 1 81.62 330 PHE B C 1
ATOM 5475 O O . PHE B 1 330 ? -11.133 -17.406 -2.096 1 81.62 330 PHE B O 1
ATOM 5482 N N . ASP B 1 331 ? -9.805 -18.75 -0.83 1 80.19 331 ASP B N 1
ATOM 5483 C CA . ASP B 1 331 ? -10.047 -18.062 0.439 1 80.19 331 ASP B CA 1
ATOM 5484 C C . ASP B 1 331 ? -8.984 -17 0.703 1 80.19 331 ASP B C 1
ATOM 5486 O O . ASP B 1 331 ? -7.832 -17.328 1.008 1 80.19 331 ASP B O 1
ATOM 5490 N N . PRO B 1 332 ? -9.414 -15.75 0.614 1 82.06 332 PRO B N 1
ATOM 5491 C CA . PRO B 1 332 ? -8.398 -14.695 0.636 1 82.06 332 PRO B CA 1
ATOM 5492 C C . PRO B 1 332 ? -7.875 -14.406 2.041 1 82.06 332 PRO B C 1
ATOM 5494 O O . PRO B 1 332 ? -8.086 -13.32 2.576 1 82.06 332 PRO B O 1
ATOM 5497 N N . THR B 1 333 ? -7.102 -15.344 2.521 1 83.69 333 THR B N 1
ATOM 5498 C CA . THR B 1 333 ? -6.32 -15.117 3.734 1 83.69 333 THR B CA 1
ATOM 5499 C C . THR B 1 333 ? -5.031 -14.367 3.416 1 83.69 333 THR B C 1
ATOM 5501 O O . THR B 1 333 ? -4.914 -13.742 2.359 1 83.69 333 THR B O 1
ATOM 5504 N N . THR B 1 334 ? -4.047 -14.414 4.344 1 83.56 334 THR B N 1
ATOM 5505 C CA . THR B 1 334 ? -2.814 -13.664 4.129 1 83.56 334 THR B CA 1
ATOM 5506 C C . THR B 1 334 ? -1.944 -14.336 3.074 1 83.56 334 THR B C 1
ATOM 5508 O O . THR B 1 334 ? -1.025 -13.727 2.531 1 83.56 334 THR B O 1
ATOM 5511 N N . SER B 1 335 ? -2.275 -15.523 2.715 1 88.62 335 SER B N 1
ATOM 5512 C CA . SER B 1 335 ? -1.546 -16.234 1.673 1 88.62 335 SER B CA 1
ATOM 5513 C C . SER B 1 335 ? -1.851 -15.664 0.292 1 88.62 335 SER B C 1
ATOM 5515 O O . SER B 1 335 ? -1.182 -16 -0.687 1 88.62 335 SER B O 1
ATOM 5517 N N . LEU B 1 336 ? -2.814 -14.766 0.277 1 87.44 336 LEU B N 1
ATOM 5518 C CA . LEU B 1 336 ? -3.195 -14.125 -0.976 1 87.44 336 LEU B CA 1
ATOM 5519 C C . LEU B 1 336 ? -2.002 -13.422 -1.608 1 87.44 336 LEU B C 1
ATOM 5521 O O . LEU B 1 336 ? -1.869 -13.391 -2.834 1 87.44 336 LEU B O 1
ATOM 5525 N N . ILE B 1 337 ? -1.154 -12.898 -0.857 1 91 337 ILE B N 1
ATOM 5526 C CA . ILE B 1 337 ? -0.017 -12.148 -1.38 1 91 337 ILE B CA 1
ATOM 5527 C C . ILE B 1 337 ? 0.861 -13.07 -2.229 1 91 337 ILE B C 1
ATOM 5529 O O . ILE B 1 337 ? 1.262 -12.703 -3.336 1 91 337 ILE B O 1
ATOM 5533 N N . ARG B 1 338 ? 1.075 -14.211 -1.75 1 93.94 338 ARG B N 1
ATOM 5534 C CA . ARG B 1 338 ? 1.851 -15.203 -2.492 1 93.94 338 ARG B CA 1
ATOM 5535 C C . ARG B 1 338 ? 1.093 -15.68 -3.727 1 93.94 338 ARG B C 1
ATOM 5537 O O . ARG B 1 338 ? 1.691 -15.914 -4.777 1 93.94 338 ARG B O 1
ATOM 5544 N N . LEU B 1 339 ? -0.164 -15.789 -3.572 1 93.94 339 LEU B N 1
ATOM 5545 C CA . LEU B 1 339 ? -0.98 -16.328 -4.652 1 93.94 339 LEU B CA 1
ATOM 5546 C C . LEU B 1 339 ? -1.134 -15.32 -5.781 1 93.94 339 LEU B C 1
ATOM 5548 O O . LEU B 1 339 ? -1.587 -15.664 -6.875 1 93.94 339 LEU B O 1
ATOM 5552 N N . LEU B 1 340 ? -0.635 -14.109 -5.539 1 95.94 340 LEU B N 1
ATOM 5553 C CA . LEU B 1 340 ? -0.691 -13.117 -6.609 1 95.94 340 LEU B CA 1
ATOM 5554 C C . LEU B 1 340 ? 0.54 -13.211 -7.504 1 95.94 340 LEU B C 1
ATOM 5556 O O . LEU B 1 340 ? 0.578 -12.609 -8.578 1 95.94 340 LEU B O 1
ATOM 5560 N N . LEU B 1 341 ? 1.476 -13.984 -7.191 1 96.62 341 LEU B N 1
ATOM 5561 C CA . LEU B 1 341 ? 2.748 -14.07 -7.902 1 96.62 341 LEU B CA 1
ATOM 5562 C C . LEU B 1 341 ? 2.537 -14.539 -9.336 1 96.62 341 LEU B C 1
ATOM 5564 O O . LEU B 1 341 ? 3.188 -14.039 -10.258 1 96.62 341 LEU B O 1
ATOM 5568 N N . PRO B 1 342 ? 1.6 -15.438 -9.594 1 97.69 342 PRO B N 1
ATOM 5569 C CA . PRO B 1 342 ? 1.394 -15.898 -10.969 1 97.69 342 PRO B CA 1
ATOM 5570 C C . PRO B 1 342 ? 0.875 -14.797 -11.891 1 97.69 342 PRO B C 1
ATOM 5572 O O . PRO B 1 342 ? 0.832 -14.977 -13.109 1 97.69 342 PRO B O 1
ATOM 5575 N N . LEU B 1 343 ? 0.494 -13.672 -11.336 1 98.25 343 LEU B N 1
ATOM 5576 C CA . LEU B 1 343 ? 0.125 -12.516 -12.148 1 98.25 343 LEU B CA 1
ATOM 5577 C C . LEU B 1 343 ? 1.361 -11.719 -12.562 1 98.25 343 LEU B C 1
ATOM 5579 O O . LEU B 1 343 ? 1.257 -10.555 -12.938 1 98.25 343 LEU B O 1
ATOM 5583 N N . ALA B 1 344 ? 2.482 -12.336 -12.609 1 98.12 344 ALA B N 1
ATOM 5584 C CA . ALA B 1 344 ? 3.799 -11.75 -12.859 1 98.12 344 ALA B CA 1
ATOM 5585 C C . ALA B 1 344 ? 3.822 -10.992 -14.18 1 98.12 344 ALA B C 1
ATOM 5587 O O . ALA B 1 344 ? 4.461 -9.945 -14.289 1 98.12 344 ALA B O 1
ATOM 5588 N N . PRO B 1 345 ? 3.135 -11.453 -15.234 1 98.38 345 PRO B N 1
ATOM 5589 C CA . PRO B 1 345 ? 3.191 -10.734 -16.516 1 98.38 345 PRO B CA 1
ATOM 5590 C C . PRO B 1 345 ? 2.736 -9.281 -16.375 1 98.38 345 PRO B C 1
ATOM 5592 O O . PRO B 1 345 ? 3.174 -8.422 -17.156 1 98.38 345 PRO B O 1
ATOM 5595 N N . LEU B 1 346 ? 1.945 -9.008 -15.414 1 98.19 346 LEU B N 1
ATOM 5596 C CA . LEU B 1 346 ? 1.437 -7.656 -15.227 1 98.19 346 LEU B CA 1
ATOM 5597 C C . LEU B 1 346 ? 2.564 -6.699 -14.852 1 98.19 346 LEU B C 1
ATOM 5599 O O . LEU B 1 346 ? 2.455 -5.488 -15.07 1 98.19 346 LEU B O 1
ATOM 5603 N N . ALA B 1 347 ? 3.635 -7.223 -14.297 1 98.44 347 ALA B N 1
ATOM 5604 C CA . ALA B 1 347 ? 4.801 -6.395 -14.008 1 98.44 347 ALA B CA 1
ATOM 5605 C C . ALA B 1 347 ? 5.426 -5.859 -15.289 1 98.44 347 ALA B C 1
ATOM 5607 O O . ALA B 1 347 ? 5.949 -4.738 -15.32 1 98.44 347 ALA B O 1
ATOM 5608 N N . TRP B 1 348 ? 5.43 -6.648 -16.375 1 98.62 348 TRP B N 1
ATOM 5609 C CA . TRP B 1 348 ? 5.93 -6.191 -17.672 1 98.62 348 TRP B CA 1
ATOM 5610 C C . TRP B 1 348 ? 5.059 -5.07 -18.234 1 98.62 348 TRP B C 1
ATOM 5612 O O . TRP B 1 348 ? 5.57 -4.102 -18.797 1 98.62 348 TRP B O 1
ATOM 5622 N N . GLY B 1 349 ? 3.738 -5.227 -18.062 1 97.69 349 GLY B N 1
ATOM 5623 C CA . GLY B 1 349 ? 2.855 -4.129 -18.422 1 97.69 349 GLY B CA 1
ATOM 5624 C C . GLY B 1 349 ? 3.145 -2.85 -17.656 1 97.69 349 GLY B C 1
ATOM 5625 O O . GLY B 1 349 ? 3.266 -1.777 -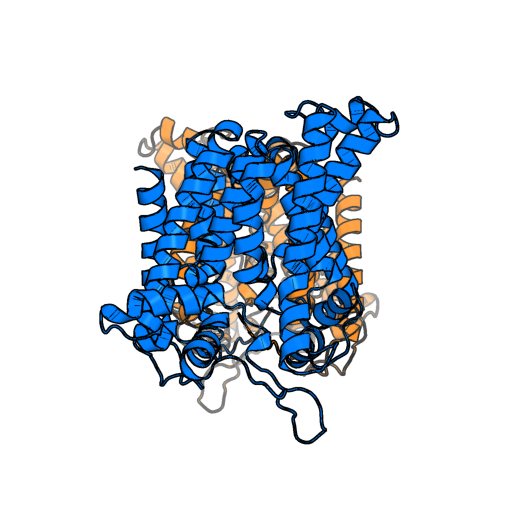18.266 1 97.69 349 GLY B O 1
ATOM 5626 N N . ALA B 1 350 ? 3.328 -2.953 -16.359 1 96.69 350 ALA B N 1
ATOM 5627 C CA . ALA B 1 350 ? 3.598 -1.793 -15.516 1 96.69 350 ALA B CA 1
ATOM 5628 C C . ALA B 1 350 ? 4.934 -1.15 -15.875 1 96.69 350 ALA B C 1
ATOM 5630 O O . ALA B 1 350 ? 5.027 0.072 -16 1 96.69 350 ALA B O 1
ATOM 5631 N N . ALA B 1 351 ? 5.945 -1.944 -16.047 1 97.94 351 ALA B N 1
ATOM 5632 C CA . ALA B 1 351 ? 7.285 -1.449 -16.359 1 97.94 351 ALA B CA 1
ATOM 5633 C C . ALA B 1 351 ? 7.32 -0.738 -17.703 1 97.94 351 ALA B C 1
ATOM 5635 O O . ALA B 1 351 ? 8.148 0.145 -17.922 1 97.94 351 ALA B O 1
ATOM 5636 N N . SER B 1 352 ? 6.387 -1.1 -18.594 1 96.94 352 SER B N 1
ATOM 5637 C CA . SER B 1 352 ? 6.402 -0.532 -19.938 1 96.94 352 SER B CA 1
ATOM 5638 C C . SER B 1 352 ? 5.789 0.864 -19.953 1 96.94 352 SER B C 1
ATOM 5640 O O . SER B 1 352 ? 6.094 1.671 -20.844 1 96.94 352 SER B O 1
ATOM 5642 N N . VAL B 1 353 ? 4.988 1.21 -19.016 1 94.5 353 VAL B N 1
ATOM 5643 C CA . VAL B 1 353 ? 4.289 2.488 -19.062 1 94.5 353 VAL B CA 1
ATOM 5644 C C . VAL B 1 353 ? 4.906 3.457 -18.062 1 94.5 353 VAL B C 1
ATOM 5646 O O . VAL B 1 353 ? 4.793 4.676 -18.219 1 94.5 353 VAL B O 1
ATOM 5649 N N . LEU B 1 354 ? 5.605 2.971 -17.078 1 93.94 354 LEU B N 1
ATOM 5650 C CA . LEU B 1 354 ? 6.195 3.818 -16.047 1 93.94 354 LEU B CA 1
ATOM 5651 C C . LEU B 1 354 ? 7.539 4.375 -16.5 1 93.94 354 LEU B C 1
ATOM 5653 O O . LEU B 1 354 ? 8.305 3.682 -17.172 1 93.94 354 LEU B O 1
ATOM 5657 N N . GLY B 1 355 ? 7.816 5.582 -16.219 1 93 355 GLY B N 1
ATOM 5658 C CA . GLY B 1 355 ? 9.148 6.141 -16.391 1 93 355 GLY B CA 1
ATOM 5659 C C . GLY B 1 355 ? 10.141 5.66 -15.359 1 93 355 GLY B C 1
ATOM 5660 O O . GLY B 1 355 ? 9.82 4.797 -14.539 1 93 355 GLY B O 1
ATOM 5661 N N . ALA B 1 356 ? 11.312 6.152 -15.367 1 94 356 ALA B N 1
ATOM 5662 C CA . ALA B 1 356 ? 12.383 5.734 -14.469 1 94 356 ALA B CA 1
ATOM 5663 C C . ALA B 1 356 ? 11.992 5.957 -13.008 1 94 356 ALA B C 1
ATOM 5665 O O . ALA B 1 356 ? 12.234 5.098 -12.156 1 94 356 ALA B O 1
ATOM 5666 N N . ARG B 1 357 ? 11.406 7.055 -12.734 1 93.12 357 ARG B N 1
ATOM 5667 C CA . ARG B 1 357 ? 11.016 7.379 -11.367 1 93.12 357 ARG B CA 1
ATOM 5668 C C . ARG B 1 357 ? 9.906 6.457 -10.875 1 93.12 357 ARG B C 1
ATOM 5670 O O . ARG B 1 357 ? 9.914 6.023 -9.719 1 93.12 357 ARG B O 1
ATOM 5677 N N . GLY B 1 358 ? 8.922 6.301 -11.766 1 93.69 358 GLY B N 1
ATOM 5678 C CA . GLY B 1 358 ? 7.852 5.379 -11.414 1 93.69 358 GLY B CA 1
ATOM 5679 C C . GLY B 1 358 ? 8.344 3.967 -11.148 1 93.69 358 GLY B C 1
ATOM 5680 O O . GLY B 1 358 ? 7.879 3.309 -10.219 1 93.69 358 GLY B O 1
ATOM 5681 N N . ARG B 1 359 ? 9.273 3.504 -11.914 1 96.75 359 ARG B N 1
ATOM 5682 C CA . ARG B 1 359 ? 9.852 2.176 -11.742 1 96.75 359 ARG B CA 1
ATOM 5683 C C . ARG B 1 359 ? 10.625 2.08 -10.43 1 96.75 359 ARG B C 1
ATOM 5685 O O . ARG B 1 359 ? 10.508 1.084 -9.711 1 96.75 359 ARG B O 1
ATOM 5692 N N . LEU B 1 360 ? 11.352 3.148 -10.102 1 96.31 360 LEU B N 1
ATOM 5693 C CA . LEU B 1 360 ? 12.102 3.168 -8.844 1 96.31 360 LEU B CA 1
ATOM 5694 C C . LEU B 1 360 ? 11.148 3.174 -7.652 1 96.31 360 LEU B C 1
ATOM 5696 O O . LEU B 1 360 ? 11.414 2.52 -6.641 1 96.31 360 LEU B O 1
ATOM 5700 N N . ALA B 1 361 ? 10.102 3.926 -7.77 1 95.25 361 ALA B N 1
ATOM 5701 C CA . ALA B 1 361 ? 9.102 3.965 -6.699 1 95.25 361 ALA B CA 1
ATOM 5702 C C . ALA B 1 361 ? 8.461 2.596 -6.5 1 95.25 361 ALA B C 1
ATOM 5704 O O . ALA B 1 361 ? 8.234 2.168 -5.367 1 95.25 361 ALA B O 1
ATOM 5705 N N . LEU B 1 362 ? 8.156 1.972 -7.613 1 96.56 362 LEU B N 1
ATOM 5706 C CA . LEU B 1 362 ? 7.559 0.642 -7.531 1 96.56 362 LEU B CA 1
ATOM 5707 C C . LEU B 1 362 ? 8.539 -0.357 -6.934 1 96.56 362 LEU B C 1
ATOM 5709 O O . LEU B 1 362 ? 8.156 -1.226 -6.148 1 96.56 362 LEU B O 1
ATOM 5713 N N . LEU B 1 363 ? 9.805 -0.26 -7.289 1 97.56 363 LEU B N 1
ATOM 5714 C CA . LEU B 1 363 ? 10.828 -1.128 -6.719 1 97.56 363 LEU B CA 1
ATOM 5715 C C . LEU B 1 363 ? 10.961 -0.902 -5.215 1 97.56 363 LEU B C 1
ATOM 5717 O O . LEU B 1 363 ? 11.055 -1.86 -4.445 1 97.56 363 LEU B O 1
ATOM 5721 N N . ALA B 1 364 ? 10.938 0.344 -4.805 1 96.69 364 ALA B N 1
ATOM 5722 C CA . ALA B 1 364 ? 10.992 0.672 -3.383 1 96.69 364 ALA B CA 1
ATOM 5723 C C . ALA B 1 364 ? 9.797 0.091 -2.639 1 96.69 364 ALA B C 1
ATOM 5725 O O . ALA B 1 364 ? 9.938 -0.411 -1.521 1 96.69 364 ALA B O 1
ATOM 5726 N N . SER B 1 365 ? 8.656 0.221 -3.275 1 96.75 365 SER B N 1
ATOM 5727 C CA . SER B 1 365 ? 7.449 -0.34 -2.676 1 96.75 365 SER B CA 1
ATOM 5728 C C . SER B 1 365 ? 7.555 -1.856 -2.543 1 96.75 365 SER B C 1
ATOM 5730 O O . SER B 1 365 ? 7.105 -2.43 -1.549 1 96.75 365 SER B O 1
ATOM 5732 N N . CYS B 1 366 ? 8.094 -2.492 -3.531 1 97.88 366 CYS B N 1
ATOM 5733 C CA . CYS B 1 366 ? 8.312 -3.934 -3.488 1 97.88 366 CYS B CA 1
ATOM 5734 C C . CYS B 1 366 ? 9.25 -4.312 -2.348 1 97.88 366 CYS B C 1
ATOM 5736 O O . CYS B 1 366 ? 8.953 -5.219 -1.567 1 97.88 366 CYS B O 1
ATOM 5738 N N . LEU B 1 367 ? 10.297 -3.562 -2.229 1 97.56 367 LEU B N 1
ATOM 5739 C CA . LEU B 1 367 ? 11.281 -3.848 -1.187 1 97.56 367 LEU B CA 1
ATOM 5740 C C . LEU B 1 367 ? 10.688 -3.596 0.197 1 97.56 367 LEU B C 1
ATOM 5742 O O . LEU B 1 367 ? 10.898 -4.387 1.119 1 97.56 367 LEU B O 1
ATOM 5746 N N . GLY B 1 368 ? 9.969 -2.508 0.349 1 97.19 368 GLY B N 1
ATOM 5747 C CA . GLY B 1 368 ? 9.266 -2.283 1.603 1 97.19 368 GLY B CA 1
ATOM 5748 C C . GLY B 1 368 ? 8.273 -3.385 1.937 1 97.19 368 GLY B C 1
ATOM 5749 O O . GLY B 1 368 ? 8.188 -3.822 3.086 1 97.19 368 GLY B O 1
ATOM 5750 N N . GLY B 1 369 ? 7.52 -3.785 0.92 1 96.88 369 GLY B N 1
ATOM 5751 C CA . GLY B 1 369 ? 6.59 -4.891 1.106 1 96.88 369 GLY B CA 1
ATOM 5752 C C . GLY B 1 369 ? 7.277 -6.188 1.492 1 96.88 369 GLY B C 1
ATOM 5753 O O . GLY B 1 369 ? 6.727 -6.98 2.26 1 96.88 369 GLY B O 1
ATOM 5754 N N . GLN B 1 370 ? 8.438 -6.367 0.922 1 97.31 370 GLN B N 1
ATOM 5755 C CA . GLN B 1 370 ? 9.18 -7.582 1.239 1 97.31 370 GLN B CA 1
ATOM 5756 C C . GLN B 1 370 ? 9.648 -7.578 2.691 1 97.31 370 GLN B C 1
ATOM 5758 O O . GLN B 1 370 ? 9.609 -8.609 3.365 1 97.31 370 GLN B O 1
ATOM 5763 N N . LEU B 1 371 ? 10.125 -6.445 3.203 1 96.19 371 LEU B N 1
ATOM 5764 C CA . LEU B 1 371 ? 10.5 -6.316 4.605 1 96.19 371 LEU B CA 1
ATOM 5765 C C . LEU B 1 371 ? 9.328 -6.648 5.52 1 96.19 371 LEU B C 1
ATOM 5767 O O . LEU B 1 371 ? 9.484 -7.387 6.496 1 96.19 371 LEU B O 1
ATOM 5771 N N . TRP B 1 372 ? 8.211 -6.141 5.18 1 93.44 372 TRP B N 1
ATOM 5772 C CA . TRP B 1 372 ? 7 -6.379 5.953 1 93.44 372 TRP B CA 1
ATOM 5773 C C . TRP B 1 372 ? 6.602 -7.852 5.902 1 93.44 372 TRP B C 1
ATOM 5775 O O . TRP B 1 372 ? 6.305 -8.461 6.934 1 93.44 372 TRP B O 1
ATOM 5785 N N . TRP B 1 373 ? 6.578 -8.414 4.719 1 95.25 373 TRP B N 1
ATOM 5786 C CA . TRP B 1 373 ? 6.129 -9.789 4.539 1 95.25 373 TRP B CA 1
ATOM 5787 C C . TRP B 1 373 ? 7.035 -10.766 5.285 1 95.25 373 TRP B C 1
ATOM 5789 O O . TRP B 1 373 ? 6.559 -11.703 5.926 1 95.25 373 TRP B O 1
ATOM 5799 N N . VAL B 1 374 ? 8.32 -10.562 5.219 1 94.5 374 VAL B N 1
ATOM 5800 C CA . VAL B 1 374 ? 9.266 -11.445 5.891 1 94.5 374 VAL B CA 1
ATOM 5801 C C . VAL B 1 374 ? 9.094 -11.336 7.402 1 94.5 374 VAL B C 1
ATOM 5803 O O . VAL B 1 374 ? 9.008 -12.352 8.102 1 94.5 374 VAL B O 1
ATOM 5806 N N . ALA B 1 375 ? 8.93 -10.172 7.895 1 92.12 375 ALA B N 1
ATOM 5807 C CA . ALA B 1 375 ? 8.867 -9.938 9.336 1 92.12 375 ALA B CA 1
ATOM 5808 C C . ALA B 1 375 ? 7.523 -10.398 9.906 1 92.12 375 ALA B C 1
ATOM 5810 O O . ALA B 1 375 ? 7.473 -10.984 10.992 1 92.12 375 ALA B O 1
ATOM 5811 N N . TRP B 1 376 ? 6.414 -10.141 9.148 1 89.56 376 TRP B N 1
ATOM 5812 C CA . TRP B 1 376 ? 5.082 -10.352 9.703 1 89.56 376 TRP B CA 1
ATOM 5813 C C . TRP B 1 376 ? 4.547 -11.727 9.328 1 89.56 376 TRP B C 1
ATOM 5815 O O . TRP B 1 376 ? 3.805 -12.344 10.094 1 89.56 376 TRP B O 1
ATOM 5825 N N . VAL B 1 377 ? 4.867 -12.133 8.148 1 91.31 377 VAL B N 1
ATOM 5826 C CA . VAL B 1 377 ? 4.195 -13.305 7.605 1 91.31 377 VAL B CA 1
ATOM 5827 C C . VAL B 1 377 ? 5.125 -14.516 7.688 1 91.31 377 VAL B C 1
ATOM 5829 O O . VAL B 1 377 ? 4.797 -15.516 8.336 1 91.31 377 VAL B O 1
ATOM 5832 N N . TRP B 1 378 ? 6.273 -14.359 7.168 1 92.56 378 TRP B N 1
ATOM 5833 C CA . TRP B 1 378 ? 7.188 -15.492 7.098 1 92.56 378 TRP B CA 1
ATOM 5834 C C . TRP B 1 378 ? 7.68 -15.883 8.492 1 92.56 378 TRP B C 1
ATOM 5836 O O . TRP B 1 378 ? 7.672 -17.062 8.852 1 92.56 378 TRP B O 1
ATOM 5846 N N . ASP B 1 379 ? 8.062 -14.859 9.32 1 87.5 379 ASP B N 1
ATOM 5847 C CA . ASP B 1 379 ? 8.711 -15.094 10.609 1 87.5 379 ASP B CA 1
ATOM 5848 C C . ASP B 1 379 ? 7.68 -15.227 11.727 1 87.5 379 ASP B C 1
ATOM 5850 O O . ASP B 1 379 ? 8.039 -15.508 12.875 1 87.5 379 ASP B O 1
ATOM 5854 N N . LEU B 1 380 ? 6.371 -15.336 11.414 1 70.94 380 LEU B N 1
ATOM 5855 C CA . LEU B 1 380 ? 5.312 -15.406 12.414 1 70.94 380 LEU B CA 1
ATOM 5856 C C . LEU B 1 380 ? 5.535 -14.375 13.516 1 70.94 380 LEU B C 1
ATOM 5858 O O . LEU B 1 380 ? 5.41 -14.695 14.703 1 70.94 380 LEU B O 1
ATOM 5862 N N . GLY B 1 381 ? 6.188 -13.344 13.117 1 62.84 381 GLY B N 1
ATOM 5863 C CA . GLY B 1 381 ? 6.594 -12.406 14.156 1 62.84 381 GLY B CA 1
ATOM 5864 C C . GLY B 1 381 ? 5.449 -11.977 15.047 1 62.84 381 GLY B C 1
ATOM 5865 O O . GLY B 1 381 ? 4.281 -12.141 14.695 1 62.84 381 GLY B O 1
ATOM 5866 N N . THR B 1 382 ? 5.613 -12.039 16.406 1 60.41 382 THR B N 1
ATOM 5867 C CA . THR B 1 382 ? 4.75 -11.492 17.438 1 60.41 382 THR B CA 1
ATOM 5868 C C . THR B 1 382 ? 4.727 -9.969 17.375 1 60.41 382 THR B C 1
ATOM 5870 O O . THR B 1 382 ? 5.055 -9.289 18.359 1 60.41 382 THR B O 1
ATOM 5873 N N . VAL B 1 383 ? 4.57 -9.578 16.141 1 64 383 VAL B N 1
ATOM 5874 C CA . VAL B 1 383 ? 4.594 -8.125 16.078 1 64 383 VAL B CA 1
ATOM 5875 C C . VAL B 1 383 ? 3.354 -7.559 16.766 1 64 383 VAL B C 1
ATOM 5877 O O . VAL B 1 383 ? 2.227 -7.934 16.438 1 64 383 VAL B O 1
ATOM 5880 N N . HIS B 1 384 ? 3.639 -6.992 17.891 1 68.25 384 HIS B N 1
ATOM 5881 C CA . HIS B 1 384 ? 2.59 -6.281 18.609 1 68.25 384 HIS B CA 1
ATOM 5882 C C . HIS B 1 384 ? 2.635 -4.785 18.328 1 68.25 384 HIS B C 1
ATOM 5884 O O . HIS B 1 384 ? 3.604 -4.109 18.672 1 68.25 384 HIS B O 1
ATOM 5890 N N . ILE B 1 385 ? 1.68 -4.441 17.484 1 74.62 385 ILE B N 1
ATOM 5891 C CA . ILE B 1 385 ? 1.608 -3.025 17.141 1 74.62 385 ILE B CA 1
ATOM 5892 C C . ILE B 1 385 ? 0.494 -2.355 17.938 1 74.62 385 ILE B C 1
ATOM 5894 O O . ILE B 1 385 ? -0.628 -2.865 18 1 74.62 385 ILE B O 1
ATOM 5898 N N . GLN B 1 386 ? 0.933 -1.31 18.703 1 76.06 386 GLN B N 1
ATOM 5899 C CA . GLN B 1 386 ? -0.08 -0.458 19.312 1 76.06 386 GLN B CA 1
ATOM 5900 C C . GLN B 1 386 ? -0.614 0.567 18.328 1 76.06 386 GLN B C 1
ATOM 5902 O O . GLN B 1 386 ? 0.114 1.47 17.906 1 76.06 386 GLN B O 1
ATOM 5907 N N . TRP B 1 387 ? -1.812 0.425 17.969 1 82.12 387 TRP B N 1
ATOM 5908 C CA . TRP B 1 387 ? -2.412 1.303 16.969 1 82.12 387 TRP B CA 1
ATOM 5909 C C . TRP B 1 387 ? -2.943 2.578 17.609 1 82.12 387 TRP B C 1
ATOM 5911 O O . TRP B 1 387 ? -3.76 2.523 18.531 1 82.12 387 TRP B O 1
ATOM 5921 N N . VAL B 1 388 ? -2.391 3.67 17.156 1 82.25 388 VAL B N 1
ATOM 5922 C CA . VAL B 1 388 ? -2.824 4.988 17.609 1 82.25 388 VAL B CA 1
ATOM 5923 C C . VAL B 1 388 ? -3 5.914 16.406 1 82.25 388 VAL B C 1
ATOM 5925 O O . VAL B 1 388 ? -2.131 5.98 15.531 1 82.25 388 VAL B O 1
ATOM 5928 N N . PRO B 1 389 ? -4.188 6.484 16.344 1 86.62 389 PRO B N 1
ATOM 5929 C CA . PRO B 1 389 ? -4.379 7.379 15.203 1 86.62 389 PRO B CA 1
ATOM 5930 C C . PRO B 1 389 ? -3.555 8.656 15.305 1 86.62 389 PRO B C 1
ATOM 5932 O O . PRO B 1 389 ? -3.193 9.07 16.406 1 86.62 389 PRO B O 1
#

Solvent-accessible surface area (backbone atoms only — not comparable to full-atom values): 38407 Å² total; per-residue (Å²): 109,67,59,56,51,40,45,46,52,26,46,49,51,45,49,50,50,50,58,37,38,26,66,61,20,53,66,48,100,79,36,57,56,40,40,53,72,74,51,55,45,43,47,75,69,22,47,48,42,50,43,37,66,74,70,46,69,72,53,62,81,53,54,46,101,85,66,43,51,35,76,56,53,78,69,54,51,60,43,49,42,53,56,20,53,71,46,46,84,76,72,56,54,68,63,56,28,24,17,50,52,9,37,52,26,31,55,48,24,50,52,42,45,38,69,52,45,16,86,64,46,35,68,69,21,26,48,48,17,45,36,40,56,42,31,26,38,55,33,60,47,34,56,21,37,39,40,59,12,44,28,48,24,23,46,36,50,18,41,37,30,41,68,70,70,33,31,66,74,12,36,65,30,36,39,51,19,27,33,26,33,91,50,11,55,27,50,14,46,8,38,42,52,48,37,50,52,51,50,34,33,75,72,64,73,41,51,68,69,60,49,40,68,58,29,65,79,55,78,84,70,53,72,69,55,46,51,35,34,44,51,33,16,53,51,22,40,49,35,38,47,41,59,42,50,49,41,17,70,61,45,70,34,80,54,43,37,63,44,29,54,34,38,77,68,74,54,85,88,53,67,48,50,36,45,48,56,40,28,17,63,67,30,28,72,70,37,4,62,57,51,49,51,41,52,52,49,50,50,51,54,51,62,66,29,64,49,35,22,49,61,30,64,54,54,37,31,38,44,52,24,40,50,51,41,44,52,38,70,42,67,60,51,56,31,42,66,55,68,49,53,83,47,48,69,51,39,34,25,51,33,50,73,41,53,73,64,52,47,49,51,51,42,41,50,19,47,49,39,24,46,41,35,45,27,48,28,68,38,58,38,85,68,79,79,77,60,38,97,110,66,59,58,51,39,46,48,52,25,47,48,50,44,49,49,52,51,58,37,38,26,65,62,20,52,67,48,101,78,37,57,56,40,40,52,72,74,51,57,44,42,47,76,68,22,47,48,43,50,44,35,64,74,69,44,68,72,52,61,82,55,56,48,100,85,67,44,49,35,75,59,52,76,70,55,50,58,45,50,42,51,55,21,52,70,47,46,85,74,71,55,55,68,62,57,29,23,17,51,50,9,36,51,27,30,55,48,23,50,51,42,44,37,70,53,45,16,85,66,44,34,66,70,20,25,48,48,17,44,34,39,56,42,30,27,39,56,32,59,47,35,56,21,36,39,38,59,13,44,29,48,24,25,46,35,49,18,40,36,30,42,68,72,70,34,32,66,74,14,36,66,32,36,40,52,18,26,33,27,32,91,49,11,55,26,49,16,44,10,37,43,50,48,36,51,52,50,50,35,34,76,72,62,73,42,52,68,69,60,50,40,67,55,28,64,78,55,78,83,71,54,72,68,55,45,50,34,34,44,50,32,16,52,51,20,39,51,34,38,47,42,57,42,49,49,40,15,69,60,44,71,35,81,54,43,39,63,44,30,54,32,37,78,69,73,54,86,89,51,66,48,49,37,45,49,56,39,29,17,63,69,30,28,72,71,36,4,62,58,52,49,50,42,53,52,48,50,52,50,54,52,62,67,30,66,51,34,21,49,61,30,65,55,53,37,31,38,45,53,24,39,50,51,42,46,50,39,70,43,68,59,50,57,32,44,64,53,68,48,52,83,46,48,67,52,39,35,24,51,33,49,72,42,54,73,66,53,47,51,51,51,43,42,50,19,46,48,39,23,47,41,35,45,27,48,26,70,39,58,38,83,69,78,78,76,60,38,99

pLDDT: mean 94.2, std 6.73, range [60.41, 98.88]